Protein AF-A0A8T3QPW9-F1 (afdb_monomer_lite)

Secondary structure (DSSP, 8-state):
-------------------------------------PPPP-----PPPPHHHHHHHHTTT-----PBPPPP-SPB---TT----BTTB----BPPPSS-HHHHHHPPPPPPPP-TTTTSPPP--------TT-------TT-----S---BTTB-SS--EEEEEHHHHH-SS----TTT-SEEEEEEEEB-TTS-B--B-TTSSBPHHHHHHTBHHHHHHHHHHHHTT-EEEEEEEEE-SSHHHHHHHHHHHH-HHHHHHHHHHHHHHHHHHT--EEEEEEESPPTT-HHHHHHHHHHHHHHHHHH-TT-EEEEEEESS-TT--HHHHHSTTS-SEEEEE---SS-TT-SS---SS-SS-SSS-HHHHHHHHHTTS-GGGEEE---S------

Structure (mmCIF, N/CA/C/O backbone):
data_AF-A0A8T3QPW9-F1
#
_entry.id   AF-A0A8T3QPW9-F1
#
loop_
_atom_site.group_PDB
_atom_site.id
_atom_site.type_symbol
_atom_site.label_atom_id
_atom_site.label_alt_id
_atom_site.label_comp_id
_atom_site.label_asym_id
_atom_site.label_entity_id
_atom_site.label_seq_id
_atom_site.pdbx_PDB_ins_code
_atom_site.Cartn_x
_atom_site.Cartn_y
_atom_site.Cartn_z
_atom_site.occupancy
_atom_site.B_iso_or_equiv
_atom_site.auth_seq_id
_atom_site.auth_comp_id
_atom_site.auth_asym_id
_atom_site.auth_atom_id
_atom_site.pdbx_PDB_model_num
ATOM 1 N N . MET A 1 1 ? -3.855 -23.589 -69.019 1.00 33.31 1 MET A N 1
ATOM 2 C CA . MET A 1 1 ? -3.347 -23.651 -70.408 1.00 33.31 1 MET A CA 1
ATOM 3 C C . MET A 1 1 ? -2.208 -22.645 -70.550 1.00 33.31 1 MET A C 1
ATOM 5 O O . MET A 1 1 ? -2.387 -21.528 -70.094 1.00 33.31 1 MET A O 1
ATOM 9 N N . SER A 1 2 ? -1.083 -23.073 -71.149 1.00 34.84 2 SER A N 1
ATOM 10 C CA . SER A 1 2 ? 0.160 -22.326 -71.477 1.00 34.84 2 SER A CA 1
ATOM 11 C C . SER A 1 2 ? 0.981 -21.805 -70.278 1.00 34.84 2 SER A C 1
ATOM 13 O O . SER A 1 2 ? 0.572 -20.852 -69.637 1.00 34.84 2 SER A O 1
ATOM 15 N N . SER A 1 3 ? 2.079 -22.399 -69.789 1.00 27.23 3 SER A N 1
ATOM 16 C CA . SER A 1 3 ? 3.288 -23.037 -70.359 1.00 27.23 3 SER A CA 1
ATOM 17 C C . SER A 1 3 ? 4.362 -22.076 -70.905 1.00 27.23 3 SER A C 1
ATOM 19 O O . SER A 1 3 ? 4.059 -21.270 -71.778 1.00 27.23 3 SER A O 1
ATOM 21 N N . LEU A 1 4 ? 5.613 -22.347 -70.472 1.00 29.94 4 LEU A N 1
ATOM 22 C CA . LEU A 1 4 ? 6.920 -22.082 -71.121 1.00 29.94 4 LEU A CA 1
ATOM 23 C C . LEU A 1 4 ? 7.465 -20.635 -70.989 1.00 29.94 4 LEU A C 1
ATOM 25 O O . LEU A 1 4 ? 6.738 -19.688 -71.222 1.00 29.94 4 LEU A O 1
ATOM 29 N N . ARG A 1 5 ? 8.728 -20.347 -70.614 1.00 31.39 5 ARG A N 1
ATOM 30 C CA . ARG A 1 5 ? 10.032 -21.031 -70.803 1.00 31.39 5 ARG A CA 1
ATOM 31 C C . ARG A 1 5 ? 11.077 -20.569 -69.759 1.00 31.39 5 ARG A C 1
ATOM 33 O O . ARG A 1 5 ? 11.133 -19.395 -69.416 1.00 31.39 5 ARG A O 1
ATOM 40 N N . ARG A 1 6 ? 11.970 -21.486 -69.359 1.00 32.38 6 ARG A N 1
ATOM 41 C CA . ARG A 1 6 ? 13.336 -21.225 -68.843 1.00 32.38 6 ARG A CA 1
ATOM 42 C C . ARG A 1 6 ? 14.335 -21.292 -70.008 1.00 32.38 6 ARG A C 1
ATOM 44 O O . ARG A 1 6 ? 14.075 -22.090 -70.906 1.00 32.38 6 ARG A O 1
ATOM 51 N N . HIS A 1 7 ? 15.465 -20.568 -69.938 1.00 33.56 7 HIS A N 1
ATOM 52 C CA . HIS A 1 7 ? 16.838 -21.026 -70.282 1.00 33.56 7 HIS A CA 1
ATOM 53 C C . HIS A 1 7 ? 17.920 -19.916 -70.079 1.00 33.56 7 HIS A C 1
ATOM 55 O O . HIS A 1 7 ? 17.521 -18.791 -69.798 1.00 33.56 7 HIS A O 1
ATOM 61 N N . PRO A 1 8 ? 19.248 -20.222 -70.076 1.00 45.44 8 PRO A N 1
ATOM 62 C CA . PRO A 1 8 ? 20.183 -19.886 -68.981 1.00 45.44 8 PRO A CA 1
ATOM 63 C C . PRO A 1 8 ? 21.469 -19.132 -69.451 1.00 45.44 8 PRO A C 1
ATOM 65 O O . PRO A 1 8 ? 21.412 -18.459 -70.470 1.00 45.44 8 PRO A O 1
ATOM 68 N N . PHE A 1 9 ? 22.605 -19.334 -68.741 1.00 28.00 9 PHE A N 1
ATOM 69 C CA . PHE A 1 9 ? 24.016 -18.883 -68.943 1.00 28.00 9 PHE A CA 1
ATOM 70 C C . PHE A 1 9 ? 24.422 -17.637 -68.121 1.00 28.00 9 PHE A C 1
ATOM 72 O O . PHE A 1 9 ? 23.633 -16.717 -67.997 1.00 28.00 9 PHE A O 1
ATOM 79 N N . ALA A 1 10 ? 25.615 -17.475 -67.528 1.00 30.66 10 ALA A N 1
ATOM 80 C CA . ALA A 1 10 ? 26.798 -18.301 -67.241 1.00 30.66 10 ALA A CA 1
ATOM 81 C C . ALA A 1 10 ? 27.684 -17.538 -66.218 1.00 30.66 10 ALA A C 1
ATOM 83 O O . ALA A 1 10 ? 27.591 -16.319 -66.104 1.00 30.66 10 ALA A O 1
ATOM 84 N N . ARG A 1 11 ? 28.555 -18.253 -65.491 1.00 29.53 11 ARG A N 1
ATOM 85 C CA . ARG A 1 11 ? 29.610 -17.708 -64.604 1.00 29.53 11 ARG A CA 1
ATOM 86 C C . ARG A 1 11 ? 30.822 -17.191 -65.398 1.00 29.53 11 ARG A C 1
ATOM 88 O O . ARG A 1 11 ? 31.056 -17.685 -66.499 1.00 29.53 11 ARG A O 1
ATOM 95 N N . PRO A 1 12 ? 31.718 -16.432 -64.739 1.00 31.52 12 PRO A N 1
ATOM 96 C CA . PRO A 1 12 ? 33.146 -16.705 -64.863 1.00 31.52 12 PRO A CA 1
ATOM 97 C C . PRO A 1 12 ? 33.831 -17.010 -63.519 1.00 31.52 12 PRO A C 1
ATOM 99 O O . PRO A 1 12 ? 33.414 -16.580 -62.446 1.00 31.52 12 PRO A O 1
ATOM 102 N N . VAL A 1 13 ? 34.891 -17.808 -63.638 1.00 31.47 13 VAL A N 1
ATOM 103 C CA . VAL A 1 13 ? 35.836 -18.290 -62.624 1.00 31.47 13 VAL A CA 1
ATOM 104 C C . VAL A 1 13 ? 37.148 -17.530 -62.796 1.00 31.47 13 VAL A C 1
ATOM 106 O O . VAL A 1 13 ? 37.656 -17.517 -63.909 1.00 31.47 13 VAL A O 1
ATOM 109 N N . ILE A 1 14 ? 37.727 -17.004 -61.712 1.00 32.97 14 ILE A N 1
ATOM 110 C CA . ILE A 1 14 ? 39.167 -16.716 -61.504 1.00 32.97 14 ILE A CA 1
ATOM 111 C C . ILE A 1 14 ? 39.342 -16.765 -59.970 1.00 32.97 14 ILE A C 1
ATOM 113 O O . ILE A 1 14 ? 38.493 -16.231 -59.269 1.00 32.97 14 ILE A O 1
ATOM 117 N N . GLY A 1 15 ? 40.306 -17.390 -59.297 1.00 28.41 15 GLY A N 1
ATOM 118 C CA . GLY A 1 15 ? 41.601 -17.984 -59.617 1.00 28.41 15 GLY A CA 1
ATOM 119 C C . GLY A 1 15 ? 42.451 -17.796 -58.346 1.00 28.41 15 GLY A C 1
ATOM 120 O O . GLY A 1 15 ? 42.574 -16.678 -57.858 1.00 28.41 15 GLY A O 1
ATOM 121 N N . ARG A 1 16 ? 42.919 -18.895 -57.742 1.00 30.36 16 ARG A N 1
ATOM 122 C CA . ARG A 1 16 ? 43.623 -18.963 -56.442 1.00 30.36 16 ARG A CA 1
ATOM 123 C C . ARG A 1 16 ? 44.997 -18.278 -56.460 1.00 30.36 16 ARG A C 1
ATOM 125 O O . ARG A 1 16 ? 45.714 -18.446 -57.437 1.00 30.36 16 ARG A O 1
ATOM 132 N N . SER A 1 17 ? 45.417 -17.755 -55.302 1.00 27.84 17 SER A N 1
ATOM 133 C CA . SER A 1 17 ? 46.826 -17.755 -54.871 1.00 27.84 17 SER A CA 1
ATOM 134 C C . SER A 1 17 ? 46.934 -18.069 -53.377 1.00 27.84 17 SER A C 1
ATOM 136 O O . SER A 1 17 ? 46.274 -17.456 -52.543 1.00 27.84 17 SER A O 1
ATOM 138 N N . VAL A 1 18 ? 47.753 -19.077 -53.083 1.00 28.09 18 VAL A N 1
ATOM 139 C CA . VAL A 1 18 ? 48.151 -19.583 -51.765 1.00 28.09 18 VAL A CA 1
ATOM 140 C C . VAL A 1 18 ? 49.432 -18.861 -51.349 1.00 28.09 18 VAL A C 1
ATOM 142 O O . VAL A 1 18 ? 50.340 -18.735 -52.166 1.00 28.09 18 VAL A O 1
ATOM 145 N N . ALA A 1 19 ? 49.539 -18.462 -50.082 1.00 28.36 19 ALA A N 1
ATOM 146 C CA . ALA A 1 19 ? 50.818 -18.147 -49.451 1.00 28.36 19 ALA A CA 1
ATOM 147 C C . ALA A 1 19 ? 50.897 -18.873 -48.101 1.00 28.36 19 ALA A C 1
ATOM 149 O O . ALA A 1 19 ? 50.131 -18.594 -47.180 1.00 28.36 19 ALA A O 1
ATOM 150 N N . LEU A 1 20 ? 51.804 -19.851 -48.037 1.00 27.39 20 LEU A N 1
ATOM 151 C CA . LEU A 1 20 ? 52.252 -20.538 -46.829 1.00 27.39 20 LEU A CA 1
ATOM 152 C C . LEU A 1 20 ? 53.199 -19.605 -46.062 1.00 27.39 20 LEU A C 1
ATOM 154 O O . LEU A 1 20 ? 54.196 -19.156 -46.623 1.00 27.39 20 LEU A O 1
ATOM 158 N N . GLY A 1 21 ? 52.927 -19.374 -44.780 1.00 26.98 21 GLY A N 1
ATOM 159 C CA . GLY A 1 21 ? 53.865 -18.762 -43.841 1.00 26.98 21 GLY A CA 1
ATOM 160 C C . GLY A 1 21 ? 53.964 -19.619 -42.584 1.00 26.98 21 GLY A C 1
ATOM 161 O O . GLY A 1 21 ? 53.031 -19.649 -41.787 1.00 26.98 21 GLY A O 1
ATOM 162 N N . LEU A 1 22 ? 55.079 -20.341 -42.439 1.00 29.30 22 LEU A N 1
ATOM 163 C CA . LEU A 1 22 ? 55.493 -21.006 -41.201 1.00 29.30 22 LEU A CA 1
ATOM 164 C C . LEU A 1 22 ? 55.724 -19.960 -40.098 1.00 29.30 22 LEU A C 1
ATOM 166 O O . LEU A 1 22 ? 56.408 -18.968 -40.338 1.00 29.30 22 LEU A O 1
ATOM 170 N N . GLY A 1 23 ? 55.249 -20.224 -38.878 1.00 26.02 23 GLY A N 1
ATOM 171 C CA . GLY A 1 23 ? 55.549 -19.372 -37.727 1.00 26.02 23 GLY A CA 1
ATOM 172 C C . GLY A 1 23 ? 55.088 -19.936 -36.384 1.00 26.02 23 GLY A C 1
ATOM 173 O O . GLY A 1 23 ? 54.010 -19.603 -35.921 1.00 26.02 23 GLY A O 1
ATOM 174 N N . LEU A 1 24 ? 55.949 -20.767 -35.788 1.00 26.11 24 LEU A N 1
ATOM 175 C CA . LEU A 1 24 ? 56.204 -20.937 -34.348 1.00 26.11 24 LEU A CA 1
ATOM 176 C C . LEU A 1 24 ? 55.007 -21.160 -33.388 1.00 26.11 24 LEU A C 1
ATOM 178 O O . LEU A 1 24 ? 54.334 -20.231 -32.952 1.00 26.11 24 LEU A O 1
ATOM 182 N N . VAL A 1 25 ? 54.844 -22.409 -32.941 1.00 28.89 25 VAL A N 1
ATOM 183 C CA . VAL A 1 25 ? 54.022 -22.765 -31.774 1.00 28.89 25 VAL A CA 1
ATOM 184 C C . VAL A 1 25 ? 54.793 -22.412 -30.499 1.00 28.89 25 VAL A C 1
ATOM 186 O O . VAL A 1 25 ? 55.794 -23.051 -30.181 1.00 28.89 25 VAL A O 1
ATOM 189 N N . VAL A 1 26 ? 54.314 -21.415 -29.755 1.00 27.91 26 VAL A N 1
ATOM 190 C CA . VAL A 1 26 ? 54.709 -21.173 -28.361 1.00 27.91 26 VAL A CA 1
ATOM 191 C C . VAL A 1 26 ? 53.627 -21.777 -27.467 1.00 27.91 26 VAL A C 1
ATOM 193 O O . VAL A 1 26 ? 52.507 -21.273 -27.414 1.00 27.91 26 VAL A O 1
ATOM 196 N N . LEU A 1 27 ? 53.953 -22.871 -26.771 1.00 29.34 27 LEU A N 1
ATOM 197 C CA . LEU A 1 27 ? 53.155 -23.366 -25.648 1.00 29.34 27 LEU A CA 1
ATOM 198 C C . LEU A 1 27 ? 53.347 -22.405 -24.464 1.00 29.34 27 LEU A C 1
ATOM 200 O O . LEU A 1 27 ? 54.374 -22.442 -23.790 1.00 29.34 27 LEU A O 1
ATOM 204 N N . LEU A 1 28 ? 52.356 -21.554 -24.206 1.00 29.94 28 LEU A N 1
ATOM 205 C CA . LEU A 1 28 ? 52.216 -20.827 -22.944 1.00 29.94 28 LEU A CA 1
ATOM 206 C C . LEU A 1 28 ? 51.142 -21.525 -22.108 1.00 29.94 28 LEU A C 1
ATOM 208 O O . LEU A 1 28 ? 49.987 -21.631 -22.519 1.00 29.94 28 LEU A O 1
ATOM 212 N N . GLY A 1 29 ? 51.552 -22.039 -20.947 1.00 30.64 29 GLY A N 1
ATOM 213 C CA . GLY A 1 29 ? 50.665 -22.660 -19.972 1.00 30.64 29 GLY A CA 1
ATOM 214 C C . GLY A 1 29 ? 49.636 -21.660 -19.452 1.00 30.64 29 GLY A C 1
ATOM 215 O O . GLY A 1 29 ? 49.988 -20.645 -18.855 1.00 30.64 29 GLY A O 1
ATOM 216 N N . LEU A 1 30 ? 48.358 -21.959 -19.672 1.00 30.22 30 LEU A N 1
ATOM 217 C CA . LEU A 1 30 ? 47.241 -21.247 -19.064 1.00 30.22 30 LEU A CA 1
ATOM 218 C C . LEU A 1 30 ? 47.003 -21.818 -17.663 1.00 30.22 30 LEU A C 1
ATOM 220 O O . LEU A 1 30 ? 46.432 -22.895 -17.502 1.00 30.22 30 LEU A O 1
ATOM 224 N N . ALA A 1 31 ? 47.450 -21.083 -16.646 1.00 33.28 31 ALA A N 1
ATOM 225 C CA . ALA A 1 31 ? 46.883 -21.188 -15.307 1.00 33.28 31 ALA A CA 1
ATOM 226 C C . ALA A 1 31 ? 45.404 -20.745 -15.353 1.00 33.28 31 ALA A C 1
ATOM 228 O O . ALA A 1 31 ? 45.070 -19.852 -16.140 1.00 33.28 31 ALA A O 1
ATOM 229 N N . PRO A 1 32 ? 44.505 -21.323 -14.536 1.00 31.91 32 PRO A N 1
ATOM 230 C CA . PRO A 1 32 ? 43.112 -20.900 -14.501 1.00 31.91 32 PRO A CA 1
ATOM 231 C C . PRO A 1 32 ? 43.038 -19.504 -13.874 1.00 31.91 32 PRO A C 1
ATOM 233 O O . PRO A 1 32 ? 43.139 -19.337 -12.661 1.00 31.91 32 PRO A O 1
ATOM 236 N N . GLY A 1 33 ? 42.911 -18.483 -14.719 1.00 28.81 33 GLY A N 1
ATOM 237 C CA . GLY A 1 33 ? 42.621 -17.124 -14.285 1.00 28.81 33 GLY A CA 1
ATOM 238 C C . GLY A 1 33 ? 41.209 -17.067 -13.717 1.00 28.81 33 GLY A C 1
ATOM 239 O O . GLY A 1 33 ? 40.255 -17.451 -14.394 1.00 28.81 33 GLY A O 1
ATOM 240 N N . SER A 1 34 ? 41.087 -16.595 -12.477 1.00 32.16 34 SER A N 1
ATOM 241 C CA . SER A 1 34 ? 39.819 -16.268 -11.834 1.00 32.16 34 SER A CA 1
ATOM 242 C C . SER A 1 34 ? 38.935 -15.489 -12.801 1.00 32.16 34 SER A C 1
ATOM 244 O O . SER A 1 34 ? 39.302 -14.399 -13.245 1.00 32.16 34 SER A O 1
ATOM 246 N N . ALA A 1 35 ? 37.775 -16.052 -13.134 1.00 32.69 35 ALA A N 1
ATOM 247 C CA . ALA A 1 35 ? 36.742 -15.343 -13.863 1.00 32.69 35 ALA A CA 1
ATOM 248 C C . ALA A 1 35 ? 36.310 -14.148 -13.007 1.00 32.69 35 ALA A C 1
ATOM 250 O O . ALA A 1 35 ? 35.540 -14.286 -12.058 1.00 32.69 35 ALA A O 1
ATOM 251 N N . ALA A 1 36 ? 36.854 -12.971 -13.310 1.00 30.83 36 ALA A N 1
ATOM 252 C CA . ALA A 1 36 ? 36.297 -11.723 -12.835 1.00 30.83 36 ALA A CA 1
ATOM 253 C C . ALA A 1 36 ? 34.834 -11.707 -13.287 1.00 30.83 36 ALA A C 1
ATOM 255 O O . ALA A 1 36 ? 34.563 -11.737 -14.489 1.00 30.83 36 ALA A O 1
ATOM 256 N N . MET A 1 37 ? 33.898 -11.722 -12.331 1.00 33.25 37 MET A N 1
ATOM 257 C CA . MET A 1 37 ? 32.491 -11.476 -12.621 1.00 33.25 37 MET A CA 1
ATOM 258 C C . MET A 1 37 ? 32.427 -10.182 -13.423 1.00 33.25 37 MET A C 1
ATOM 260 O O . MET A 1 37 ? 32.786 -9.114 -12.922 1.00 33.25 37 MET A O 1
ATOM 264 N N . ALA A 1 38 ? 32.030 -10.293 -14.689 1.00 31.89 38 ALA A N 1
ATOM 265 C CA . ALA A 1 38 ? 31.784 -9.140 -15.525 1.00 31.89 38 ALA A CA 1
ATOM 266 C C . ALA A 1 38 ? 30.793 -8.247 -14.775 1.00 31.89 38 ALA A C 1
ATOM 268 O O . ALA A 1 38 ? 29.683 -8.674 -14.447 1.00 31.89 38 ALA A O 1
ATOM 269 N N . ALA A 1 39 ? 31.227 -7.030 -14.446 1.00 34.97 39 ALA A N 1
ATOM 270 C CA . ALA A 1 39 ? 30.360 -6.029 -13.860 1.00 34.97 39 ALA A CA 1
ATOM 271 C C . ALA A 1 39 ? 29.100 -5.929 -14.727 1.00 34.97 39 ALA A C 1
ATOM 273 O O . ALA A 1 39 ? 29.198 -5.769 -15.947 1.00 34.97 39 ALA A O 1
ATOM 274 N N . SER A 1 40 ? 27.930 -6.053 -14.096 1.00 38.44 40 SER A N 1
ATOM 275 C CA . SER A 1 40 ? 26.653 -5.814 -14.766 1.00 38.44 40 SER A CA 1
ATOM 276 C C . SER A 1 40 ? 26.741 -4.481 -15.515 1.00 38.44 40 SER A C 1
ATOM 278 O O . SER A 1 40 ? 27.252 -3.512 -14.939 1.00 38.44 40 SER A O 1
ATOM 280 N N . PRO A 1 41 ? 26.314 -4.402 -16.788 1.00 31.70 41 PRO A N 1
ATOM 281 C CA . PRO A 1 41 ? 26.411 -3.162 -17.538 1.00 31.70 41 PRO A CA 1
ATOM 282 C C . PRO A 1 41 ? 25.707 -2.061 -16.744 1.00 31.70 41 PRO A C 1
ATOM 284 O O . PRO A 1 41 ? 24.538 -2.200 -16.382 1.00 31.70 41 PRO A O 1
ATOM 287 N N . LYS A 1 42 ? 26.444 -0.981 -16.449 1.00 33.00 42 LYS A N 1
ATOM 288 C CA . LYS A 1 42 ? 25.928 0.253 -15.846 1.00 33.00 42 LYS A CA 1
ATOM 289 C C . LYS A 1 42 ? 24.970 0.925 -16.826 1.00 33.00 42 LYS A C 1
ATOM 291 O O . LYS A 1 42 ? 25.288 1.942 -17.433 1.00 33.00 42 LYS A O 1
ATOM 296 N N . VAL A 1 43 ? 23.790 0.355 -16.994 1.00 36.66 43 VAL A N 1
ATOM 297 C CA . VAL A 1 43 ? 22.630 1.108 -17.431 1.00 36.66 43 VAL A CA 1
ATOM 298 C C . VAL A 1 43 ? 21.934 1.487 -16.136 1.00 36.66 43 VAL A C 1
ATOM 300 O O . VAL A 1 43 ? 21.032 0.794 -15.677 1.00 36.66 43 VAL A O 1
ATOM 303 N N . GLU A 1 44 ? 22.359 2.598 -15.526 1.00 38.59 44 GLU A N 1
ATOM 304 C CA . GLU A 1 44 ? 21.415 3.403 -14.750 1.00 38.59 44 GLU A CA 1
ATOM 305 C C . GLU A 1 44 ? 20.362 3.896 -15.752 1.00 38.59 44 GLU A C 1
ATOM 307 O O . GLU A 1 44 ? 20.372 5.038 -16.214 1.00 38.59 44 GLU A O 1
ATOM 312 N N . ALA A 1 45 ? 19.459 3.001 -16.157 1.00 46.84 45 ALA A N 1
ATOM 313 C CA . ALA A 1 45 ? 18.166 3.406 -16.651 1.00 46.84 45 ALA A CA 1
ATOM 314 C C . ALA A 1 45 ? 17.604 4.206 -15.487 1.00 46.84 45 ALA A C 1
ATOM 316 O O . ALA A 1 45 ? 17.294 3.632 -14.444 1.00 46.84 45 ALA A O 1
ATOM 317 N N . ARG A 1 46 ? 17.619 5.541 -15.608 1.00 56.72 46 ARG A N 1
ATOM 318 C CA . ARG A 1 46 ? 17.083 6.427 -14.577 1.00 56.72 46 ARG A CA 1
ATOM 319 C C . ARG A 1 46 ? 15.735 5.856 -14.193 1.00 56.72 46 ARG A C 1
ATOM 321 O O . ARG A 1 46 ? 14.866 5.777 -15.061 1.00 56.72 46 ARG A O 1
ATOM 328 N N . LEU A 1 47 ? 15.610 5.422 -12.946 1.00 74.69 47 LEU A N 1
ATOM 329 C CA . LEU A 1 47 ? 14.385 4.841 -12.437 1.00 74.69 47 LEU A CA 1
ATOM 330 C C . LEU A 1 47 ? 13.236 5.796 -12.799 1.00 74.69 47 LEU A C 1
ATOM 332 O O . LEU A 1 47 ? 13.311 6.995 -12.518 1.00 74.69 47 LEU A O 1
ATOM 336 N N . GLN A 1 48 ? 12.258 5.298 -13.548 1.00 80.81 48 GLN A N 1
ATOM 337 C CA . GLN A 1 48 ? 11.128 6.096 -14.017 1.00 80.81 48 GLN A CA 1
ATOM 338 C C . GLN A 1 48 ? 9.937 5.885 -13.087 1.00 80.81 48 GLN A C 1
ATOM 340 O O . GLN A 1 48 ? 9.864 4.831 -12.452 1.00 80.81 48 GLN A O 1
ATOM 345 N N . PRO A 1 49 ? 9.001 6.848 -13.033 1.00 88.12 49 PRO A N 1
ATOM 346 C CA . PRO A 1 49 ? 7.763 6.648 -12.304 1.00 88.12 49 PRO A CA 1
ATOM 347 C C . PRO A 1 49 ? 7.031 5.396 -12.774 1.00 88.12 49 PRO A C 1
ATOM 349 O O . PRO A 1 49 ? 6.955 5.133 -13.976 1.00 88.12 49 PRO A O 1
ATOM 352 N N . THR A 1 50 ? 6.524 4.626 -11.819 1.00 89.81 50 THR A N 1
ATOM 353 C CA . THR A 1 50 ? 5.747 3.420 -12.100 1.00 89.81 50 THR A CA 1
ATOM 354 C C . THR A 1 50 ? 4.347 3.790 -12.572 1.00 89.81 50 THR A C 1
ATOM 356 O O . THR A 1 50 ? 3.863 4.912 -12.374 1.00 89.81 50 THR A O 1
ATOM 359 N N . ILE A 1 51 ? 3.649 2.814 -13.145 1.00 90.56 51 ILE A N 1
ATOM 360 C CA . ILE A 1 51 ? 2.237 2.955 -13.484 1.00 90.56 51 ILE A CA 1
ATOM 361 C C . ILE A 1 51 ? 1.363 3.295 -12.265 1.00 90.56 51 ILE A C 1
ATOM 363 O O . ILE A 1 51 ? 0.386 4.023 -12.421 1.00 90.56 51 ILE A O 1
ATOM 367 N N . HIS A 1 52 ? 1.711 2.823 -11.058 1.00 91.12 52 HIS A N 1
ATOM 368 C CA . HIS A 1 52 ? 0.975 3.129 -9.826 1.00 91.12 52 HIS A CA 1
ATOM 369 C C . HIS A 1 52 ? 0.979 4.635 -9.561 1.00 91.12 52 HIS A C 1
ATOM 371 O O . HIS A 1 52 ? -0.090 5.237 -9.428 1.00 91.12 52 HIS A O 1
ATOM 377 N N . TYR A 1 53 ? 2.156 5.266 -9.587 1.00 93.56 53 TYR A N 1
ATOM 378 C CA . TYR A 1 53 ? 2.263 6.718 -9.512 1.00 93.56 53 TYR A CA 1
ATOM 379 C C . TYR A 1 53 ? 1.538 7.424 -10.657 1.00 93.56 53 TYR A C 1
ATOM 381 O O . TYR A 1 53 ? 0.774 8.357 -10.408 1.00 93.56 53 TYR A O 1
ATOM 389 N N . GLU A 1 54 ? 1.786 7.019 -11.907 1.00 92.75 54 GLU A N 1
ATOM 390 C CA . GLU A 1 54 ? 1.218 7.687 -13.086 1.00 92.75 54 GLU A CA 1
ATOM 391 C C . GLU A 1 54 ? -0.318 7.704 -13.028 1.00 92.75 54 GLU A C 1
ATOM 393 O O . GLU A 1 54 ? -0.933 8.760 -13.197 1.00 92.75 54 GLU A O 1
ATOM 398 N N . GLN A 1 55 ? -0.936 6.565 -12.704 1.00 93.12 55 GLN A N 1
ATOM 399 C CA . GLN A 1 55 ? -2.387 6.438 -12.566 1.00 93.12 55 GLN A CA 1
ATOM 400 C C . GLN A 1 55 ? -2.911 7.166 -11.325 1.00 93.12 55 GLN A C 1
ATOM 402 O O . GLN A 1 55 ? -3.905 7.886 -11.408 1.00 93.12 55 GLN A O 1
ATOM 407 N N . ALA A 1 56 ? -2.217 7.080 -10.184 1.00 92.38 56 ALA A N 1
ATOM 408 C CA . ALA A 1 56 ? -2.606 7.826 -8.990 1.00 92.38 56 ALA A CA 1
ATOM 409 C C . ALA A 1 56 ? -2.648 9.340 -9.242 1.00 92.38 56 ALA A C 1
ATOM 411 O O . ALA A 1 56 ? -3.527 10.015 -8.707 1.00 92.38 56 ALA A O 1
ATOM 412 N N . GLN A 1 57 ? -1.725 9.873 -10.052 1.00 92.31 57 GLN A N 1
ATOM 413 C CA . GLN A 1 57 ? -1.731 11.282 -10.453 1.00 92.31 57 GLN A CA 1
ATOM 414 C C . GLN A 1 57 ? -2.845 11.600 -11.447 1.00 92.31 57 GLN A C 1
ATOM 416 O O . GLN A 1 57 ? -3.515 12.619 -11.285 1.00 92.31 57 GLN A O 1
ATOM 421 N N . ALA A 1 58 ? -3.065 10.738 -12.444 1.00 92.06 58 ALA A N 1
ATOM 422 C CA . ALA A 1 58 ? -4.131 10.917 -13.429 1.00 92.06 58 ALA A CA 1
ATOM 423 C C . ALA A 1 58 ? -5.518 10.985 -12.767 1.00 92.06 58 ALA A C 1
ATOM 425 O O . ALA A 1 58 ? -6.337 11.822 -13.139 1.00 92.06 58 ALA A O 1
ATOM 426 N N . HIS A 1 59 ? -5.733 10.170 -11.732 1.00 91.25 59 HIS A N 1
ATOM 427 C CA . HIS A 1 59 ? -7.004 10.060 -11.016 1.00 91.25 59 HIS A CA 1
ATOM 428 C C . HIS A 1 59 ? -7.099 10.942 -9.757 1.00 91.25 59 HIS A C 1
ATOM 430 O O . HIS A 1 59 ? -8.152 11.012 -9.123 1.00 91.25 59 HIS A O 1
ATOM 436 N N . ALA A 1 60 ? -6.041 11.676 -9.384 1.00 85.75 60 ALA A N 1
ATOM 437 C CA . ALA A 1 60 ? -6.024 12.492 -8.162 1.00 85.75 60 ALA A CA 1
ATOM 438 C C . ALA A 1 60 ? -7.130 13.567 -8.124 1.00 85.75 60 ALA A C 1
ATOM 440 O O . ALA A 1 60 ? -7.552 13.989 -7.044 1.00 85.75 60 ALA A O 1
ATOM 441 N N . GLY A 1 61 ? -7.574 14.024 -9.301 1.00 80.50 61 GLY A N 1
ATOM 442 C CA . GLY A 1 61 ? -8.636 15.015 -9.472 1.00 80.50 61 GLY A CA 1
ATOM 443 C C . GLY A 1 61 ? -10.046 14.434 -9.608 1.00 80.50 61 GLY A C 1
ATOM 444 O O . GLY A 1 61 ? -10.999 15.213 -9.720 1.00 80.50 61 GLY A O 1
ATOM 445 N N . ASP A 1 62 ? -10.196 13.108 -9.602 1.00 85.44 62 ASP A N 1
ATOM 446 C CA . ASP A 1 62 ? -11.477 12.456 -9.849 1.00 85.44 62 ASP A CA 1
ATOM 447 C C . ASP A 1 62 ? -12.511 12.828 -8.792 1.00 85.44 62 ASP A C 1
ATOM 449 O O . ASP A 1 62 ? -12.323 12.675 -7.581 1.00 85.44 62 ASP A O 1
ATOM 453 N N . ARG A 1 63 ? -13.671 13.274 -9.270 1.00 80.31 63 ARG A N 1
ATOM 454 C CA . ARG A 1 63 ? -14.823 13.594 -8.426 1.00 80.31 63 ARG A CA 1
ATOM 455 C C . ARG A 1 63 ? -15.730 12.380 -8.315 1.00 80.31 63 ARG A C 1
ATOM 457 O O . ARG A 1 63 ? -16.842 12.373 -8.835 1.00 80.31 63 ARG A O 1
ATOM 464 N N . THR A 1 64 ? -15.240 11.351 -7.635 1.00 83.25 64 THR A N 1
ATOM 465 C CA . THR A 1 64 ? -16.041 10.156 -7.366 1.00 83.25 64 THR A CA 1
ATOM 466 C C . THR A 1 64 ? -16.898 10.363 -6.119 1.00 83.25 64 THR A C 1
ATOM 468 O O . THR A 1 64 ? -16.370 10.544 -5.021 1.00 83.25 64 THR A O 1
ATOM 471 N N . ASP A 1 65 ? -18.224 10.310 -6.266 1.00 82.62 65 ASP A N 1
ATOM 472 C CA . ASP A 1 65 ? -19.150 10.410 -5.132 1.00 82.62 65 ASP A CA 1
ATOM 473 C C . ASP A 1 65 ? -19.286 9.068 -4.395 1.00 82.62 65 ASP A C 1
ATOM 475 O O . ASP A 1 65 ? -20.197 8.263 -4.618 1.00 82.62 65 ASP A O 1
ATOM 479 N N . PHE A 1 66 ? -18.337 8.800 -3.500 1.00 93.81 66 PHE A N 1
ATOM 480 C CA . PHE A 1 66 ? -18.404 7.650 -2.610 1.00 93.81 66 PHE A CA 1
ATOM 481 C C . PHE A 1 66 ? -19.279 7.932 -1.384 1.00 93.81 66 PHE A C 1
ATOM 483 O O . PHE A 1 66 ? -18.840 8.525 -0.385 1.00 93.81 66 PHE A O 1
ATOM 490 N N . LYS A 1 67 ? -20.492 7.373 -1.387 1.00 95.12 67 LYS A N 1
ATOM 491 C CA . LYS A 1 67 ? -21.342 7.305 -0.189 1.00 95.12 67 LYS A CA 1
ATOM 492 C C . LYS A 1 67 ? -20.638 6.536 0.928 1.00 95.12 67 LYS A C 1
ATOM 494 O O . LYS A 1 67 ? -20.039 5.489 0.680 1.00 95.12 67 LYS A O 1
ATOM 499 N N . ALA A 1 68 ? -20.700 7.065 2.149 1.00 96.19 68 ALA A N 1
ATOM 500 C CA . ALA A 1 68 ? -20.138 6.401 3.322 1.00 96.19 68 ALA A CA 1
ATOM 501 C C . ALA A 1 68 ? -20.793 5.027 3.520 1.00 96.19 68 ALA A C 1
ATOM 503 O O . ALA A 1 68 ? -22.003 4.893 3.352 1.00 96.19 68 ALA A O 1
ATOM 504 N N . GLY A 1 69 ? -19.986 4.019 3.843 1.00 95.94 69 GLY A N 1
ATOM 505 C CA . GLY A 1 69 ? -20.472 2.658 4.057 1.00 95.94 69 GLY A CA 1
ATOM 506 C C . GLY A 1 69 ? -20.920 2.388 5.482 1.00 95.94 69 GLY A C 1
ATOM 507 O O . GLY A 1 69 ? -20.454 3.034 6.419 1.00 95.94 69 GLY A O 1
ATOM 508 N N . ASP A 1 70 ? -21.760 1.374 5.648 1.00 95.75 70 ASP A N 1
ATOM 509 C CA . ASP A 1 70 ? -22.011 0.776 6.956 1.00 95.75 70 ASP A CA 1
ATOM 510 C C . ASP A 1 70 ? -20.791 -0.017 7.440 1.00 95.75 70 ASP A C 1
ATOM 512 O O . ASP A 1 70 ? -19.817 -0.241 6.707 1.00 95.75 70 ASP A O 1
ATOM 516 N N . ARG A 1 71 ? -20.846 -0.442 8.702 1.00 96.94 71 ARG A N 1
ATOM 517 C CA . ARG A 1 71 ? -19.832 -1.295 9.325 1.00 96.94 71 ARG A CA 1
ATOM 518 C C . ARG A 1 71 ? -19.734 -2.633 8.581 1.00 96.94 71 ARG A C 1
ATOM 520 O O . ARG A 1 71 ? -20.754 -3.240 8.268 1.00 96.94 71 ARG A O 1
ATOM 527 N N . VAL A 1 72 ? -18.514 -3.121 8.346 1.00 97.62 72 VAL A N 1
ATOM 528 C CA . VAL A 1 72 ? -18.285 -4.508 7.890 1.00 97.62 72 VAL A CA 1
ATOM 529 C C . VAL A 1 72 ? -18.765 -5.470 8.965 1.00 97.62 72 VAL A C 1
ATOM 531 O O . VAL A 1 72 ? -18.417 -5.318 10.136 1.00 97.62 72 VAL A O 1
ATOM 534 N N . THR A 1 73 ? -19.568 -6.453 8.573 1.00 96.88 73 THR A N 1
ATOM 535 C CA . THR A 1 73 ? -20.226 -7.387 9.497 1.00 96.88 73 THR A CA 1
ATOM 536 C C . THR A 1 73 ? -19.685 -8.803 9.387 1.00 96.88 73 THR A C 1
ATOM 538 O O . THR A 1 73 ? -19.786 -9.557 10.355 1.00 96.88 73 THR A O 1
ATOM 541 N N . VAL A 1 74 ? -19.078 -9.161 8.255 1.00 98.00 74 VAL A N 1
ATOM 542 C CA . VAL A 1 74 ? -18.473 -10.479 8.051 1.00 98.00 74 VAL A CA 1
ATOM 543 C C . VAL A 1 74 ? -17.038 -10.450 8.597 1.00 98.00 74 VAL A C 1
ATOM 545 O O . VAL A 1 74 ? -16.258 -9.605 8.163 1.00 98.00 74 VAL A O 1
ATOM 548 N N . PRO A 1 75 ? -16.657 -11.308 9.561 1.00 97.38 75 PRO A N 1
ATOM 549 C CA . PRO A 1 75 ? -15.268 -11.430 10.004 1.00 97.38 75 PRO A CA 1
ATOM 550 C C . PRO A 1 75 ? -14.436 -12.213 8.981 1.00 97.38 75 PRO A C 1
ATOM 552 O O . PRO A 1 75 ? -14.957 -13.120 8.331 1.00 97.38 75 PRO A O 1
ATOM 555 N N . PHE A 1 76 ? -13.139 -11.929 8.891 1.00 97.75 76 PHE A N 1
ATOM 556 C CA . PHE A 1 76 ? -12.239 -12.716 8.053 1.00 97.75 76 PHE A CA 1
ATOM 557 C C . PHE A 1 76 ? -11.953 -14.074 8.690 1.00 97.75 76 PHE A C 1
ATOM 559 O O . PHE A 1 76 ? -11.567 -14.164 9.860 1.00 97.75 76 PHE A O 1
ATOM 566 N N . ARG A 1 77 ? -12.101 -15.140 7.902 1.00 96.44 77 ARG A N 1
ATOM 567 C CA . ARG A 1 77 ? -11.724 -16.506 8.271 1.00 96.44 77 ARG A CA 1
ATOM 568 C C . ARG A 1 77 ? -10.799 -17.062 7.186 1.00 96.44 77 ARG A C 1
ATOM 570 O O . ARG A 1 77 ? -11.244 -17.152 6.043 1.00 96.44 77 ARG A O 1
ATOM 577 N N . PRO A 1 78 ? -9.553 -17.448 7.519 1.00 91.94 78 PRO A N 1
ATOM 578 C CA . PRO A 1 78 ? -8.665 -18.093 6.559 1.00 91.94 78 PRO A CA 1
ATOM 579 C C . PRO A 1 78 ? -9.309 -19.339 5.959 1.00 91.94 78 PRO A C 1
ATOM 581 O O . PRO A 1 78 ? -10.039 -20.059 6.651 1.00 91.94 78 PRO A O 1
ATOM 584 N N . ARG A 1 79 ? -8.990 -19.634 4.699 1.00 89.31 79 ARG A N 1
ATOM 585 C CA . ARG A 1 79 ? -9.403 -20.900 4.086 1.00 89.31 79 ARG A CA 1
ATOM 586 C C . ARG A 1 79 ? -8.666 -22.048 4.774 1.00 89.31 79 ARG A C 1
ATOM 588 O O . ARG A 1 79 ? -7.529 -21.892 5.214 1.00 89.31 79 ARG A O 1
ATOM 595 N N . THR A 1 80 ? -9.272 -23.234 4.828 1.00 84.44 80 THR A N 1
ATOM 596 C CA . THR A 1 80 ? -8.654 -24.422 5.452 1.00 84.44 80 THR A CA 1
ATOM 597 C C . THR A 1 80 ? -7.291 -24.778 4.836 1.00 84.44 80 THR A C 1
ATOM 599 O O . THR A 1 80 ? -6.429 -25.334 5.516 1.00 84.44 80 THR A O 1
ATOM 602 N N . GLY A 1 81 ? -7.086 -24.442 3.558 1.00 81.56 81 GLY A N 1
ATOM 603 C CA . GLY A 1 81 ? -5.835 -24.647 2.830 1.00 81.56 81 GLY A CA 1
ATOM 604 C C . GLY A 1 81 ? -4.774 -23.557 3.013 1.00 81.56 81 GLY A C 1
ATOM 605 O O . GLY A 1 81 ? -3.644 -23.777 2.584 1.00 81.56 81 GLY A O 1
ATOM 606 N N . ASP A 1 82 ? -5.079 -22.421 3.652 1.00 84.81 82 ASP A N 1
ATOM 607 C CA . ASP A 1 82 ? -4.147 -21.292 3.749 1.00 84.81 82 ASP A CA 1
ATOM 608 C C . ASP A 1 82 ? -2.922 -21.657 4.606 1.00 84.81 82 ASP A C 1
ATOM 610 O O . ASP A 1 82 ? -3.032 -21.988 5.790 1.00 84.81 82 ASP A O 1
ATOM 614 N N . ARG A 1 83 ? -1.723 -21.569 4.014 1.00 83.12 83 ARG A N 1
ATOM 615 C CA . ARG A 1 83 ? -0.446 -21.892 4.688 1.00 83.12 83 ARG A CA 1
ATOM 616 C C . ARG A 1 83 ? 0.496 -20.708 4.871 1.00 83.12 83 ARG A C 1
ATOM 618 O O . ARG A 1 83 ? 1.490 -20.843 5.584 1.00 83.12 83 ARG A O 1
ATOM 625 N N . TRP A 1 84 ? 0.224 -19.574 4.232 1.00 86.12 84 TRP A N 1
ATOM 626 C CA . TRP A 1 84 ? 1.127 -18.430 4.291 1.00 86.12 84 TRP A CA 1
ATOM 627 C C . TRP A 1 84 ? 1.137 -17.810 5.691 1.00 86.12 84 TRP A C 1
ATOM 629 O O . TRP A 1 84 ? 0.089 -17.508 6.256 1.00 86.12 84 TRP A O 1
ATOM 639 N N . LYS A 1 85 ? 2.325 -17.672 6.285 1.00 88.56 85 LYS A N 1
ATOM 640 C CA . LYS A 1 85 ? 2.465 -17.161 7.650 1.00 88.56 85 LYS A CA 1
ATOM 641 C C . LYS A 1 85 ? 2.300 -15.643 7.669 1.00 88.56 85 LYS A C 1
ATOM 643 O O . LYS A 1 85 ? 2.946 -14.955 6.890 1.00 88.56 85 LYS A O 1
ATOM 648 N N . VAL A 1 86 ? 1.519 -15.146 8.625 1.00 90.75 86 VAL A N 1
ATOM 649 C CA . VAL A 1 86 ? 1.310 -13.715 8.886 1.00 90.75 86 VAL A CA 1
ATOM 650 C C . VAL A 1 86 ? 1.827 -13.385 10.285 1.00 90.75 86 VAL A C 1
ATOM 652 O O . VAL A 1 86 ? 1.453 -14.035 11.265 1.00 90.75 86 VAL A O 1
ATOM 655 N N . GLY A 1 87 ? 2.738 -12.420 10.390 1.00 86.81 87 GLY A N 1
ATOM 656 C CA . GLY A 1 87 ? 3.500 -12.126 11.605 1.00 86.81 87 GLY A CA 1
ATOM 657 C C . GLY A 1 87 ? 4.330 -13.324 12.082 1.00 86.81 87 GLY A C 1
ATOM 658 O O . GLY A 1 87 ? 4.450 -13.556 13.284 1.00 86.81 87 GLY A O 1
ATOM 659 N N . GLY A 1 88 ? 4.814 -14.159 11.154 1.00 85.69 88 GLY A N 1
ATOM 660 C CA . GLY A 1 88 ? 5.536 -15.403 11.461 1.00 85.69 88 GLY A CA 1
ATOM 661 C C . GLY A 1 88 ? 4.667 -16.538 12.025 1.00 85.69 88 GLY A C 1
ATOM 662 O O . GLY A 1 88 ? 5.193 -17.589 12.390 1.00 85.69 88 GLY A O 1
ATOM 663 N N . GLN A 1 89 ? 3.346 -16.362 12.084 1.00 88.75 89 GLN A N 1
ATOM 664 C CA . GLN A 1 89 ? 2.396 -17.317 12.659 1.00 88.75 89 GLN A CA 1
ATOM 665 C C . GLN A 1 89 ? 1.426 -17.842 11.600 1.00 88.75 89 GLN A C 1
ATOM 667 O O . GLN A 1 89 ? 1.248 -17.228 10.551 1.00 88.75 89 GLN A O 1
ATOM 672 N N . ALA A 1 90 ? 0.774 -18.974 11.871 1.00 89.62 90 ALA A N 1
ATOM 673 C CA . ALA A 1 90 ? -0.275 -19.481 10.988 1.00 89.62 90 ALA A CA 1
ATOM 674 C C . ALA A 1 90 ? -1.418 -18.449 10.818 1.00 89.62 90 ALA A C 1
ATOM 676 O O . ALA A 1 90 ? -1.717 -17.715 11.776 1.00 89.62 90 ALA A O 1
ATOM 677 N N . PRO A 1 91 ? -2.071 -18.405 9.637 1.00 89.50 91 PRO A N 1
ATOM 678 C CA . PRO A 1 91 ? -3.279 -17.620 9.409 1.00 89.50 91 PRO A CA 1
ATOM 679 C C . PRO A 1 91 ? -4.304 -17.794 10.524 1.00 89.50 91 PRO A C 1
ATOM 681 O O . PRO A 1 91 ? -4.526 -18.900 11.014 1.00 89.50 91 PRO A O 1
ATOM 684 N N . ARG A 1 92 ? -4.967 -16.702 10.905 1.00 93.81 92 ARG A N 1
ATOM 685 C CA . ARG A 1 92 ? -5.995 -16.713 11.948 1.00 93.81 92 ARG A CA 1
ATOM 686 C C . ARG A 1 92 ? -7.181 -15.842 11.574 1.00 93.81 92 ARG A C 1
ATOM 688 O O . ARG A 1 92 ? -7.071 -14.965 10.726 1.00 93.81 92 ARG A O 1
ATOM 695 N N . THR A 1 93 ? -8.304 -16.105 12.233 1.00 96.56 93 THR A N 1
ATOM 696 C CA . THR A 1 93 ? -9.516 -15.287 12.119 1.00 96.56 93 THR A CA 1
ATOM 697 C C . THR A 1 93 ? -9.257 -13.875 12.642 1.00 96.56 93 THR A C 1
ATOM 699 O O . THR A 1 93 ? -8.621 -13.715 13.687 1.00 96.56 93 THR A O 1
ATOM 702 N N . LEU A 1 94 ? -9.788 -12.874 11.941 1.00 97.06 94 LEU A N 1
ATOM 703 C CA . LEU A 1 94 ? -9.795 -11.474 12.362 1.00 97.06 94 LEU A CA 1
ATOM 704 C C . LEU A 1 94 ? -11.246 -10.997 12.542 1.00 97.06 94 LEU A C 1
ATOM 706 O O . LEU A 1 94 ? -12.152 -11.485 11.860 1.00 97.06 94 LEU A O 1
ATOM 710 N N . PRO A 1 95 ? -11.510 -10.092 13.500 1.00 95.06 95 PRO A N 1
ATOM 711 C CA . PRO A 1 95 ? -12.863 -9.618 13.764 1.00 95.06 95 PRO A CA 1
ATOM 712 C C . PRO A 1 95 ? -13.410 -8.784 12.598 1.00 95.06 95 PRO A C 1
ATOM 714 O O . PRO A 1 95 ? -12.661 -8.197 11.824 1.00 95.06 95 PRO A O 1
ATOM 717 N N . ALA A 1 96 ? -14.737 -8.682 12.520 1.00 95.69 96 ALA A N 1
ATOM 718 C CA . ALA A 1 96 ? -15.399 -7.737 11.626 1.00 95.69 96 ALA A CA 1
ATOM 719 C C . ALA A 1 96 ? -15.101 -6.273 12.025 1.00 95.69 96 ALA A C 1
ATOM 721 O O . ALA A 1 96 ? -14.567 -6.000 13.106 1.00 95.69 96 ALA A O 1
ATOM 722 N N . GLY A 1 97 ? -15.491 -5.322 11.171 1.00 94.31 97 GLY A N 1
ATOM 723 C CA . GLY A 1 97 ? -15.221 -3.898 11.376 1.00 94.31 97 GLY A CA 1
ATOM 724 C C . GLY A 1 97 ? -15.818 -3.343 12.668 1.00 94.31 97 GLY A C 1
ATOM 725 O O . GLY A 1 97 ? -16.861 -3.802 13.146 1.00 94.31 97 GLY A O 1
ATOM 726 N N . ARG A 1 98 ? -15.154 -2.332 13.239 1.00 94.75 98 ARG A N 1
ATOM 727 C CA . ARG A 1 98 ? -15.588 -1.658 14.477 1.00 94.75 98 ARG A CA 1
ATOM 728 C C . ARG A 1 98 ? -16.384 -0.384 14.226 1.00 94.75 98 ARG A C 1
ATOM 730 O O . ARG A 1 98 ? -17.126 0.022 15.110 1.00 94.75 98 ARG A O 1
ATOM 737 N N . ALA A 1 99 ? -16.244 0.218 13.048 1.00 94.44 99 ALA A N 1
ATOM 738 C CA . ALA A 1 99 ? -16.876 1.483 12.706 1.00 94.44 99 ALA A CA 1
ATOM 739 C C . ALA A 1 99 ? -17.508 1.439 11.310 1.00 94.44 99 ALA A C 1
ATOM 741 O O . ALA A 1 99 ? -17.063 0.719 10.414 1.00 94.44 99 ALA A O 1
ATOM 742 N N . SER A 1 100 ? -18.550 2.238 11.125 1.00 96.81 100 SER A N 1
ATOM 743 C CA . SER A 1 100 ? -19.057 2.629 9.814 1.00 96.81 100 SER A CA 1
ATOM 744 C C . SER A 1 100 ? -18.090 3.593 9.123 1.00 96.81 100 SER A C 1
ATOM 746 O O . SER A 1 100 ? -17.319 4.320 9.755 1.00 96.81 100 SER A O 1
ATOM 748 N N . GLY A 1 101 ? -18.187 3.682 7.800 1.00 94.94 101 GLY A N 1
ATOM 749 C CA . GLY A 1 101 ? -17.470 4.679 7.015 1.00 94.94 101 GLY A CA 1
ATOM 750 C C . GLY A 1 101 ? -17.790 6.113 7.442 1.00 94.94 101 GLY A C 1
ATOM 751 O O . GLY A 1 101 ? -16.911 6.972 7.403 1.00 94.94 101 GLY A O 1
ATOM 752 N N . ARG A 1 102 ? -19.017 6.382 7.915 1.00 93.75 102 ARG A N 1
ATOM 753 C CA . ARG A 1 102 ? -19.394 7.707 8.432 1.00 93.75 102 ARG A CA 1
ATOM 754 C C . ARG A 1 102 ? -18.632 8.042 9.713 1.00 93.75 102 ARG A C 1
ATOM 756 O O . ARG A 1 102 ? -18.091 9.138 9.813 1.00 93.75 102 ARG A O 1
ATOM 763 N N . GLU A 1 103 ? -18.551 7.114 10.661 1.00 93.75 103 GLU A N 1
ATOM 764 C CA . GLU A 1 103 ? -17.780 7.304 11.899 1.00 93.75 103 GLU A CA 1
ATOM 765 C C . GLU A 1 103 ? -16.288 7.498 11.602 1.00 93.75 103 GLU A C 1
ATOM 767 O O . GLU A 1 103 ? -15.679 8.430 12.124 1.00 93.75 103 GLU A O 1
ATOM 772 N N . MET A 1 104 ? -15.720 6.707 10.685 1.00 94.50 104 MET A N 1
ATOM 773 C CA . MET A 1 104 ? -14.319 6.843 10.259 1.00 94.50 104 MET A CA 1
ATOM 774 C C . MET A 1 104 ? -14.012 8.186 9.574 1.00 94.50 104 MET A C 1
ATOM 776 O O . MET A 1 104 ? -12.889 8.682 9.658 1.00 94.50 104 MET A O 1
ATOM 780 N N . ARG A 1 105 ? -14.983 8.784 8.871 1.00 91.75 105 ARG A N 1
ATOM 781 C CA . ARG A 1 105 ? -14.841 10.122 8.262 1.00 91.75 105 ARG A CA 1
ATOM 782 C C . ARG A 1 105 ? -14.923 11.251 9.294 1.00 91.75 105 ARG A C 1
ATOM 784 O O . ARG A 1 105 ? -14.361 12.313 9.056 1.00 91.75 105 ARG A O 1
ATOM 791 N N . LEU A 1 106 ? -15.614 11.033 10.414 1.00 87.31 106 LEU A N 1
ATOM 792 C CA . LEU A 1 106 ? -15.834 12.038 11.462 1.00 87.31 106 LEU A CA 1
ATOM 793 C C . LEU A 1 106 ? -14.842 11.937 12.631 1.00 87.31 106 LEU A C 1
ATOM 795 O O . LEU A 1 106 ? -14.721 12.883 13.412 1.00 87.31 106 LEU A O 1
ATOM 799 N N . SER A 1 107 ? -14.147 10.807 12.779 1.00 79.69 107 SER A N 1
ATOM 800 C CA . SER A 1 107 ? -13.225 10.574 13.889 1.00 79.69 107 SER A CA 1
ATOM 801 C C . SER A 1 107 ? -12.073 11.584 13.886 1.00 79.69 107 SER A C 1
ATOM 803 O O . SER A 1 107 ? -11.326 11.672 12.910 1.00 79.69 107 SER A O 1
ATOM 805 N N . LYS A 1 108 ? -11.898 12.305 15.001 1.00 67.06 108 LYS A N 1
ATOM 806 C CA . LYS A 1 108 ? -10.703 13.118 15.268 1.00 67.06 108 LYS A CA 1
ATOM 807 C C . LYS A 1 108 ? -9.617 12.240 15.886 1.00 67.06 108 LYS A C 1
ATOM 809 O O . LYS A 1 108 ? -9.906 11.374 16.708 1.00 67.06 108 LYS A O 1
ATOM 814 N N . GLU A 1 109 ? -8.372 12.450 15.484 1.00 64.94 109 GLU A N 1
ATOM 815 C CA . GLU A 1 109 ? -7.263 11.568 15.847 1.00 64.94 109 GLU A CA 1
ATOM 816 C C . GLU A 1 109 ? -6.567 12.004 17.137 1.00 64.94 109 GLU A C 1
ATOM 818 O O . GLU A 1 109 ? -6.258 13.180 17.327 1.00 64.94 109 GLU A O 1
ATOM 823 N N . ALA A 1 110 ? -6.258 11.037 18.002 1.00 55.72 110 ALA A N 1
ATOM 824 C CA . ALA A 1 110 ? -5.327 11.233 19.106 1.00 55.72 110 ALA A CA 1
ATOM 825 C C . ALA A 1 110 ? -3.887 11.002 18.616 1.00 55.72 110 ALA A C 1
ATOM 827 O O . ALA A 1 110 ? -3.593 9.968 18.003 1.00 55.72 110 ALA A O 1
ATOM 828 N N . LYS A 1 111 ? -2.988 11.953 18.901 1.00 53.72 111 LYS A N 1
ATOM 829 C CA . LYS A 1 111 ? -1.558 11.831 18.581 1.00 53.72 111 LYS A CA 1
ATOM 830 C C . LYS A 1 111 ? -0.916 10.767 19.484 1.00 53.72 111 LYS A C 1
ATOM 832 O O . LYS A 1 111 ? -1.091 10.853 20.698 1.00 53.72 111 LYS A O 1
ATOM 837 N N . PRO A 1 112 ? -0.198 9.773 18.935 1.00 56.62 112 PRO A N 1
ATOM 838 C CA . PRO A 1 112 ? 0.492 8.785 19.756 1.00 56.62 112 PRO A CA 1
ATOM 839 C C . PRO A 1 112 ? 1.737 9.373 20.431 1.00 56.62 112 PRO A C 1
ATOM 841 O O . PRO A 1 112 ? 2.349 10.316 19.928 1.00 56.62 112 PRO A O 1
ATOM 844 N N . THR A 1 113 ? 2.133 8.772 21.552 1.00 50.72 113 THR A N 1
ATOM 845 C CA . THR A 1 113 ? 3.410 9.042 22.220 1.00 50.72 113 THR A CA 1
ATOM 846 C C . THR A 1 113 ? 4.530 8.279 21.492 1.00 50.72 113 THR A C 1
ATOM 848 O O . THR A 1 113 ? 4.344 7.091 21.219 1.00 50.72 113 THR A O 1
ATOM 851 N N . PRO A 1 114 ? 5.670 8.904 21.140 1.00 55.19 114 PRO A N 1
ATOM 852 C CA . PRO A 1 114 ? 6.769 8.213 20.460 1.00 55.19 114 PRO A CA 1
ATOM 853 C C . PRO A 1 114 ? 7.380 7.088 21.311 1.00 55.19 114 PRO A C 1
ATOM 855 O O . PRO A 1 114 ? 7.614 7.277 22.502 1.00 55.19 114 PRO A O 1
ATOM 858 N N . ASP A 1 115 ? 7.698 5.953 20.682 1.00 58.66 115 ASP A N 1
ATOM 859 C CA . ASP A 1 115 ? 8.500 4.873 21.276 1.00 58.66 115 ASP A CA 1
ATOM 860 C C . ASP A 1 115 ? 9.884 4.826 20.614 1.00 58.66 115 ASP A C 1
ATOM 862 O O . ASP A 1 115 ? 10.015 4.400 19.462 1.00 58.66 115 ASP A O 1
ATOM 866 N N . ALA A 1 116 ? 10.900 5.274 21.355 1.00 54.78 116 ALA A N 1
ATOM 867 C CA . ALA A 1 116 ? 12.285 5.368 20.899 1.00 54.78 116 ALA A CA 1
ATOM 868 C C . ALA A 1 116 ? 13.008 4.009 20.820 1.00 54.78 116 ALA A C 1
ATOM 870 O O . ALA A 1 116 ? 14.089 3.930 20.239 1.00 54.78 116 ALA A O 1
ATOM 871 N N . THR A 1 117 ? 12.448 2.934 21.386 1.00 59.06 117 THR A N 1
ATOM 872 C CA . THR A 1 117 ? 13.100 1.611 21.383 1.00 59.06 117 THR A CA 1
ATOM 873 C C . THR A 1 117 ? 13.068 0.951 20.004 1.00 59.06 117 THR A C 1
ATOM 875 O O . THR A 1 117 ? 14.027 0.285 19.623 1.00 59.06 117 THR A O 1
ATOM 878 N N . ILE A 1 118 ? 12.018 1.219 19.219 1.00 57.59 118 ILE A N 1
ATOM 879 C CA . ILE A 1 118 ? 11.827 0.712 17.847 1.00 57.59 118 ILE A CA 1
ATOM 880 C C . ILE A 1 118 ? 12.626 1.539 16.815 1.00 57.59 118 ILE A C 1
ATOM 882 O O . ILE A 1 118 ? 12.762 1.138 15.665 1.00 57.59 118 ILE A O 1
ATOM 886 N N . ASP A 1 119 ? 13.167 2.697 17.212 1.00 49.38 119 ASP A N 1
ATOM 887 C CA . ASP A 1 119 ? 13.907 3.611 16.327 1.00 49.38 119 ASP A CA 1
ATOM 888 C C . ASP A 1 119 ? 15.418 3.362 16.284 1.00 49.38 119 ASP A C 1
ATOM 890 O O . ASP A 1 119 ? 16.138 4.083 15.595 1.00 49.38 119 ASP A O 1
ATOM 894 N N . ARG A 1 120 ? 15.917 2.368 17.023 1.00 48.25 120 ARG A N 1
ATOM 895 C CA . ARG A 1 120 ? 17.333 2.002 16.969 1.00 48.25 120 ARG A CA 1
ATOM 896 C C . ARG A 1 120 ? 17.579 1.130 15.733 1.00 48.25 120 ARG A C 1
ATOM 898 O O . ARG A 1 120 ? 16.738 0.271 15.450 1.00 48.25 120 ARG A O 1
ATOM 905 N N . PRO A 1 121 ? 18.720 1.297 15.039 1.00 43.09 121 PRO A N 1
ATOM 906 C CA . PRO A 1 121 ? 19.156 0.333 14.039 1.00 43.09 121 PRO A CA 1
ATOM 907 C C . PRO A 1 121 ? 19.072 -1.067 14.637 1.00 43.09 121 PRO A C 1
ATOM 909 O O . PRO A 1 121 ? 19.446 -1.269 15.800 1.00 43.09 121 PRO A O 1
ATOM 912 N N . SER A 1 122 ? 18.535 -2.016 13.872 1.00 38.53 122 SER A N 1
ATOM 913 C CA . SER A 1 122 ? 18.574 -3.413 14.282 1.00 38.53 122 SER A CA 1
ATOM 914 C C . SER A 1 122 ? 20.033 -3.778 14.509 1.00 38.53 122 SER A C 1
ATOM 916 O O . SER A 1 122 ? 20.837 -3.662 13.591 1.00 38.53 122 SER A O 1
ATOM 918 N N . VAL A 1 123 ? 20.383 -4.220 15.715 1.00 36.41 123 VAL A N 1
ATOM 919 C CA . VAL A 1 123 ? 21.554 -5.085 15.839 1.00 36.41 123 VAL A CA 1
ATOM 920 C C . VAL A 1 123 ? 21.189 -6.346 15.069 1.00 36.41 123 VAL A C 1
ATOM 922 O O . VAL A 1 123 ? 20.098 -6.889 15.270 1.00 36.41 123 VAL A O 1
ATOM 925 N N . ASP A 1 124 ? 22.046 -6.709 14.126 1.00 33.59 124 ASP A N 1
ATOM 926 C CA . ASP A 1 124 ? 21.963 -7.922 13.322 1.00 33.59 124 ASP A CA 1
ATOM 927 C C . ASP A 1 124 ? 21.584 -9.114 14.224 1.00 33.59 124 ASP A C 1
ATOM 929 O O . ASP A 1 124 ? 22.340 -9.428 15.155 1.00 33.59 124 ASP A O 1
ATOM 933 N N . PRO A 1 125 ? 20.399 -9.739 14.070 1.00 35.72 125 PRO A N 1
ATOM 934 C CA . PRO A 1 125 ? 20.164 -11.017 14.705 1.00 35.72 125 PRO A CA 1
ATOM 935 C C . PRO A 1 125 ? 21.072 -12.010 13.985 1.00 35.72 125 PRO A C 1
ATOM 937 O O . PRO A 1 125 ? 20.743 -12.494 12.909 1.00 35.72 125 PRO A O 1
ATOM 940 N N . SER A 1 126 ? 22.216 -12.295 14.603 1.00 27.84 126 SER A N 1
ATOM 941 C CA . SER A 1 126 ? 23.280 -13.185 14.133 1.00 27.84 126 SER A CA 1
ATOM 942 C C . SER A 1 126 ? 22.867 -14.662 13.994 1.00 27.84 126 SER A C 1
ATOM 944 O O . SER A 1 126 ? 23.687 -15.553 14.197 1.00 27.84 126 SER A O 1
ATOM 946 N N . GLU A 1 127 ? 21.609 -14.950 13.676 1.00 29.48 127 GLU A N 1
ATOM 947 C CA . GLU A 1 127 ? 21.193 -16.236 13.137 1.00 29.48 127 GLU A CA 1
ATOM 948 C C . GLU A 1 127 ? 21.136 -16.094 11.619 1.00 29.48 127 GLU A C 1
ATOM 950 O O . GLU A 1 127 ? 20.091 -15.868 11.008 1.00 29.48 127 GLU A O 1
ATOM 955 N N . THR A 1 128 ? 22.311 -16.215 11.004 1.00 26.64 128 THR A N 1
ATOM 956 C CA . THR A 1 128 ? 22.424 -16.562 9.593 1.00 26.64 128 THR A CA 1
ATOM 957 C C . THR A 1 128 ? 21.644 -17.852 9.371 1.00 26.64 128 THR A C 1
ATOM 959 O O . THR A 1 128 ? 22.020 -18.913 9.867 1.00 26.64 128 THR A O 1
ATOM 962 N N . VAL A 1 129 ? 20.535 -17.776 8.637 1.00 32.22 129 VAL A N 1
ATOM 963 C CA . VAL A 1 129 ? 19.971 -18.973 8.017 1.00 32.22 129 VAL A CA 1
ATOM 964 C C . VAL A 1 129 ? 20.929 -19.312 6.886 1.00 32.22 129 VAL A C 1
ATOM 966 O O . VAL A 1 129 ? 20.972 -18.598 5.884 1.00 32.22 129 VAL A O 1
ATOM 969 N N . ASP A 1 130 ? 21.751 -20.338 7.082 1.00 26.97 130 ASP A N 1
ATOM 970 C CA . ASP A 1 130 ? 22.704 -20.774 6.071 1.00 26.97 130 ASP A CA 1
ATOM 971 C C . ASP A 1 130 ? 21.974 -21.030 4.746 1.00 26.97 130 ASP A C 1
ATOM 973 O O . ASP A 1 130 ? 21.036 -21.825 4.666 1.00 26.97 130 ASP A O 1
ATOM 977 N N . ALA A 1 131 ? 22.418 -20.363 3.680 1.00 34.50 131 ALA A N 1
ATOM 978 C CA . ALA A 1 131 ? 21.927 -20.551 2.316 1.00 34.50 131 ALA A CA 1
ATOM 979 C C . ALA A 1 131 ? 22.460 -21.854 1.683 1.00 34.50 131 ALA A C 1
ATOM 981 O O . ALA A 1 131 ? 22.774 -21.904 0.494 1.00 34.50 131 ALA A O 1
ATOM 982 N N . VAL A 1 132 ? 22.583 -22.921 2.470 1.00 28.23 132 VAL A N 1
ATOM 983 C CA . VAL A 1 132 ? 22.969 -24.253 2.001 1.00 28.23 132 VAL A CA 1
ATOM 984 C C . VAL A 1 132 ? 21.709 -25.043 1.669 1.00 28.23 132 VAL A C 1
ATOM 986 O O . VAL A 1 132 ? 21.256 -25.831 2.481 1.00 28.23 132 VAL A O 1
ATOM 989 N N . ASP A 1 133 ? 21.093 -24.711 0.524 1.00 27.64 133 ASP A N 1
ATOM 990 C CA . ASP A 1 133 ? 20.209 -25.586 -0.289 1.00 27.64 133 ASP A CA 1
ATOM 991 C C . ASP A 1 133 ? 19.392 -24.822 -1.354 1.00 27.64 133 ASP A C 1
ATOM 993 O O . ASP A 1 133 ? 18.590 -25.414 -2.082 1.00 27.64 133 ASP A O 1
ATOM 997 N N . ALA A 1 134 ? 19.609 -23.512 -1.533 1.00 33.38 134 ALA A N 1
ATOM 998 C CA . ALA A 1 134 ? 19.045 -22.771 -2.663 1.00 33.38 134 ALA A CA 1
ATOM 999 C C . ALA A 1 134 ? 19.785 -23.120 -3.969 1.00 33.38 134 ALA A C 1
ATOM 1001 O O . ALA A 1 134 ? 20.560 -22.332 -4.511 1.00 33.38 134 ALA A O 1
ATOM 1002 N N . SER A 1 135 ? 19.554 -24.329 -4.478 1.00 29.73 135 SER A N 1
ATOM 1003 C CA . SER A 1 135 ? 19.947 -24.695 -5.833 1.00 29.73 135 SER A CA 1
ATOM 1004 C C . SER A 1 135 ? 19.014 -24.005 -6.830 1.00 29.73 135 SER A C 1
ATOM 1006 O O . SER A 1 135 ? 17.790 -24.139 -6.786 1.00 29.73 135 SER A O 1
ATOM 1008 N N . TRP A 1 136 ? 19.603 -23.236 -7.744 1.00 34.50 136 TRP A N 1
ATOM 1009 C CA . TRP A 1 136 ? 18.926 -22.835 -8.969 1.00 34.50 136 TRP A CA 1
ATOM 1010 C C . TRP A 1 136 ? 18.629 -24.101 -9.775 1.00 34.50 136 TRP A C 1
ATOM 1012 O O . TRP A 1 136 ? 19.525 -24.661 -10.407 1.00 34.50 136 TRP A O 1
ATOM 1022 N N . ILE A 1 137 ? 17.373 -24.549 -9.779 1.00 35.25 137 ILE A N 1
ATOM 1023 C CA . ILE A 1 137 ? 16.892 -25.443 -10.829 1.00 35.25 137 ILE A CA 1
ATOM 1024 C C . ILE A 1 137 ? 16.741 -24.563 -12.068 1.00 35.25 137 ILE A C 1
ATOM 1026 O O . ILE A 1 137 ? 15.726 -23.893 -12.262 1.00 35.25 137 ILE A O 1
ATOM 1030 N N . ALA A 1 138 ? 17.786 -24.512 -12.893 1.00 39.22 138 ALA A N 1
ATOM 1031 C CA . ALA A 1 138 ? 17.607 -24.130 -14.282 1.00 39.22 138 ALA A CA 1
ATOM 1032 C C . ALA A 1 138 ? 16.583 -25.114 -14.849 1.00 39.22 138 ALA A C 1
ATOM 1034 O O . ALA A 1 138 ? 16.861 -26.311 -14.866 1.00 39.22 138 ALA A O 1
ATOM 1035 N N . GLY A 1 139 ? 15.396 -24.632 -15.229 1.00 36.31 139 GLY A N 1
ATOM 1036 C CA . GLY A 1 139 ? 14.389 -25.462 -15.880 1.00 36.31 139 GLY A CA 1
ATOM 1037 C C . GLY A 1 139 ? 15.038 -26.136 -17.080 1.00 36.31 139 GLY A C 1
ATOM 1038 O O . GLY A 1 139 ? 15.300 -25.499 -18.100 1.00 36.31 139 GLY A O 1
ATOM 1039 N N . THR A 1 140 ? 15.389 -27.408 -16.928 1.00 35.28 140 THR A N 1
ATOM 1040 C CA . THR A 1 140 ? 15.833 -28.227 -18.040 1.00 35.28 140 THR A CA 1
ATOM 1041 C C . THR A 1 140 ? 14.644 -28.334 -18.975 1.00 35.28 140 THR A C 1
ATOM 1043 O O . THR A 1 140 ? 13.547 -28.667 -18.531 1.00 35.28 140 THR A O 1
ATOM 1046 N N . ASN A 1 141 ? 14.857 -28.011 -20.252 1.00 45.88 141 ASN A N 1
ATOM 1047 C CA . ASN A 1 141 ? 13.896 -28.239 -21.328 1.00 45.88 141 ASN A CA 1
ATOM 1048 C C . ASN A 1 141 ? 13.334 -29.669 -21.202 1.00 45.88 141 ASN A C 1
ATOM 1050 O O . ASN A 1 141 ? 14.018 -30.618 -21.583 1.00 45.88 141 ASN A O 1
ATOM 1054 N N . GLY A 1 142 ? 12.147 -29.835 -20.614 1.00 42.81 142 GLY A N 1
ATOM 1055 C CA . GLY A 1 142 ? 11.597 -31.162 -20.329 1.00 42.81 142 GLY A CA 1
ATOM 1056 C C . GLY A 1 142 ? 10.560 -31.232 -19.210 1.00 42.81 142 GLY A C 1
ATOM 1057 O O . GLY A 1 142 ? 9.684 -32.086 -19.295 1.00 42.81 142 GLY A O 1
ATOM 1058 N N . ASP A 1 143 ? 10.587 -30.334 -18.223 1.00 39.88 143 ASP A N 1
ATOM 1059 C CA . ASP A 1 143 ? 9.469 -30.235 -17.281 1.00 39.88 143 ASP A CA 1
ATOM 1060 C C . ASP A 1 143 ? 8.352 -29.441 -17.962 1.00 39.88 143 ASP A C 1
ATOM 1062 O O . ASP A 1 143 ? 8.450 -28.221 -18.125 1.00 39.88 143 ASP A O 1
ATOM 1066 N N . GLU A 1 144 ? 7.298 -30.127 -18.410 1.00 39.06 144 GLU A N 1
ATOM 1067 C CA . GLU A 1 144 ? 6.027 -29.466 -18.693 1.00 39.06 144 GLU A CA 1
ATOM 1068 C C . GLU A 1 144 ? 5.628 -28.712 -17.422 1.00 39.06 144 GLU A C 1
ATOM 1070 O O . GLU A 1 144 ? 5.168 -29.297 -16.441 1.00 39.06 144 GLU A O 1
ATOM 1075 N N . VAL A 1 145 ? 5.839 -27.394 -17.415 1.00 43.56 145 VAL A N 1
ATOM 1076 C CA . VAL A 1 145 ? 5.159 -26.520 -16.467 1.00 43.56 145 VAL A CA 1
ATOM 1077 C C . VAL A 1 145 ? 3.684 -26.810 -16.678 1.00 43.56 145 VAL A C 1
ATOM 1079 O O . VAL A 1 145 ? 3.158 -26.557 -17.761 1.00 43.56 145 VAL A O 1
ATOM 1082 N N . GLU A 1 146 ? 3.031 -27.388 -15.674 1.00 41.91 146 GLU A N 1
ATOM 1083 C CA . GLU A 1 146 ? 1.594 -27.611 -15.696 1.00 41.91 146 GLU A CA 1
ATOM 1084 C C . GLU A 1 146 ? 0.928 -26.222 -15.771 1.00 41.91 146 GLU A C 1
ATOM 1086 O O . GLU A 1 146 ? 0.742 -25.532 -14.770 1.00 41.91 146 GLU A O 1
ATOM 1091 N N . LEU A 1 147 ? 0.671 -25.745 -16.996 1.00 40.09 147 LEU A N 1
ATOM 1092 C CA . LEU A 1 147 ? 0.136 -24.405 -17.280 1.00 40.09 147 LEU A CA 1
ATOM 1093 C C . LEU A 1 147 ? -1.304 -24.250 -16.783 1.00 40.09 147 LEU A C 1
ATOM 1095 O O . LEU A 1 147 ? -1.829 -23.137 -16.708 1.00 40.09 147 LEU A O 1
ATOM 1099 N N . THR A 1 148 ? -1.944 -25.351 -16.397 1.00 38.84 148 THR A N 1
ATOM 1100 C CA . THR A 1 148 ? -3.085 -25.295 -15.505 1.00 38.84 148 THR A CA 1
ATOM 1101 C C . THR A 1 148 ? -2.571 -24.941 -14.120 1.00 38.84 148 THR A C 1
ATOM 1103 O O . THR A 1 148 ? -2.125 -25.798 -13.363 1.00 38.84 148 THR A O 1
ATOM 1106 N N . ALA A 1 149 ? -2.709 -23.667 -13.748 1.00 41.06 149 ALA A N 1
ATOM 1107 C CA . ALA A 1 149 ? -2.898 -23.294 -12.353 1.00 41.06 149 ALA A CA 1
ATOM 1108 C C . ALA A 1 149 ? -4.156 -24.024 -11.848 1.00 41.06 149 ALA A C 1
ATOM 1110 O O . ALA A 1 149 ? -5.252 -23.468 -11.803 1.00 41.06 149 ALA A O 1
ATOM 1111 N N . ALA A 1 150 ? -4.022 -25.318 -11.568 1.00 37.16 150 ALA A N 1
ATOM 1112 C CA . ALA A 1 150 ? -5.093 -26.142 -11.075 1.00 37.16 150 ALA A CA 1
ATOM 1113 C C . ALA A 1 150 ? -5.381 -25.640 -9.666 1.00 37.16 150 ALA A C 1
ATOM 1115 O O . ALA A 1 150 ? -4.588 -25.824 -8.734 1.00 37.16 150 ALA A O 1
ATOM 1116 N N . VAL A 1 151 ? -6.519 -24.965 -9.521 1.00 45.44 151 VAL A N 1
ATOM 1117 C CA . VAL A 1 151 ? -7.164 -24.782 -8.228 1.00 45.44 151 VAL A CA 1
ATOM 1118 C C . VAL A 1 151 ? -7.467 -26.194 -7.744 1.00 45.44 151 VAL A C 1
ATOM 1120 O O . VAL A 1 151 ? -8.450 -26.812 -8.144 1.00 45.44 151 VAL A O 1
ATOM 1123 N N . GLY A 1 152 ? -6.555 -26.764 -6.955 1.00 47.62 152 GLY A N 1
ATOM 1124 C CA . GLY A 1 152 ? -6.811 -28.032 -6.294 1.00 47.62 152 GLY A CA 1
ATOM 1125 C C . GLY A 1 152 ? -8.097 -27.900 -5.483 1.00 47.62 152 GLY A C 1
ATOM 1126 O O . GLY A 1 152 ? -8.439 -26.810 -5.022 1.00 47.62 152 GLY A O 1
ATOM 1127 N N . SER A 1 153 ? -8.789 -29.008 -5.244 1.00 51.25 153 SER A N 1
ATOM 1128 C CA . SER A 1 153 ? -10.043 -29.045 -4.474 1.00 51.25 153 SER A CA 1
ATOM 1129 C C . SER A 1 153 ? -9.948 -28.458 -3.046 1.00 51.25 153 SER A C 1
ATOM 1131 O O . SER A 1 153 ? -10.963 -28.347 -2.365 1.00 51.25 153 SER A O 1
ATOM 1133 N N . GLY A 1 154 ? -8.747 -28.063 -2.594 1.00 52.28 154 GLY A N 1
ATOM 1134 C CA . GLY A 1 154 ? -8.452 -27.386 -1.327 1.00 52.28 154 GLY A CA 1
ATOM 1135 C C . GLY A 1 154 ? -8.120 -25.882 -1.401 1.00 52.28 154 GLY A C 1
ATOM 1136 O O . GLY A 1 154 ? -7.688 -25.337 -0.386 1.00 52.28 154 GLY A O 1
ATOM 1137 N N . GLY A 1 155 ? -8.305 -25.208 -2.545 1.00 64.38 155 GLY A N 1
ATOM 1138 C CA . GLY A 1 155 ? -8.146 -23.749 -2.689 1.00 64.38 155 GLY A CA 1
ATOM 1139 C C . GLY A 1 155 ? -6.768 -23.268 -3.172 1.00 64.38 155 GLY A C 1
ATOM 1140 O O . GLY A 1 155 ? -5.943 -24.048 -3.654 1.00 64.38 155 GLY A O 1
ATOM 1141 N N . LEU A 1 156 ? -6.529 -21.954 -3.070 1.00 76.12 156 LEU A N 1
ATOM 1142 C CA . LEU A 1 156 ? -5.294 -21.290 -3.507 1.00 76.12 156 LEU A CA 1
ATOM 1143 C C . LEU A 1 156 ? -4.072 -21.780 -2.710 1.00 76.12 156 LEU A C 1
ATOM 1145 O O . LEU A 1 156 ? -4.073 -21.790 -1.482 1.00 76.12 156 LEU A O 1
ATOM 1149 N N . ARG A 1 157 ? -3.001 -22.171 -3.413 1.00 74.56 157 ARG A N 1
ATOM 1150 C CA . ARG A 1 157 ? -1.757 -22.701 -2.807 1.00 74.56 157 ARG A CA 1
ATOM 1151 C C . ARG A 1 157 ? -0.700 -21.639 -2.501 1.00 74.56 157 ARG A C 1
ATOM 1153 O O . ARG A 1 157 ? 0.261 -21.910 -1.777 1.00 74.56 157 ARG A O 1
ATOM 1160 N N . ARG A 1 158 ? -0.835 -20.464 -3.107 1.00 83.56 158 ARG A N 1
ATOM 1161 C CA . ARG A 1 158 ? 0.097 -19.336 -3.038 1.00 83.56 158 ARG A CA 1
ATOM 1162 C C . ARG A 1 158 ? -0.700 -18.054 -2.836 1.00 83.56 158 ARG A C 1
ATOM 1164 O O . ARG A 1 158 ? -1.906 -18.035 -3.075 1.00 83.56 158 ARG A O 1
ATOM 1171 N N . GLU A 1 159 ? -0.006 -17.008 -2.411 1.00 90.06 159 GLU A N 1
ATOM 1172 C CA . GLU A 1 159 ? -0.583 -15.672 -2.373 1.00 90.06 159 GLU A CA 1
ATOM 1173 C C . GLU A 1 159 ? -0.838 -15.194 -3.812 1.00 90.06 159 GLU A C 1
ATOM 1175 O O . GLU A 1 159 ? 0.086 -15.141 -4.623 1.00 90.06 159 GLU A O 1
ATOM 1180 N N . ILE A 1 160 ? -2.095 -14.881 -4.128 1.00 93.94 160 ILE A N 1
ATOM 1181 C CA . ILE A 1 160 ? -2.514 -14.198 -5.350 1.00 93.94 160 ILE A CA 1
ATOM 1182 C C . ILE A 1 160 ? -3.063 -12.838 -4.930 1.00 93.94 160 ILE A C 1
ATOM 1184 O O . ILE A 1 160 ? -4.198 -12.713 -4.458 1.00 93.94 160 ILE A O 1
ATOM 1188 N N . PHE A 1 161 ? -2.192 -11.844 -5.067 1.00 95.81 161 PHE A N 1
ATOM 1189 C CA . PHE A 1 161 ? -2.364 -10.487 -4.576 1.00 95.81 161 PHE A CA 1
ATOM 1190 C C . PHE A 1 161 ? -2.789 -9.568 -5.728 1.00 95.81 161 PHE A C 1
ATOM 1192 O O . PHE A 1 161 ? -2.052 -9.415 -6.701 1.00 95.81 161 PHE A O 1
ATOM 1199 N N . GLY A 1 162 ? -3.981 -8.975 -5.639 1.00 96.44 162 GLY A N 1
ATOM 1200 C CA . GLY A 1 162 ? -4.519 -8.076 -6.665 1.00 96.44 162 GLY A CA 1
ATOM 1201 C C . GLY A 1 162 ? -4.734 -6.660 -6.142 1.00 96.44 162 GLY A C 1
ATOM 1202 O O . GLY A 1 162 ? -5.300 -6.482 -5.066 1.00 96.44 162 GLY A O 1
ATOM 1203 N N . PHE A 1 163 ? -4.339 -5.643 -6.905 1.00 97.50 163 PHE A N 1
ATOM 1204 C CA . PHE A 1 163 ? -4.627 -4.247 -6.570 1.00 97.50 163 PHE A CA 1
ATOM 1205 C C . PHE A 1 163 ? -6.012 -3.842 -7.089 1.00 97.50 163 PHE A C 1
ATOM 1207 O O . PHE A 1 163 ? -6.326 -4.028 -8.261 1.00 97.50 163 PHE A O 1
ATOM 1214 N N . LEU A 1 164 ? -6.833 -3.267 -6.210 1.00 97.50 164 LEU A N 1
ATOM 1215 C CA . LEU A 1 164 ? -8.124 -2.663 -6.528 1.00 97.50 164 LEU A CA 1
ATOM 1216 C C . LEU A 1 164 ? -8.019 -1.155 -6.305 1.00 97.50 164 LEU A C 1
ATOM 1218 O O . LEU A 1 164 ? -8.209 -0.686 -5.175 1.00 97.50 164 LEU A O 1
ATOM 1222 N N . PRO A 1 165 ? -7.696 -0.376 -7.343 1.00 95.56 165 PRO A N 1
ATOM 1223 C CA . PRO A 1 165 ? -7.610 1.055 -7.180 1.00 95.56 165 PRO A CA 1
ATOM 1224 C C . PRO A 1 165 ? -8.989 1.707 -7.035 1.00 95.56 165 PRO A C 1
ATOM 1226 O O . PRO A 1 165 ? -10.006 1.174 -7.481 1.00 95.56 165 PRO A O 1
ATOM 1229 N N . TYR A 1 166 ? -9.049 2.873 -6.388 1.00 93.00 166 TYR A N 1
ATOM 1230 C CA . TYR A 1 166 ? -10.321 3.526 -6.070 1.00 93.00 166 TYR A CA 1
ATOM 1231 C C . TYR A 1 166 ? -11.122 3.914 -7.316 1.00 93.00 166 TYR A C 1
ATOM 1233 O O . TYR A 1 166 ? -12.348 3.952 -7.253 1.00 93.00 166 TYR A O 1
ATOM 1241 N N . TRP A 1 167 ? -10.465 4.179 -8.447 1.00 92.25 167 TRP A N 1
ATOM 1242 C CA . TRP A 1 167 ? -11.158 4.470 -9.701 1.00 92.25 167 TRP A CA 1
ATOM 1243 C C . TRP A 1 167 ? -11.857 3.220 -10.254 1.00 92.25 167 TRP A C 1
ATOM 1245 O O . TRP A 1 167 ? -13.033 3.299 -10.598 1.00 92.25 167 TRP A O 1
ATOM 1255 N N . GLU A 1 168 ? -11.231 2.042 -10.189 1.00 94.38 168 GLU A N 1
ATOM 1256 C CA . GLU A 1 168 ? -11.872 0.762 -10.538 1.00 94.38 168 GLU A CA 1
ATOM 1257 C C . GLU A 1 168 ? -12.970 0.370 -9.538 1.00 94.38 168 GLU A C 1
ATOM 1259 O O . GLU A 1 168 ? -13.996 -0.192 -9.916 1.00 94.38 168 GLU A O 1
ATOM 1264 N N . LEU A 1 169 ? -12.829 0.721 -8.252 1.00 94.75 169 LEU A N 1
ATOM 1265 C CA . LEU A 1 169 ? -13.910 0.550 -7.268 1.00 94.75 169 LEU A CA 1
ATOM 1266 C C . LEU A 1 169 ? -15.163 1.367 -7.648 1.00 94.75 169 LEU A C 1
ATOM 1268 O O . LEU A 1 169 ? -16.292 1.007 -7.290 1.00 94.75 169 LEU A O 1
ATOM 1272 N N . SER A 1 170 ? -14.973 2.494 -8.338 1.00 88.38 170 SER A N 1
ATOM 1273 C CA . SER A 1 170 ? -16.047 3.364 -8.825 1.00 88.38 170 SER A CA 1
ATOM 1274 C C . SER A 1 170 ? -16.709 2.850 -10.109 1.00 88.38 170 SER A C 1
ATOM 1276 O O . SER A 1 170 ? -17.878 3.173 -10.366 1.00 88.38 170 SER A O 1
ATOM 1278 N N . ASP A 1 171 ? -16.048 1.954 -10.838 1.00 90.56 171 ASP A N 1
ATOM 1279 C CA . ASP A 1 171 ? -16.637 1.290 -11.990 1.00 90.56 171 ASP A CA 1
ATOM 1280 C C . ASP A 1 171 ? -17.599 0.170 -11.547 1.00 90.56 171 ASP A C 1
ATOM 1282 O O . ASP A 1 171 ? -17.308 -0.687 -10.715 1.00 90.56 171 ASP A O 1
ATOM 1286 N N . THR A 1 172 ? -18.816 0.212 -12.085 1.00 86.56 172 THR A N 1
ATOM 1287 C CA . THR A 1 172 ? -19.848 -0.813 -11.871 1.00 86.56 172 THR A CA 1
ATOM 1288 C C . THR A 1 172 ? -19.630 -2.071 -12.714 1.00 86.56 172 THR A C 1
ATOM 1290 O O . THR A 1 172 ? -20.272 -3.097 -12.465 1.00 86.56 172 THR A O 1
ATOM 1293 N N . SER A 1 173 ? -18.741 -2.012 -13.707 1.00 90.50 173 SER A N 1
ATOM 1294 C CA . SER A 1 173 ? -18.337 -3.141 -14.543 1.00 90.50 173 SER A CA 1
ATOM 1295 C C . SER A 1 173 ? -17.317 -4.050 -13.847 1.00 90.50 173 SER A C 1
ATOM 1297 O O . SER A 1 173 ? -17.264 -5.238 -14.157 1.00 90.50 173 SER A O 1
ATOM 1299 N N . THR A 1 174 ? -16.609 -3.539 -12.833 1.00 91.25 174 THR A N 1
ATOM 1300 C CA . THR A 1 174 ? -15.598 -4.271 -12.063 1.00 91.25 174 THR A CA 1
ATOM 1301 C C . THR A 1 174 ? -16.150 -5.574 -11.494 1.00 91.25 174 THR A C 1
ATOM 1303 O O . THR A 1 174 ? -17.218 -5.618 -10.870 1.00 91.25 174 THR A O 1
ATOM 1306 N N . ARG A 1 175 ? -15.417 -6.667 -11.714 1.00 91.06 175 ARG A N 1
ATOM 1307 C CA . ARG A 1 175 ? -15.715 -8.001 -11.181 1.00 91.06 175 ARG A CA 1
ATOM 1308 C C . ARG A 1 175 ? -14.496 -8.516 -10.430 1.00 91.06 175 ARG A C 1
ATOM 1310 O O . ARG A 1 175 ? -13.388 -8.473 -10.952 1.00 91.06 175 ARG A O 1
ATOM 1317 N N . LEU A 1 176 ? -14.718 -9.011 -9.215 1.00 93.75 176 LEU A N 1
ATOM 1318 C CA . LEU A 1 176 ? -13.691 -9.646 -8.394 1.00 93.75 176 LEU A CA 1
ATOM 1319 C C . LEU A 1 176 ? -13.973 -11.144 -8.346 1.00 93.75 176 LEU A C 1
ATOM 1321 O O . LEU A 1 176 ? -15.057 -11.561 -7.940 1.00 93.75 176 LEU A O 1
ATOM 1325 N N . ASP A 1 177 ? -12.999 -11.931 -8.789 1.00 92.75 177 ASP A N 1
ATOM 1326 C CA . ASP A 1 177 ? -13.070 -13.387 -8.785 1.00 92.75 177 ASP A CA 1
ATOM 1327 C C . ASP A 1 177 ? -12.400 -13.929 -7.516 1.00 92.75 177 ASP A C 1
ATOM 1329 O O . ASP A 1 177 ? -11.176 -14.060 -7.423 1.00 92.75 177 ASP A O 1
ATOM 1333 N N . TRP A 1 178 ? -13.220 -14.203 -6.503 1.00 90.19 178 TRP A N 1
ATOM 1334 C CA . TRP A 1 178 ? -12.755 -14.632 -5.184 1.00 90.19 178 TRP A CA 1
ATOM 1335 C C . TRP A 1 178 ? -12.224 -16.067 -5.140 1.00 90.19 178 TRP A C 1
ATOM 1337 O O . TRP A 1 178 ? -11.599 -16.451 -4.148 1.00 90.19 178 TRP A O 1
ATOM 1347 N N . GLU A 1 179 ? -12.436 -16.847 -6.203 1.00 87.19 179 GLU A N 1
ATOM 1348 C CA . GLU A 1 179 ? -11.807 -18.160 -6.363 1.00 87.19 179 GLU A CA 1
ATOM 1349 C C . GLU A 1 179 ? -10.335 -18.021 -6.762 1.00 87.19 179 GLU A C 1
ATOM 1351 O O . GLU A 1 179 ? -9.523 -18.893 -6.452 1.00 87.19 179 GLU A O 1
ATOM 1356 N N . LYS A 1 180 ? -9.976 -16.902 -7.405 1.00 89.62 180 LYS A N 1
ATOM 1357 C CA . LYS A 1 180 ? -8.620 -16.620 -7.891 1.00 89.62 180 LYS A CA 1
ATOM 1358 C C . LYS A 1 180 ? -7.820 -15.694 -6.982 1.00 89.62 180 LYS A C 1
ATOM 1360 O O . LYS A 1 180 ? -6.601 -15.678 -7.082 1.00 89.62 180 LYS A O 1
ATOM 1365 N N . LEU A 1 181 ? -8.467 -14.931 -6.104 1.00 92.69 181 LEU A N 1
ATOM 1366 C CA . LEU A 1 181 ? -7.800 -13.943 -5.250 1.00 92.69 181 LEU A CA 1
ATOM 1367 C C . LEU A 1 181 ? -7.629 -14.450 -3.814 1.00 92.69 181 LEU A C 1
ATOM 1369 O O . LEU A 1 181 ? -8.601 -14.823 -3.149 1.00 92.69 181 LEU A O 1
ATOM 1373 N N . SER A 1 182 ? -6.394 -14.421 -3.302 1.00 94.19 182 SER A N 1
ATOM 1374 C CA . SER A 1 182 ? -6.145 -14.631 -1.870 1.00 94.19 182 SER A CA 1
ATOM 1375 C C . SER A 1 182 ? -6.225 -13.320 -1.098 1.00 94.19 182 SER A C 1
ATOM 1377 O O . SER A 1 182 ? -6.764 -13.318 0.010 1.00 94.19 182 SER A O 1
ATOM 1379 N N . THR A 1 183 ? -5.773 -12.224 -1.714 1.00 96.94 183 THR A N 1
ATOM 1380 C CA . THR A 1 183 ? -5.733 -10.889 -1.117 1.00 96.94 183 THR A CA 1
ATOM 1381 C C . THR A 1 183 ? -6.050 -9.820 -2.157 1.00 96.94 183 THR A C 1
ATOM 1383 O O . THR A 1 183 ? -5.524 -9.838 -3.270 1.00 96.94 183 THR A O 1
ATOM 1386 N N . VAL A 1 184 ? -6.886 -8.855 -1.775 1.00 98.31 184 VAL A N 1
ATOM 1387 C CA . VAL A 1 184 ? -7.130 -7.623 -2.533 1.00 98.31 184 VAL A CA 1
ATOM 1388 C C . VAL A 1 184 ? -6.554 -6.431 -1.780 1.00 98.31 184 VAL A C 1
ATOM 1390 O O . VAL A 1 184 ? -6.900 -6.191 -0.626 1.00 98.31 184 VAL A O 1
ATOM 1393 N N . ALA A 1 185 ? -5.711 -5.647 -2.440 1.00 98.50 185 ALA A N 1
ATOM 1394 C CA . ALA A 1 185 ? -5.141 -4.421 -1.908 1.00 98.50 185 ALA A CA 1
ATOM 1395 C C . ALA A 1 185 ? -5.882 -3.199 -2.445 1.00 98.50 185 ALA A C 1
ATOM 1397 O O . ALA A 1 185 ? -5.808 -2.882 -3.630 1.00 98.50 185 ALA A O 1
ATOM 1398 N N . TYR A 1 186 ? -6.606 -2.502 -1.573 1.00 98.62 186 TYR A N 1
ATOM 1399 C CA . TYR A 1 186 ? -7.266 -1.253 -1.935 1.00 98.62 186 TYR A CA 1
ATOM 1400 C C . TYR A 1 186 ? -6.229 -0.154 -2.188 1.00 98.62 186 TYR A C 1
ATOM 1402 O O . TYR A 1 186 ? -5.511 0.235 -1.266 1.00 98.62 186 TYR A O 1
ATOM 1410 N N . PHE A 1 187 ? -6.196 0.396 -3.401 1.00 97.19 187 PHE A N 1
ATOM 1411 C CA . PHE A 1 187 ? -5.217 1.397 -3.819 1.00 97.19 187 PHE A CA 1
ATOM 1412 C C . PHE A 1 187 ? -5.859 2.779 -4.060 1.00 97.19 187 PHE A C 1
ATOM 1414 O O . PHE A 1 187 ? -6.648 2.988 -4.969 1.00 97.19 187 PHE A O 1
ATOM 1421 N N . GLY A 1 188 ? -5.587 3.809 -3.274 1.00 94.00 188 GLY A N 1
ATOM 1422 C CA . GLY A 1 188 ? -4.819 3.835 -2.042 1.00 94.00 188 GLY A CA 1
ATOM 1423 C C . GLY A 1 188 ? -5.120 5.116 -1.269 1.00 94.00 188 GLY A C 1
ATOM 1424 O O . GLY A 1 188 ? -5.887 5.979 -1.708 1.00 94.00 188 GLY A O 1
ATOM 1425 N N . VAL A 1 189 ? -4.519 5.239 -0.090 1.00 97.56 189 VAL A N 1
ATOM 1426 C CA . VAL A 1 189 ? -4.607 6.433 0.762 1.00 97.56 189 VAL A CA 1
ATOM 1427 C C . VAL A 1 189 ? -3.207 7.016 0.919 1.00 97.56 189 VAL A C 1
ATOM 1429 O O . VAL A 1 189 ? -2.281 6.309 1.300 1.00 97.56 189 VAL A O 1
ATOM 1432 N N . GLY A 1 190 ? -3.031 8.303 0.615 1.00 97.12 190 GLY A N 1
ATOM 1433 C CA . GLY A 1 190 ? -1.727 8.962 0.739 1.00 97.12 190 GLY A CA 1
ATOM 1434 C C . GLY A 1 190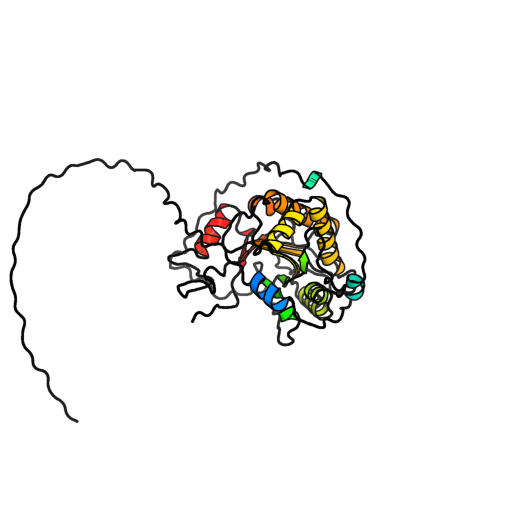 ? -1.278 9.137 2.191 1.00 97.12 190 GLY A C 1
ATOM 1435 O O . GLY A 1 190 ? -2.115 9.215 3.089 1.00 97.12 190 GLY A O 1
ATOM 1436 N N . ALA A 1 191 ? 0.028 9.257 2.420 1.00 98.19 191 ALA A N 1
ATOM 1437 C CA . ALA A 1 191 ? 0.614 9.700 3.686 1.00 98.19 191 ALA A CA 1
ATOM 1438 C C . ALA A 1 191 ? 1.295 11.071 3.525 1.00 98.19 191 ALA A C 1
ATOM 1440 O O . ALA A 1 191 ? 1.960 11.326 2.518 1.00 98.19 191 ALA A O 1
ATOM 1441 N N . ASP A 1 192 ? 1.130 11.968 4.500 1.00 97.19 192 ASP A N 1
ATOM 1442 C CA . ASP A 1 192 ? 1.795 13.277 4.520 1.00 97.19 192 ASP A CA 1
ATOM 1443 C C . ASP A 1 192 ? 3.147 13.264 5.261 1.00 97.19 192 ASP A C 1
ATOM 1445 O O . ASP A 1 192 ? 3.568 12.256 5.826 1.00 97.19 192 ASP A O 1
ATOM 1449 N N . GLY A 1 193 ? 3.852 14.402 5.252 1.00 97.56 193 GLY A N 1
ATOM 1450 C CA . GLY A 1 193 ? 5.171 14.541 5.884 1.00 97.56 193 GLY A CA 1
ATOM 1451 C C . GLY A 1 193 ? 5.143 14.525 7.417 1.00 97.56 193 GLY A C 1
ATOM 1452 O O . GLY A 1 193 ? 6.189 14.426 8.047 1.00 97.56 193 GLY A O 1
ATOM 1453 N N . GLN A 1 194 ? 3.963 14.630 8.025 1.00 96.56 194 GLN A N 1
ATOM 1454 C CA . GLN A 1 194 ? 3.735 14.615 9.468 1.00 96.56 194 GLN A CA 1
ATOM 1455 C C . GLN A 1 194 ? 3.232 13.245 9.949 1.00 96.56 194 GLN A C 1
ATOM 1457 O O . GLN A 1 194 ? 2.941 13.066 11.136 1.00 96.56 194 GLN A O 1
ATOM 1462 N N . GLY A 1 195 ? 3.131 12.268 9.046 1.00 97.25 195 GLY A N 1
ATOM 1463 C CA . GLY A 1 195 ? 2.658 10.933 9.374 1.00 97.25 195 GLY A CA 1
ATOM 1464 C C . GLY A 1 195 ? 1.153 10.817 9.501 1.00 97.25 195 GLY A C 1
ATOM 1465 O O . GLY A 1 195 ? 0.692 9.921 10.199 1.00 97.25 195 GLY A O 1
ATOM 1466 N N . ASN A 1 196 ? 0.382 11.695 8.861 1.00 97.06 196 ASN A N 1
ATOM 1467 C CA . ASN A 1 196 ? -1.058 11.508 8.756 1.00 97.06 196 ASN A CA 1
ATOM 1468 C C . ASN A 1 196 ? -1.418 10.783 7.464 1.00 97.06 196 ASN A C 1
ATOM 1470 O O . ASN A 1 196 ? -0.871 11.067 6.395 1.00 97.06 196 ASN A O 1
ATOM 1474 N N . LEU A 1 197 ? -2.407 9.898 7.551 1.00 97.62 197 LEU A N 1
ATOM 1475 C CA . LEU A 1 197 ? -3.165 9.484 6.383 1.00 97.62 197 LEU A CA 1
ATOM 1476 C C . LEU A 1 197 ? -3.863 10.722 5.808 1.00 97.62 197 LEU A C 1
ATOM 1478 O O . LEU A 1 197 ? -4.535 11.473 6.517 1.00 97.62 197 LEU A O 1
ATOM 1482 N N . GLN A 1 198 ? -3.724 10.937 4.506 1.00 95.12 198 GLN A N 1
ATOM 1483 C CA . GLN A 1 198 ? -4.326 12.049 3.785 1.00 95.12 198 GLN A CA 1
ATOM 1484 C C . GLN A 1 198 ? -5.823 11.795 3.609 1.00 95.12 198 GLN A C 1
ATOM 1486 O O . GLN A 1 198 ? -6.287 11.297 2.582 1.00 95.12 198 GLN A O 1
ATOM 1491 N N . LYS A 1 199 ? -6.587 12.120 4.653 1.00 94.06 199 LYS A N 1
ATOM 1492 C CA . LYS A 1 199 ? -8.043 11.937 4.710 1.00 94.06 199 LYS A CA 1
ATOM 1493 C C . LYS A 1 199 ? -8.813 13.111 4.131 1.00 94.06 199 LYS A C 1
ATOM 1495 O O . LYS A 1 199 ? -9.945 12.931 3.691 1.00 94.06 199 LYS A O 1
ATOM 1500 N N . THR A 1 200 ? -8.218 14.300 4.130 1.00 91.94 200 THR A N 1
ATOM 1501 C CA . THR A 1 200 ? -8.853 15.537 3.667 1.00 91.94 200 THR A CA 1
ATOM 1502 C C . THR A 1 200 ? -7.980 16.289 2.672 1.00 91.94 200 THR A C 1
ATOM 1504 O O . THR A 1 200 ? -6.761 16.348 2.818 1.00 91.94 200 THR A O 1
ATOM 1507 N N . ASN A 1 201 ? -8.624 16.896 1.682 1.00 88.44 201 ASN A N 1
ATOM 1508 C CA . ASN A 1 201 ? -8.034 17.883 0.791 1.00 88.44 201 ASN A CA 1
ATOM 1509 C C . ASN A 1 201 ? -7.756 19.189 1.552 1.00 88.44 201 ASN A C 1
ATOM 1511 O O . ASN A 1 201 ? -8.279 19.414 2.645 1.00 88.44 201 ASN A O 1
ATOM 1515 N N . SER A 1 202 ? -7.001 20.099 0.934 1.00 87.38 202 SER A N 1
ATOM 1516 C CA . SER A 1 202 ? -6.762 21.453 1.460 1.00 87.38 202 SER A CA 1
ATOM 1517 C C . SER A 1 202 ? -8.048 22.263 1.671 1.00 87.38 202 SER A C 1
ATOM 1519 O O . SER A 1 202 ? -8.095 23.119 2.546 1.00 87.38 202 SER A O 1
ATOM 1521 N N . SER A 1 203 ? -9.107 21.966 0.913 1.00 86.31 203 SER A N 1
ATOM 1522 C CA . SER A 1 203 ? -10.445 22.552 1.072 1.00 86.31 203 SER A CA 1
ATOM 1523 C C . SER A 1 203 ? -11.212 22.043 2.301 1.00 86.31 203 SER A C 1
ATOM 1525 O O . SER A 1 203 ? -12.303 22.531 2.578 1.00 86.31 203 SER A O 1
ATOM 1527 N N . GLY A 1 204 ? -10.695 21.030 3.006 1.00 86.56 204 GLY A N 1
ATOM 1528 C CA . GLY A 1 204 ? -11.375 20.352 4.113 1.00 86.56 204 GLY A CA 1
ATOM 1529 C C . GLY A 1 204 ? -12.324 19.224 3.686 1.00 86.56 204 GLY A C 1
ATOM 1530 O O . GLY A 1 204 ? -12.800 18.479 4.541 1.00 86.56 204 GLY A O 1
ATOM 1531 N N . SER A 1 205 ? -12.580 19.039 2.384 1.00 87.75 205 SER A N 1
ATOM 1532 C CA . SER A 1 205 ? -13.359 17.894 1.890 1.00 87.75 205 SER A CA 1
ATOM 1533 C C . SER A 1 205 ? -12.580 16.587 2.051 1.00 87.75 205 SER A C 1
ATOM 1535 O O . SER A 1 205 ? -11.354 16.591 2.004 1.00 87.75 205 SER A O 1
ATOM 1537 N N . THR A 1 206 ? -13.259 15.445 2.159 1.00 90.56 206 THR A N 1
ATOM 1538 C CA . THR A 1 206 ? -12.594 14.132 2.161 1.00 90.56 206 THR A CA 1
ATOM 1539 C C . THR A 1 206 ? -11.834 13.880 0.848 1.00 90.56 206 THR A C 1
ATOM 1541 O O . THR A 1 206 ? -12.329 14.237 -0.220 1.00 90.56 206 THR A O 1
ATOM 1544 N N . THR A 1 207 ? -10.639 13.281 0.910 1.00 92.62 207 THR A N 1
ATOM 1545 C CA . THR A 1 207 ? -9.888 12.860 -0.289 1.00 92.62 207 THR A CA 1
ATOM 1546 C C . THR A 1 207 ? -10.611 11.721 -1.003 1.00 92.62 207 THR A C 1
ATOM 1548 O O . THR A 1 207 ? -11.264 10.897 -0.358 1.00 92.62 207 THR A O 1
ATOM 1551 N N . VAL A 1 208 ? -10.460 11.610 -2.328 1.00 92.50 208 VAL A N 1
ATOM 1552 C CA . VAL A 1 208 ? -11.082 10.512 -3.090 1.00 92.50 208 VAL A CA 1
ATOM 1553 C C . VAL A 1 208 ? -10.621 9.141 -2.572 1.00 92.50 208 VAL A C 1
ATOM 1555 O O . VAL A 1 208 ? -11.458 8.291 -2.268 1.00 92.50 208 VAL A O 1
ATOM 1558 N N . GLY A 1 209 ? -9.323 8.982 -2.294 1.00 94.56 209 GLY A N 1
ATOM 1559 C CA . GLY A 1 209 ? -8.753 7.759 -1.721 1.00 94.56 209 GLY A CA 1
ATOM 1560 C C . GLY A 1 209 ? -9.327 7.390 -0.347 1.00 94.56 209 GLY A C 1
ATOM 1561 O O . GLY A 1 209 ? -9.683 6.233 -0.123 1.00 94.56 209 GLY A O 1
ATOM 1562 N N . TRP A 1 210 ? -9.505 8.344 0.577 1.00 95.94 210 TRP A N 1
ATOM 1563 C CA . TRP A 1 210 ? -10.142 8.041 1.869 1.00 95.94 210 TRP A CA 1
ATOM 1564 C C . TRP A 1 210 ? -11.648 7.807 1.734 1.00 95.94 210 TRP A C 1
ATOM 1566 O O . TRP A 1 210 ? -12.219 6.958 2.427 1.00 95.94 210 TRP A O 1
ATOM 1576 N N . SER A 1 211 ? -12.307 8.531 0.828 1.00 95.38 211 SER A N 1
ATOM 1577 C CA . SER A 1 211 ? -13.738 8.369 0.578 1.00 95.38 211 SER A CA 1
ATOM 1578 C C . SER A 1 211 ? -14.062 6.982 0.018 1.00 95.38 211 SER A C 1
ATOM 1580 O O . SER A 1 211 ? -15.011 6.367 0.506 1.00 95.38 211 SER A O 1
ATOM 1582 N N . GLY A 1 212 ? -13.237 6.451 -0.894 1.00 96.75 212 GLY A N 1
ATOM 1583 C CA . GLY A 1 212 ? -13.352 5.095 -1.428 1.00 96.75 212 GLY A CA 1
ATOM 1584 C C . GLY A 1 212 ? -13.113 4.031 -0.359 1.00 96.75 212 GLY A C 1
ATOM 1585 O O . GLY A 1 212 ? -13.956 3.148 -0.195 1.00 96.75 212 GLY A O 1
ATOM 1586 N N . TRP A 1 213 ? -12.069 4.174 0.470 1.00 98.06 213 TRP A N 1
ATOM 1587 C CA . TRP A 1 213 ? -11.785 3.247 1.575 1.00 98.06 213 TRP A CA 1
ATOM 1588 C C . TRP A 1 213 ? -12.970 3.138 2.536 1.00 98.06 213 TRP A C 1
ATOM 1590 O O . TRP A 1 213 ? -13.396 2.049 2.918 1.00 98.06 213 TRP A O 1
ATOM 1600 N N . THR A 1 214 ? -13.562 4.281 2.878 1.00 97.69 214 THR A N 1
ATOM 1601 C CA . THR A 1 214 ? -14.701 4.393 3.803 1.00 97.69 214 THR A CA 1
ATOM 1602 C C . THR A 1 214 ? -16.066 4.293 3.107 1.00 97.69 214 THR A C 1
ATOM 1604 O O . THR A 1 214 ? -17.090 4.662 3.687 1.00 97.69 214 THR A O 1
ATOM 1607 N N . SER A 1 215 ? -16.112 3.831 1.855 1.00 97.88 215 SER A N 1
ATOM 1608 C CA . SER A 1 215 ? -17.342 3.791 1.058 1.00 97.88 215 SER A CA 1
ATOM 1609 C C . SER A 1 215 ? -18.205 2.555 1.319 1.00 97.88 215 SER A C 1
ATOM 1611 O O . SER A 1 215 ? -17.718 1.514 1.768 1.00 97.88 215 SER A O 1
ATOM 1613 N N . SER A 1 216 ? -19.490 2.641 0.960 1.00 97.19 216 SER A N 1
ATOM 1614 C CA . SER A 1 216 ? -20.408 1.493 0.937 1.00 97.19 216 SER A CA 1
ATOM 1615 C C . SER A 1 216 ? -19.964 0.417 -0.050 1.00 97.19 216 SER A C 1
ATOM 1617 O O . SER A 1 216 ? -20.057 -0.771 0.250 1.00 97.19 216 SER A O 1
ATOM 1619 N N . ARG A 1 217 ? -19.390 0.816 -1.191 1.00 96.75 217 ARG A N 1
ATOM 1620 C CA . ARG A 1 217 ? -18.822 -0.116 -2.171 1.00 96.75 217 ARG A CA 1
ATOM 1621 C C . ARG A 1 217 ? -17.693 -0.938 -1.566 1.00 96.75 217 ARG A C 1
ATOM 1623 O O . ARG A 1 217 ? -17.704 -2.159 -1.678 1.00 96.75 217 ARG A O 1
ATOM 1630 N N . MET A 1 218 ? -16.782 -0.292 -0.842 1.00 98.00 218 MET A N 1
ATOM 1631 C CA . MET A 1 218 ? -15.712 -1.006 -0.152 1.00 98.00 218 MET A CA 1
ATOM 1632 C C . MET A 1 218 ? -16.252 -1.904 0.975 1.00 98.00 218 MET A C 1
ATOM 1634 O O . MET A 1 218 ? -15.667 -2.944 1.255 1.00 98.00 218 MET A O 1
ATOM 1638 N N . THR A 1 219 ? -17.396 -1.566 1.593 1.00 98.31 219 THR A N 1
ATOM 1639 C CA . THR A 1 219 ? -18.024 -2.436 2.611 1.00 98.31 219 THR A CA 1
ATOM 1640 C C . THR A 1 219 ? -18.494 -3.731 1.962 1.00 98.31 219 THR A C 1
ATOM 1642 O O . THR A 1 219 ? -18.264 -4.806 2.511 1.00 98.31 219 THR A O 1
ATOM 1645 N N . ASN A 1 220 ? -19.076 -3.637 0.765 1.00 97.19 220 ASN A N 1
ATOM 1646 C CA . ASN A 1 220 ? -19.485 -4.803 -0.012 1.00 97.19 220 ASN A CA 1
ATOM 1647 C C . ASN A 1 220 ? -18.281 -5.650 -0.439 1.00 97.19 220 ASN A C 1
ATOM 1649 O O . ASN A 1 220 ? -18.334 -6.869 -0.303 1.00 97.19 220 ASN A O 1
ATOM 1653 N N . VAL A 1 221 ? -17.190 -5.017 -0.889 1.00 98.19 221 VAL A N 1
ATOM 1654 C CA . VAL A 1 221 ? -15.949 -5.717 -1.262 1.00 98.19 221 VAL A CA 1
ATOM 1655 C C . VAL A 1 221 ? -15.386 -6.507 -0.082 1.00 98.19 221 VAL A C 1
ATOM 1657 O O . VAL A 1 221 ? -15.131 -7.696 -0.230 1.00 98.19 221 VAL A O 1
ATOM 1660 N N . ILE A 1 222 ? -15.249 -5.890 1.096 1.00 98.62 222 ILE A N 1
ATOM 1661 C CA . ILE A 1 222 ? -14.699 -6.567 2.281 1.00 98.62 222 ILE A CA 1
ATOM 1662 C C . ILE A 1 222 ? -15.600 -7.719 2.731 1.00 98.62 222 ILE A C 1
ATOM 1664 O O . ILE A 1 222 ? -15.118 -8.826 2.950 1.00 98.62 222 ILE A O 1
ATOM 1668 N N . ASN A 1 223 ? -16.917 -7.499 2.813 1.00 98.38 223 ASN A N 1
ATOM 1669 C CA . ASN A 1 223 ? -17.844 -8.566 3.194 1.00 98.38 223 ASN A CA 1
ATOM 1670 C C . ASN A 1 223 ? -17.789 -9.753 2.209 1.00 98.38 223 ASN A C 1
ATOM 1672 O O . ASN A 1 223 ? -17.796 -10.902 2.648 1.00 98.38 223 ASN A O 1
ATOM 1676 N N . ALA A 1 224 ? -17.712 -9.491 0.898 1.00 97.94 224 ALA A N 1
ATOM 1677 C CA . ALA A 1 224 ? -17.624 -10.531 -0.129 1.00 97.94 224 ALA A CA 1
ATOM 1678 C C . ALA A 1 224 ? -16.278 -11.278 -0.104 1.00 97.94 224 ALA A C 1
ATOM 1680 O O . ALA A 1 224 ? -16.255 -12.507 -0.207 1.00 97.94 224 ALA A O 1
ATOM 1681 N N . ALA A 1 225 ? -15.174 -10.551 0.097 1.00 97.88 225 ALA A N 1
ATOM 1682 C CA . ALA A 1 225 ? -13.846 -11.130 0.272 1.00 97.88 225 ALA A CA 1
ATOM 1683 C C . ALA A 1 225 ? -13.828 -12.085 1.471 1.00 97.88 225 ALA A C 1
ATOM 1685 O O . ALA A 1 225 ? -13.499 -13.263 1.328 1.00 97.88 225 ALA A O 1
ATOM 1686 N N . HIS A 1 226 ? -14.288 -11.616 2.634 1.00 98.00 226 HIS A N 1
ATOM 1687 C CA . HIS A 1 226 ? -14.309 -12.402 3.865 1.00 98.00 226 HIS A CA 1
ATOM 1688 C C . HIS A 1 226 ? -15.217 -13.629 3.769 1.00 98.00 226 HIS A C 1
ATOM 1690 O O . HIS A 1 226 ? -14.844 -14.698 4.251 1.00 98.00 226 HIS A O 1
ATOM 1696 N N . ALA A 1 227 ? -16.379 -13.506 3.115 1.00 96.81 227 ALA A N 1
ATOM 1697 C CA . ALA A 1 227 ? -17.272 -14.638 2.865 1.00 96.81 227 ALA A CA 1
ATOM 1698 C C . ALA A 1 227 ? -16.606 -15.739 2.017 1.00 96.81 227 ALA A C 1
ATOM 1700 O O . ALA A 1 227 ? -16.964 -16.907 2.139 1.00 96.81 227 ALA A O 1
ATOM 1701 N N . SER A 1 228 ? -15.612 -15.367 1.208 1.00 94.19 228 SER A N 1
ATOM 1702 C CA . SER A 1 228 ? -14.848 -16.266 0.336 1.00 94.19 228 SER A CA 1
ATOM 1703 C C . SER A 1 228 ? -13.484 -16.670 0.922 1.00 94.19 228 SER A C 1
ATOM 1705 O O . SER A 1 228 ? -12.715 -17.383 0.274 1.00 94.19 228 SER A O 1
ATOM 1707 N N . GLY A 1 229 ? -13.155 -16.203 2.133 1.00 94.19 229 GLY A N 1
ATOM 1708 C CA . GLY A 1 229 ? -11.859 -16.416 2.782 1.00 94.19 229 GLY A CA 1
ATOM 1709 C C . GLY A 1 229 ? -10.693 -15.639 2.160 1.00 94.19 229 GLY A C 1
ATOM 1710 O O . GLY A 1 229 ? -9.539 -15.995 2.393 1.00 94.19 229 GLY A O 1
ATOM 1711 N N . ALA A 1 230 ? -10.970 -14.608 1.358 1.00 95.62 230 ALA A N 1
ATOM 1712 C CA . ALA A 1 230 ? -9.970 -13.680 0.840 1.00 95.62 230 ALA A CA 1
ATOM 1713 C C . ALA A 1 230 ? -9.742 -12.521 1.819 1.00 95.62 230 ALA A C 1
ATOM 1715 O O . ALA A 1 230 ? -10.667 -12.087 2.508 1.00 95.62 230 ALA A O 1
ATOM 1716 N N . ARG A 1 231 ? -8.509 -12.013 1.850 1.00 97.69 231 ARG A N 1
ATOM 1717 C CA . ARG A 1 231 ? -8.125 -10.838 2.634 1.00 97.69 231 ARG A CA 1
ATOM 1718 C C . ARG A 1 231 ? -8.378 -9.549 1.870 1.00 97.69 231 ARG A C 1
ATOM 1720 O O . ARG A 1 231 ? -8.290 -9.515 0.641 1.00 97.69 231 ARG A O 1
ATOM 1727 N N . VAL A 1 232 ? -8.577 -8.466 2.609 1.00 98.69 232 VAL A N 1
ATOM 1728 C CA . VAL A 1 232 ? -8.492 -7.103 2.086 1.00 98.69 232 VAL A CA 1
ATOM 1729 C C . VAL A 1 232 ? -7.450 -6.309 2.857 1.00 98.69 232 VAL A C 1
ATOM 1731 O O . VAL A 1 232 ? -7.550 -6.174 4.071 1.00 98.69 232 VAL A O 1
ATOM 1734 N N . VAL A 1 233 ? -6.482 -5.716 2.163 1.00 98.81 233 VAL A N 1
ATOM 1735 C CA . VAL A 1 233 ? -5.468 -4.842 2.769 1.00 98.81 233 VAL A CA 1
ATOM 1736 C C . VAL A 1 233 ? -5.604 -3.403 2.274 1.00 98.81 233 VAL A C 1
ATOM 1738 O O . VAL A 1 233 ? -6.040 -3.149 1.152 1.00 98.81 233 VAL A O 1
ATOM 1741 N N . LEU A 1 234 ? -5.253 -2.439 3.124 1.00 98.88 234 LEU A N 1
ATOM 1742 C CA . LEU A 1 234 ? -5.173 -1.025 2.752 1.00 98.88 234 LEU A CA 1
ATOM 1743 C C . LEU A 1 234 ? -3.813 -0.733 2.115 1.00 98.88 234 LEU A C 1
ATOM 1745 O O . LEU A 1 234 ? -2.806 -0.922 2.787 1.00 98.88 234 LEU A O 1
ATOM 1749 N N . THR A 1 235 ? -3.752 -0.186 0.903 1.00 98.88 235 THR A N 1
ATOM 1750 C CA . THR A 1 235 ? -2.498 0.377 0.386 1.00 98.88 235 THR A CA 1
ATOM 1751 C C . THR A 1 235 ? -2.322 1.820 0.844 1.00 98.88 235 THR A C 1
ATOM 1753 O O . THR A 1 235 ? -3.175 2.682 0.602 1.00 98.88 235 THR A O 1
ATOM 1756 N N . VAL A 1 236 ? -1.197 2.089 1.506 1.00 98.88 236 VAL A N 1
ATOM 1757 C CA . VAL A 1 236 ? -0.782 3.427 1.932 1.00 98.88 236 VAL A CA 1
ATOM 1758 C C . VAL A 1 236 ? 0.386 3.883 1.084 1.00 98.88 236 VAL A C 1
ATOM 1760 O O . VAL A 1 236 ? 1.441 3.254 1.104 1.00 98.88 236 VAL A O 1
ATOM 1763 N N . GLN A 1 237 ? 0.197 4.993 0.378 1.00 98.06 237 GLN A N 1
ATOM 1764 C CA . GLN A 1 237 ? 1.138 5.462 -0.634 1.00 98.06 237 GLN A CA 1
ATOM 1765 C C . GLN A 1 237 ? 1.916 6.709 -0.198 1.00 98.06 237 GLN A C 1
ATOM 1767 O O . GLN A 1 237 ? 1.360 7.648 0.383 1.00 98.06 237 GLN A O 1
ATOM 1772 N N . SER A 1 238 ? 3.207 6.747 -0.524 1.00 98.12 238 SER A N 1
ATOM 1773 C CA . SER A 1 238 ? 4.082 7.905 -0.332 1.00 98.12 238 SER A CA 1
ATOM 1774 C C . SER A 1 238 ? 5.080 8.003 -1.482 1.00 98.12 238 SER A C 1
ATOM 1776 O O . SER A 1 238 ? 6.119 7.349 -1.472 1.00 98.12 238 SER A O 1
ATOM 1778 N N . PHE A 1 239 ? 4.760 8.825 -2.483 1.00 97.62 239 PHE A N 1
ATOM 1779 C CA . PHE A 1 239 ? 5.521 8.900 -3.731 1.00 97.62 239 PHE A CA 1
ATOM 1780 C C . PHE A 1 239 ? 6.587 10.002 -3.738 1.00 97.62 239 PHE A C 1
ATOM 1782 O O . PHE A 1 239 ? 6.286 11.166 -3.460 1.00 97.62 239 PHE A O 1
ATOM 1789 N N . ALA A 1 240 ? 7.810 9.654 -4.142 1.00 96.94 240 ALA A N 1
ATOM 1790 C CA . ALA A 1 240 ? 8.989 10.520 -4.193 1.00 96.94 240 ALA A CA 1
ATOM 1791 C C . ALA A 1 240 ? 9.545 10.741 -5.620 1.00 96.94 240 ALA A C 1
ATOM 1793 O O . ALA A 1 240 ? 10.699 11.128 -5.798 1.00 96.94 240 ALA A O 1
ATOM 1794 N N . TRP A 1 241 ? 8.714 10.564 -6.652 1.00 94.19 241 TRP A N 1
ATOM 1795 C CA . TRP A 1 241 ? 9.069 10.814 -8.060 1.00 94.19 241 TRP A CA 1
ATOM 1796 C C . TRP A 1 241 ? 9.257 12.299 -8.428 1.00 94.19 241 TRP A C 1
ATOM 1798 O O . TRP A 1 241 ? 9.707 12.618 -9.527 1.00 94.19 241 TRP A O 1
ATOM 1808 N N . SER A 1 242 ? 8.930 13.225 -7.520 1.00 95.12 242 SER A N 1
ATOM 1809 C CA . SER A 1 242 ? 9.101 14.674 -7.688 1.00 95.12 242 SER A CA 1
ATOM 1810 C C . SER A 1 242 ? 9.800 15.294 -6.479 1.00 95.12 242 SER A C 1
ATOM 1812 O O . SER A 1 242 ? 9.769 14.726 -5.387 1.00 95.12 242 SER A O 1
ATOM 1814 N N . SER A 1 243 ? 10.374 16.494 -6.625 1.00 96.31 243 SER A N 1
ATOM 1815 C CA . SER A 1 243 ? 11.037 17.196 -5.512 1.00 96.31 243 SER A CA 1
ATOM 1816 C C . SER A 1 243 ? 10.106 17.409 -4.313 1.00 96.31 243 SER A C 1
ATOM 1818 O O . SER A 1 243 ? 10.515 17.227 -3.170 1.00 96.31 243 SER A O 1
ATOM 1820 N N . ALA A 1 244 ? 8.831 17.733 -4.558 1.00 96.50 244 ALA A N 1
ATOM 1821 C CA . ALA A 1 244 ? 7.834 17.873 -3.497 1.00 96.50 244 ALA A CA 1
ATOM 1822 C C . ALA A 1 244 ? 7.530 16.531 -2.806 1.00 96.50 244 ALA A C 1
ATOM 1824 O O . ALA A 1 244 ? 7.403 16.483 -1.581 1.00 96.50 244 ALA A O 1
ATOM 1825 N N . GLY A 1 245 ? 7.448 15.443 -3.580 1.00 97.56 245 GLY A N 1
ATOM 1826 C CA . GLY A 1 245 ? 7.291 14.087 -3.056 1.00 97.56 245 GLY A CA 1
ATOM 1827 C C . GLY A 1 245 ? 8.478 13.652 -2.196 1.00 97.56 245 GLY A C 1
ATOM 1828 O O . GLY A 1 245 ? 8.285 13.175 -1.082 1.00 97.56 245 GLY A O 1
ATOM 1829 N N . GLN A 1 246 ? 9.707 13.918 -2.651 1.00 97.94 246 GLN A N 1
ATOM 1830 C CA . GLN A 1 246 ? 10.924 13.659 -1.878 1.00 97.94 246 GLN A CA 1
ATOM 1831 C C . GLN A 1 246 ? 10.921 14.434 -0.563 1.00 97.94 246 GLN A C 1
ATOM 1833 O O . GLN A 1 246 ? 11.135 13.838 0.484 1.00 97.94 246 GLN A O 1
ATOM 1838 N N . THR A 1 247 ? 10.630 15.738 -0.580 1.00 98.56 247 THR A N 1
ATOM 1839 C CA . THR A 1 247 ? 10.544 16.541 0.651 1.00 98.56 247 THR A CA 1
ATOM 1840 C C . THR A 1 247 ? 9.520 15.968 1.631 1.00 98.56 247 THR A C 1
ATOM 1842 O O . THR A 1 247 ? 9.806 15.858 2.823 1.00 98.56 247 THR A O 1
ATOM 1845 N N . ARG A 1 248 ? 8.348 15.545 1.140 1.00 98.50 248 ARG A N 1
ATOM 1846 C CA . ARG A 1 248 ? 7.312 14.909 1.966 1.00 98.50 248 ARG A CA 1
ATOM 1847 C C . ARG A 1 248 ? 7.792 13.589 2.568 1.00 98.50 248 ARG A C 1
ATOM 1849 O O . ARG A 1 248 ? 7.673 13.406 3.776 1.00 98.50 248 ARG A O 1
ATOM 1856 N N . GLN A 1 249 ? 8.334 12.689 1.748 1.00 98.56 249 GLN A N 1
ATOM 1857 C CA . GLN A 1 249 ? 8.774 11.370 2.198 1.00 98.56 249 GLN A CA 1
ATOM 1858 C C . GLN A 1 249 ? 9.964 11.483 3.167 1.00 98.56 249 GLN A C 1
ATOM 1860 O O . GLN A 1 249 ? 9.978 10.790 4.178 1.00 98.56 249 GLN A O 1
ATOM 1865 N N . LYS A 1 250 ? 10.894 12.427 2.945 1.00 98.62 250 LYS A N 1
ATOM 1866 C CA . LYS A 1 250 ? 11.990 12.757 3.876 1.00 98.62 250 LYS A CA 1
ATOM 1867 C C . LYS A 1 250 ? 11.484 13.266 5.224 1.00 98.62 250 LYS A C 1
ATOM 1869 O O . LYS A 1 250 ? 12.010 12.861 6.254 1.00 98.62 250 LYS A O 1
ATOM 1874 N N . ALA A 1 251 ? 10.475 14.140 5.236 1.00 98.62 251 ALA A N 1
ATOM 1875 C CA . ALA A 1 251 ? 9.886 14.641 6.479 1.00 98.62 251 ALA A CA 1
ATOM 1876 C C . ALA A 1 251 ? 9.193 13.520 7.275 1.00 98.62 251 ALA A C 1
ATOM 1878 O O . ALA A 1 251 ? 9.400 13.399 8.482 1.00 98.62 251 ALA A O 1
ATOM 1879 N N . LEU A 1 252 ? 8.438 12.666 6.575 1.00 98.69 252 LEU A N 1
ATOM 1880 C CA . LEU A 1 252 ? 7.762 11.508 7.155 1.00 98.69 252 LEU A CA 1
ATOM 1881 C C . LEU A 1 252 ? 8.766 10.502 7.729 1.00 98.69 252 LEU A C 1
ATOM 1883 O O . LEU A 1 252 ? 8.682 10.129 8.898 1.00 98.69 252 LEU A O 1
ATOM 1887 N N . LEU A 1 253 ? 9.703 10.045 6.895 1.00 98.50 253 LEU A N 1
ATOM 1888 C CA . LEU A 1 253 ? 10.665 9.020 7.272 1.00 98.50 253 LEU A CA 1
ATOM 1889 C C . LEU A 1 253 ? 11.685 9.561 8.261 1.00 98.50 253 LEU A C 1
ATOM 1891 O O . LEU A 1 253 ? 12.035 8.837 9.171 1.00 98.50 253 LEU A O 1
ATOM 1895 N N . GLY A 1 254 ? 12.105 10.822 8.180 1.00 97.56 254 GLY A N 1
ATOM 1896 C CA . GLY A 1 254 ? 13.102 11.405 9.086 1.00 97.56 254 GLY A CA 1
ATOM 1897 C C . GLY A 1 254 ? 12.617 11.671 10.511 1.00 97.56 254 GLY A C 1
ATOM 1898 O O . GLY A 1 254 ? 13.425 11.997 11.375 1.00 97.56 254 GLY A O 1
ATOM 1899 N N . SER A 1 255 ? 11.318 11.536 10.792 1.00 97.56 255 SER A N 1
ATOM 1900 C CA . SER A 1 255 ? 10.746 11.817 12.111 1.00 97.56 255 SER A CA 1
ATOM 1901 C C . SER A 1 255 ? 10.157 10.562 12.751 1.00 97.56 255 SER A C 1
ATOM 1903 O O . SER A 1 255 ? 9.155 10.025 12.282 1.00 97.56 255 SER A O 1
ATOM 1905 N N . SER A 1 256 ? 10.713 10.127 13.887 1.00 95.88 256 SER A N 1
ATOM 1906 C CA . SER A 1 256 ? 10.159 9.012 14.675 1.00 95.88 256 SER A CA 1
ATOM 1907 C C . SER A 1 256 ? 8.705 9.243 15.084 1.00 95.88 256 SER A C 1
ATOM 1909 O O . SER A 1 256 ? 7.893 8.317 15.037 1.00 95.88 256 SER A O 1
ATOM 1911 N N . THR A 1 257 ? 8.355 10.487 15.421 1.00 96.12 257 THR A N 1
ATOM 1912 C CA . THR A 1 257 ? 6.983 10.902 15.728 1.00 96.12 257 THR A CA 1
ATOM 1913 C C . THR A 1 257 ? 6.067 10.746 14.519 1.00 96.12 257 THR A C 1
ATOM 1915 O O . THR A 1 257 ? 4.975 10.203 14.666 1.00 96.12 257 THR A O 1
ATOM 1918 N N . ALA A 1 258 ? 6.497 11.167 13.324 1.00 97.62 258 ALA A N 1
ATOM 1919 C CA . ALA A 1 258 ? 5.704 10.992 12.107 1.00 97.62 258 ALA A CA 1
ATOM 1920 C C . ALA A 1 258 ? 5.533 9.503 11.761 1.00 97.62 258 ALA A C 1
ATOM 1922 O O . ALA A 1 258 ? 4.415 9.060 11.502 1.00 97.62 258 ALA A O 1
ATOM 1923 N N . ARG A 1 259 ? 6.598 8.693 11.858 1.00 98.31 259 ARG A N 1
ATOM 1924 C CA . ARG A 1 259 ? 6.510 7.235 11.659 1.00 98.31 259 ARG A CA 1
ATOM 1925 C C . ARG A 1 259 ? 5.530 6.577 12.639 1.00 98.31 259 ARG A C 1
ATOM 1927 O O . ARG A 1 259 ? 4.697 5.772 12.228 1.00 98.31 259 ARG A O 1
ATOM 1934 N N . ALA A 1 260 ? 5.592 6.936 13.924 1.00 96.81 260 ALA A N 1
ATOM 1935 C CA . ALA A 1 260 ? 4.679 6.425 14.951 1.00 96.81 260 ALA A CA 1
ATOM 1936 C C . ALA A 1 260 ? 3.228 6.879 14.726 1.00 96.81 260 ALA A C 1
ATOM 1938 O O . ALA A 1 260 ? 2.298 6.090 14.903 1.00 96.81 260 ALA A O 1
ATOM 1939 N N . ASN A 1 261 ? 3.031 8.131 14.305 1.00 96.75 261 ASN A N 1
ATOM 1940 C CA . ASN A 1 261 ? 1.722 8.665 13.944 1.00 96.75 261 ASN A CA 1
ATOM 1941 C C . ASN A 1 261 ? 1.104 7.872 12.789 1.00 96.75 261 ASN A C 1
ATOM 1943 O O . ASN A 1 261 ? -0.014 7.369 12.927 1.00 96.75 261 ASN A O 1
ATOM 1947 N N . LEU A 1 262 ? 1.870 7.660 11.716 1.00 98.50 262 LEU A N 1
ATOM 1948 C CA . LEU A 1 262 ? 1.401 6.927 10.547 1.00 98.50 262 LEU A CA 1
ATOM 1949 C C . LEU A 1 262 ? 1.059 5.482 10.909 1.00 98.50 262 LEU A C 1
ATOM 1951 O O . LEU A 1 262 ? -0.047 5.030 10.625 1.00 98.50 262 LEU A O 1
ATOM 1955 N N . ALA A 1 263 ? 1.953 4.781 11.610 1.00 98.69 263 ALA A N 1
ATOM 1956 C CA . ALA A 1 263 ? 1.719 3.409 12.056 1.00 98.69 263 ALA A CA 1
ATOM 1957 C C . ALA A 1 263 ? 0.431 3.268 12.884 1.00 98.69 263 ALA A C 1
ATOM 1959 O O . ALA A 1 263 ? -0.382 2.371 12.644 1.00 98.69 263 ALA A O 1
ATOM 1960 N N . ALA A 1 264 ? 0.198 4.188 13.822 1.00 97.19 264 ALA A N 1
ATOM 1961 C CA . ALA A 1 264 ? -0.998 4.173 14.651 1.00 97.19 264 ALA A CA 1
ATOM 1962 C C . ALA A 1 264 ? -2.274 4.470 13.843 1.00 97.19 264 ALA A C 1
ATOM 1964 O O . ALA A 1 264 ? -3.320 3.865 14.091 1.00 97.19 264 ALA A O 1
ATOM 1965 N N . GLN A 1 265 ? -2.215 5.391 12.876 1.00 98.00 265 GLN A N 1
ATOM 1966 C CA . GLN A 1 265 ? -3.346 5.685 11.994 1.00 98.00 265 GLN A CA 1
ATOM 1967 C C . GLN A 1 265 ? -3.667 4.527 11.051 1.00 98.00 265 GLN A C 1
ATOM 1969 O O . GLN A 1 265 ? -4.844 4.221 10.872 1.00 98.00 265 GLN A O 1
ATOM 1974 N N . ILE A 1 266 ? -2.650 3.852 10.515 1.00 98.69 266 IL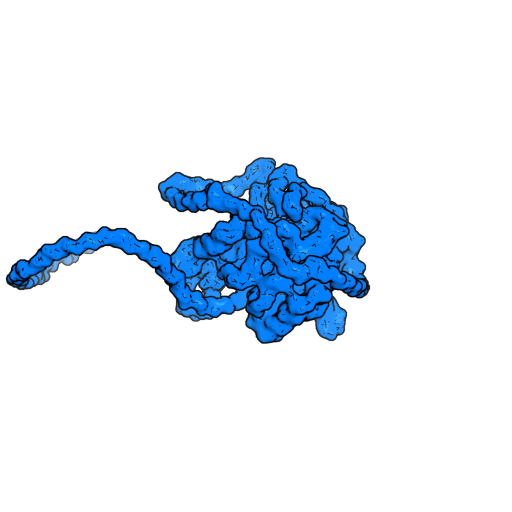E A N 1
ATOM 1975 C CA . ILE A 1 266 ? -2.801 2.644 9.699 1.00 98.69 266 ILE A CA 1
ATOM 1976 C C . ILE A 1 266 ? -3.499 1.548 10.496 1.00 98.69 266 ILE A C 1
ATOM 1978 O O . ILE A 1 266 ? -4.549 1.065 10.076 1.00 98.69 266 ILE A O 1
ATOM 1982 N N . ALA A 1 267 ? -2.975 1.200 11.675 1.00 98.44 267 ALA A N 1
ATOM 1983 C CA . ALA A 1 267 ? -3.550 0.136 12.493 1.00 98.44 267 ALA A CA 1
ATOM 1984 C C . ALA A 1 267 ? -5.009 0.427 12.880 1.00 98.44 267 ALA A C 1
ATOM 1986 O O . ALA A 1 267 ? -5.860 -0.462 12.823 1.00 98.44 267 ALA A O 1
ATOM 1987 N N . ARG A 1 268 ? -5.329 1.690 13.203 1.00 97.25 268 ARG A N 1
ATOM 1988 C CA . ARG A 1 268 ? -6.713 2.130 13.435 1.00 97.25 268 ARG A CA 1
ATOM 1989 C C . ARG A 1 268 ? -7.571 2.007 12.179 1.00 97.25 268 ARG A C 1
ATOM 1991 O O . ARG A 1 268 ? -8.642 1.422 12.257 1.00 97.25 268 ARG A O 1
ATOM 1998 N N . ALA A 1 269 ? -7.107 2.506 11.033 1.00 98.12 269 ALA A N 1
ATOM 1999 C CA . ALA A 1 269 ? -7.856 2.459 9.780 1.00 98.12 269 ALA A CA 1
ATOM 2000 C C . ALA A 1 269 ? -8.176 1.022 9.348 1.00 98.12 269 ALA A C 1
ATOM 2002 O O . ALA A 1 269 ? -9.304 0.762 8.939 1.00 98.12 269 ALA A O 1
ATOM 2003 N N . VAL A 1 270 ? -7.220 0.099 9.484 1.00 98.62 270 VAL A N 1
ATOM 2004 C CA . VAL A 1 270 ? -7.388 -1.331 9.184 1.00 98.62 270 VAL A CA 1
ATOM 2005 C C . VAL A 1 270 ? -8.403 -1.967 10.135 1.00 98.62 270 VAL A C 1
ATOM 2007 O O . VAL A 1 270 ? -9.422 -2.504 9.698 1.00 98.62 270 VAL A O 1
ATOM 2010 N N . ARG A 1 271 ? -8.182 -1.833 11.447 1.00 97.62 271 ARG A N 1
ATOM 2011 C CA . ARG A 1 271 ? -9.043 -2.414 12.485 1.00 97.62 271 ARG A CA 1
ATOM 2012 C C . ARG A 1 271 ? -10.472 -1.876 12.438 1.00 97.62 271 ARG A C 1
ATOM 2014 O O . ARG A 1 271 ? -11.427 -2.637 12.571 1.00 97.62 271 ARG A O 1
ATOM 2021 N N . ASP A 1 272 ? -10.633 -0.564 12.300 1.00 96.38 272 ASP A N 1
ATOM 2022 C CA . ASP A 1 272 ? -11.948 0.076 12.342 1.00 96.38 272 ASP A CA 1
ATOM 2023 C C . ASP A 1 272 ? -12.760 -0.283 11.098 1.00 96.38 272 ASP A C 1
ATOM 2025 O O . ASP A 1 272 ? -13.958 -0.554 11.209 1.00 96.38 272 ASP A O 1
ATOM 2029 N N . ARG A 1 273 ? -12.085 -0.403 9.948 1.00 97.44 273 ARG A N 1
ATOM 2030 C CA . ARG A 1 273 ? -12.693 -0.870 8.705 1.00 97.44 273 ARG A CA 1
ATOM 2031 C C . ARG A 1 273 ? -13.124 -2.333 8.758 1.00 97.44 273 ARG A C 1
ATOM 2033 O O . ARG A 1 273 ? -14.103 -2.680 8.098 1.00 97.44 273 ARG A O 1
ATOM 2040 N N . GLY A 1 274 ? -12.404 -3.152 9.527 1.00 97.12 274 GLY A N 1
ATOM 2041 C CA . GLY A 1 274 ? -12.482 -4.609 9.459 1.00 97.12 274 GLY A CA 1
ATOM 2042 C C . GLY A 1 274 ? -11.738 -5.146 8.246 1.00 97.12 274 GLY A C 1
ATOM 2043 O O . GLY A 1 274 ? -12.279 -5.991 7.558 1.00 97.12 274 GLY A O 1
ATOM 2044 N N . ALA A 1 275 ? -10.576 -4.577 7.935 1.00 98.44 275 ALA A N 1
ATOM 2045 C CA . ALA A 1 275 ? -9.663 -5.084 6.918 1.00 98.44 275 ALA A CA 1
ATOM 2046 C C . ALA A 1 275 ? -8.577 -5.951 7.568 1.00 98.44 275 ALA A C 1
ATOM 2048 O O . ALA A 1 275 ? -8.402 -5.925 8.785 1.00 98.44 275 ALA A O 1
ATOM 2049 N N . ASP A 1 276 ? -7.806 -6.663 6.758 1.00 98.50 276 ASP A N 1
ATOM 2050 C CA . ASP A 1 276 ? -6.916 -7.738 7.201 1.00 98.50 276 ASP A CA 1
ATOM 2051 C C . ASP A 1 276 ? -5.440 -7.378 7.157 1.00 98.50 276 ASP A C 1
ATOM 2053 O O . ASP A 1 276 ? -4.593 -8.229 7.416 1.00 98.50 276 ASP A O 1
ATOM 2057 N N . GLY A 1 277 ? -5.103 -6.127 6.857 1.00 98.56 277 GLY A N 1
ATOM 2058 C CA . GLY A 1 277 ? -3.716 -5.702 6.802 1.00 98.56 277 GLY A CA 1
ATOM 2059 C C . GLY A 1 277 ? -3.485 -4.416 6.035 1.00 98.56 277 GLY A C 1
ATOM 2060 O O . GLY A 1 277 ? -4.413 -3.667 5.721 1.00 98.56 277 GLY A O 1
ATOM 2061 N N . VAL A 1 278 ? -2.216 -4.174 5.731 1.00 98.94 278 VAL A N 1
ATOM 2062 C CA . VAL A 1 278 ? -1.745 -3.001 5.001 1.00 98.94 278 VAL A CA 1
ATOM 2063 C C . VAL A 1 278 ? -0.645 -3.385 4.012 1.00 98.94 278 VAL A C 1
ATOM 2065 O O . VAL A 1 278 ? 0.190 -4.242 4.300 1.00 98.94 278 VAL A O 1
ATOM 2068 N N . ASN A 1 279 ? -0.640 -2.710 2.869 1.00 98.94 279 ASN A N 1
ATOM 2069 C CA . ASN A 1 279 ? 0.462 -2.672 1.924 1.00 98.94 279 ASN A CA 1
ATOM 2070 C C . ASN A 1 279 ? 1.084 -1.267 1.921 1.00 98.94 279 ASN A C 1
ATOM 2072 O O . ASN A 1 279 ? 0.359 -0.274 1.855 1.00 98.94 279 ASN A O 1
ATOM 2076 N N . LEU A 1 280 ? 2.405 -1.155 2.029 1.00 98.94 280 LEU A N 1
ATOM 2077 C CA . LEU A 1 280 ? 3.105 0.134 2.014 1.00 98.94 280 LEU A CA 1
ATOM 2078 C C . LEU A 1 280 ? 3.732 0.382 0.640 1.00 98.94 280 LEU A C 1
ATOM 2080 O O . LEU A 1 280 ? 4.703 -0.280 0.293 1.00 98.94 280 LEU A O 1
ATOM 2084 N N . ASP A 1 281 ? 3.234 1.373 -0.097 1.00 98.62 281 ASP A N 1
ATOM 2085 C CA . ASP A 1 281 ? 3.760 1.744 -1.416 1.00 98.62 281 ASP A CA 1
ATOM 2086 C C . ASP A 1 281 ? 4.584 3.040 -1.333 1.00 98.62 281 ASP A C 1
ATOM 2088 O O . ASP A 1 281 ? 4.072 4.164 -1.396 1.00 98.62 281 ASP A O 1
ATOM 2092 N N . PHE A 1 282 ? 5.884 2.888 -1.074 1.00 98.38 282 PHE A N 1
ATOM 2093 C CA . PHE A 1 282 ? 6.829 3.996 -0.936 1.00 98.38 282 PHE A CA 1
ATOM 2094 C C . PHE A 1 282 ? 7.766 3.996 -2.137 1.00 98.38 282 PHE A C 1
ATOM 2096 O O . PHE A 1 282 ? 8.784 3.302 -2.124 1.00 98.38 282 PHE A O 1
ATOM 2103 N N . GLU A 1 283 ? 7.435 4.774 -3.169 1.00 94.31 283 GLU A N 1
ATOM 2104 C CA . GLU A 1 283 ? 8.127 4.697 -4.459 1.00 94.31 283 GLU A CA 1
ATOM 2105 C C . GLU A 1 283 ? 8.583 6.054 -5.053 1.00 94.31 283 GLU A C 1
ATOM 2107 O O . GLU A 1 283 ? 7.836 7.039 -5.060 1.00 94.31 283 GLU A O 1
ATOM 2112 N N . PRO A 1 284 ? 9.833 6.132 -5.548 1.00 94.81 284 PRO A N 1
ATOM 2113 C CA . PRO A 1 284 ? 10.915 5.279 -5.080 1.00 94.81 284 PRO A CA 1
ATOM 2114 C C . PRO A 1 284 ? 11.135 5.552 -3.585 1.00 94.81 284 PRO A C 1
ATOM 2116 O O . PRO A 1 284 ? 10.674 6.564 -3.043 1.00 94.81 284 PRO A O 1
ATOM 2119 N N . LEU A 1 285 ? 11.876 4.683 -2.908 1.00 96.25 285 LEU A N 1
ATOM 2120 C CA . LEU A 1 285 ? 12.369 5.033 -1.587 1.00 96.25 285 LEU A CA 1
ATOM 2121 C C . LEU A 1 285 ? 13.424 6.138 -1.720 1.00 96.25 285 LEU A C 1
ATOM 2123 O O . LEU A 1 285 ? 14.438 5.973 -2.399 1.00 96.25 285 LEU A O 1
ATOM 2127 N N . VAL A 1 286 ? 13.206 7.276 -1.066 1.00 95.75 286 VAL A N 1
ATOM 2128 C CA . VAL A 1 286 ? 14.138 8.401 -1.116 1.00 95.75 286 VAL A CA 1
ATOM 2129 C C . VAL A 1 286 ? 15.511 7.999 -0.567 1.00 95.75 286 VAL A C 1
ATOM 2131 O O . VAL A 1 286 ? 15.631 7.361 0.480 1.00 95.75 286 VAL A O 1
ATOM 2134 N N . THR A 1 287 ? 16.570 8.352 -1.298 1.00 93.12 287 THR A N 1
ATOM 2135 C CA . THR A 1 287 ? 17.948 7.972 -0.963 1.00 93.12 287 THR A CA 1
ATOM 2136 C C . THR A 1 287 ? 18.335 8.427 0.444 1.00 93.12 287 THR A C 1
ATOM 2138 O O . THR A 1 287 ? 18.085 9.575 0.814 1.00 93.12 287 THR A O 1
ATOM 2141 N N . GLY A 1 288 ? 18.993 7.540 1.197 1.00 94.94 288 GLY A N 1
ATOM 2142 C CA . GLY A 1 288 ? 19.491 7.817 2.548 1.00 94.94 288 GLY A CA 1
ATOM 2143 C C . GLY A 1 288 ? 18.483 7.590 3.677 1.00 94.94 288 GLY A C 1
ATOM 2144 O O . GLY A 1 288 ? 18.793 7.967 4.794 1.00 94.94 288 GLY A O 1
ATOM 2145 N N . TYR A 1 289 ? 17.312 7.001 3.396 1.00 97.19 289 TYR A N 1
ATOM 2146 C CA . TYR A 1 289 ? 16.256 6.743 4.392 1.00 97.19 289 TYR A CA 1
ATOM 2147 C C . TYR A 1 289 ? 15.901 5.250 4.540 1.00 97.19 289 TYR A C 1
ATOM 2149 O O . TYR A 1 289 ? 14.758 4.899 4.841 1.00 97.19 289 TYR A O 1
ATOM 2157 N N . ALA A 1 290 ? 16.850 4.353 4.253 1.00 96.94 290 ALA A N 1
ATOM 2158 C CA . ALA A 1 290 ? 16.628 2.908 4.318 1.00 96.94 290 ALA A CA 1
ATOM 2159 C C . ALA A 1 290 ? 16.326 2.452 5.758 1.00 96.94 290 ALA A C 1
ATOM 2161 O O . ALA A 1 290 ? 15.290 1.837 6.008 1.00 96.94 290 ALA A O 1
ATOM 2162 N N . ASP A 1 291 ? 17.153 2.849 6.723 1.00 97.12 291 ASP A N 1
ATOM 2163 C CA . ASP A 1 291 ? 16.973 2.489 8.134 1.00 97.12 291 ASP A CA 1
ATOM 2164 C C . ASP A 1 291 ? 15.663 3.056 8.698 1.00 97.12 291 ASP A C 1
ATOM 2166 O O . ASP A 1 291 ? 14.910 2.371 9.396 1.00 97.12 291 ASP A O 1
ATOM 2170 N N . GLU A 1 292 ? 15.330 4.298 8.344 1.00 98.44 292 GLU A N 1
ATOM 2171 C CA . GLU A 1 292 ? 14.083 4.947 8.732 1.00 98.44 292 GLU A CA 1
ATOM 2172 C C . GLU A 1 292 ? 12.854 4.259 8.137 1.00 98.44 292 GLU A C 1
ATOM 2174 O O . GLU A 1 292 ? 11.805 4.195 8.787 1.00 98.44 292 GLU A O 1
ATOM 2179 N N . TYR A 1 293 ? 12.967 3.739 6.914 1.00 98.75 293 TYR A N 1
ATOM 2180 C CA . TYR A 1 293 ? 11.913 2.949 6.297 1.00 98.75 293 TYR A CA 1
ATOM 2181 C C . TYR A 1 293 ? 11.719 1.618 7.025 1.00 98.75 293 TYR A C 1
ATOM 2183 O O . TYR A 1 293 ? 10.593 1.298 7.409 1.00 98.75 293 TYR A O 1
ATOM 2191 N N . THR A 1 294 ? 12.798 0.894 7.334 1.00 98.75 294 THR A N 1
ATOM 2192 C CA . THR A 1 294 ? 12.744 -0.304 8.187 1.00 98.75 294 THR A CA 1
ATOM 2193 C C . THR A 1 294 ? 12.083 0.000 9.536 1.00 98.75 294 THR A C 1
ATOM 2195 O O . THR A 1 294 ? 11.196 -0.736 9.981 1.00 98.75 294 THR A O 1
ATOM 2198 N N . ALA A 1 295 ? 12.445 1.115 10.179 1.00 98.44 295 ALA A N 1
ATOM 2199 C CA . ALA A 1 295 ? 11.838 1.542 11.439 1.00 98.44 295 ALA A CA 1
ATOM 2200 C C . ALA A 1 295 ? 10.332 1.825 11.292 1.00 98.44 295 ALA A C 1
ATOM 2202 O O . ALA A 1 295 ? 9.548 1.472 12.177 1.00 98.44 295 ALA A O 1
ATOM 2203 N N . LEU A 1 296 ? 9.897 2.424 10.176 1.00 98.81 296 LEU A N 1
ATOM 2204 C CA . LEU A 1 296 ? 8.474 2.593 9.875 1.00 98.81 296 LEU A CA 1
ATOM 2205 C C . LEU A 1 296 ? 7.766 1.235 9.764 1.00 98.81 296 LEU A C 1
ATOM 2207 O O . LEU A 1 296 ? 6.747 1.045 10.428 1.00 98.81 296 LEU A O 1
ATOM 2211 N N . VAL A 1 297 ? 8.303 0.290 8.983 1.00 98.88 297 VAL A N 1
ATOM 2212 C CA . VAL A 1 297 ? 7.715 -1.052 8.799 1.00 98.88 297 VAL A CA 1
ATOM 2213 C C . VAL A 1 297 ? 7.536 -1.755 10.149 1.00 98.88 297 VAL A C 1
ATOM 2215 O O . VAL A 1 297 ? 6.447 -2.246 10.455 1.00 98.88 297 VAL A O 1
ATOM 2218 N N . ARG A 1 298 ? 8.558 -1.727 11.013 1.00 98.50 298 ARG A N 1
ATOM 2219 C CA . ARG A 1 298 ? 8.502 -2.327 12.359 1.00 98.50 298 ARG A CA 1
ATOM 2220 C C . ARG A 1 298 ? 7.479 -1.648 13.271 1.00 98.50 298 ARG A C 1
ATOM 2222 O O . ARG A 1 298 ? 6.754 -2.327 14.000 1.00 98.50 298 ARG A O 1
ATOM 2229 N N . LYS A 1 299 ? 7.353 -0.315 13.214 1.00 98.19 299 LYS A N 1
ATOM 2230 C CA . LYS A 1 299 ? 6.298 0.404 13.953 1.00 98.19 299 LYS A CA 1
ATOM 2231 C C . LYS A 1 299 ? 4.904 0.025 13.458 1.00 98.19 299 LYS A C 1
ATOM 2233 O O . LYS A 1 299 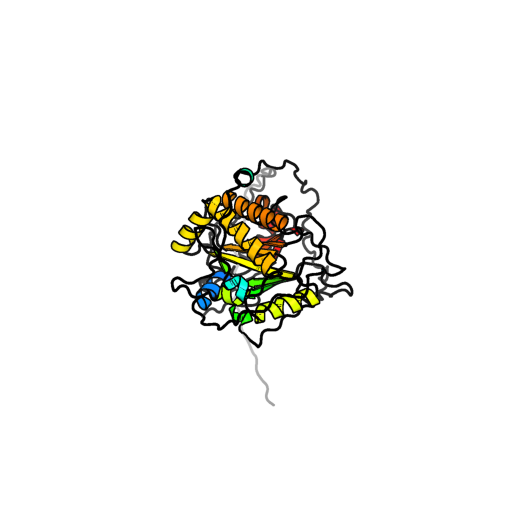? 4.011 -0.158 14.283 1.00 98.19 299 LYS A O 1
ATOM 2238 N N . VAL A 1 300 ? 4.711 -0.124 12.145 1.00 98.75 300 VAL A N 1
ATOM 2239 C CA . VAL A 1 300 ? 3.437 -0.582 11.566 1.00 98.75 300 VAL A CA 1
ATOM 2240 C C . VAL A 1 300 ? 3.111 -1.997 12.047 1.00 98.75 300 VAL A C 1
ATOM 2242 O O . VAL A 1 300 ? 2.009 -2.213 12.551 1.00 98.75 300 VAL A O 1
ATOM 2245 N N . ARG A 1 301 ? 4.067 -2.936 11.987 1.00 98.50 301 ARG A N 1
ATOM 2246 C CA . ARG A 1 301 ? 3.910 -4.301 12.520 1.00 98.50 301 ARG A CA 1
ATOM 2247 C C . ARG A 1 301 ? 3.483 -4.290 13.987 1.00 98.50 301 ARG A C 1
ATOM 2249 O O . ARG A 1 301 ? 2.476 -4.904 14.336 1.00 98.50 301 ARG A O 1
ATOM 2256 N N . SER A 1 302 ? 4.206 -3.545 14.824 1.00 97.56 302 SER A N 1
ATOM 2257 C CA . SER A 1 302 ? 3.915 -3.417 16.256 1.00 97.56 302 SER A CA 1
ATOM 2258 C C . SER A 1 302 ? 2.513 -2.845 16.514 1.00 97.56 302 SER A C 1
ATOM 2260 O O . SER A 1 302 ? 1.742 -3.408 17.292 1.00 97.56 302 SER A O 1
ATOM 2262 N N . ALA A 1 303 ? 2.124 -1.779 15.807 1.00 97.44 303 ALA A N 1
ATOM 2263 C CA . ALA A 1 303 ? 0.804 -1.163 15.953 1.00 97.44 303 ALA A CA 1
ATOM 2264 C C . ALA A 1 303 ? -0.344 -2.095 15.515 1.00 97.44 303 ALA A C 1
ATOM 2266 O O . ALA A 1 303 ? -1.409 -2.116 16.145 1.00 97.44 303 ALA A O 1
ATOM 2267 N N . LEU A 1 304 ? -0.131 -2.881 14.454 1.00 97.31 304 LEU A N 1
ATOM 2268 C CA . LEU A 1 304 ? -1.067 -3.915 14.020 1.00 97.31 304 LEU A CA 1
ATOM 2269 C C . LEU A 1 304 ? -1.192 -5.015 15.081 1.00 97.31 304 LEU A C 1
ATOM 2271 O O . LEU A 1 304 ? -2.307 -5.309 15.507 1.00 97.31 304 LEU A O 1
ATOM 2275 N N . ASP A 1 305 ? -0.075 -5.556 15.573 1.00 95.88 305 ASP A N 1
ATOM 2276 C CA . ASP A 1 305 ? -0.074 -6.632 16.574 1.00 95.88 305 ASP A CA 1
ATOM 2277 C C . ASP A 1 305 ? -0.674 -6.214 17.917 1.00 95.88 305 ASP A C 1
ATOM 2279 O O . ASP A 1 305 ? -1.352 -7.020 18.558 1.00 95.88 305 ASP A O 1
ATOM 2283 N N . ALA A 1 306 ? -0.492 -4.951 18.311 1.00 94.69 306 ALA A N 1
ATOM 2284 C CA . ALA A 1 306 ? -1.145 -4.366 19.479 1.00 94.69 306 ALA A CA 1
ATOM 2285 C C . ALA A 1 306 ? -2.674 -4.277 19.319 1.00 94.69 306 ALA A C 1
ATOM 2287 O O . ALA A 1 306 ? -3.403 -4.301 20.310 1.00 94.69 306 ALA A O 1
ATOM 2288 N N . SER A 1 307 ? -3.178 -4.185 18.082 1.00 90.81 307 SER A N 1
ATOM 2289 C CA . SER A 1 307 ? -4.618 -4.229 17.800 1.00 90.81 307 SER A CA 1
ATOM 2290 C C . SER A 1 307 ? -5.147 -5.664 17.779 1.00 90.81 307 SER A C 1
ATOM 2292 O O . SER A 1 307 ? -6.176 -5.946 18.394 1.00 90.81 307 SER A O 1
ATOM 2294 N N . ALA A 1 308 ? -4.467 -6.545 17.045 1.00 91.50 308 ALA A N 1
ATOM 2295 C CA . ALA A 1 308 ? -4.600 -7.997 17.061 1.00 91.50 308 ALA A CA 1
ATOM 2296 C C . ALA A 1 308 ? -3.476 -8.601 16.205 1.00 91.50 308 ALA A C 1
ATOM 2298 O O . ALA A 1 308 ? -3.134 -8.075 15.150 1.00 91.50 308 ALA A O 1
ATOM 2299 N N . ARG A 1 309 ? -2.940 -9.760 16.591 1.00 93.75 309 ARG A N 1
ATOM 2300 C CA . ARG A 1 309 ? -2.058 -10.522 15.691 1.00 93.75 309 ARG A CA 1
ATOM 2301 C C . ARG A 1 309 ? -2.842 -11.015 14.472 1.00 93.75 309 ARG A C 1
ATOM 2303 O O . ARG A 1 309 ? -4.041 -11.257 14.575 1.00 93.75 309 ARG A O 1
ATOM 2310 N N . GLY A 1 310 ? -2.149 -11.261 13.362 1.00 94.75 310 GLY A N 1
ATOM 2311 C CA . GLY A 1 310 ? -2.736 -11.850 12.150 1.00 94.75 310 GLY A CA 1
ATOM 2312 C C . GLY A 1 310 ? -3.105 -10.857 11.049 1.00 94.75 310 GLY A C 1
ATOM 2313 O O . GLY A 1 310 ? -3.505 -11.307 9.980 1.00 94.75 310 GLY A O 1
ATOM 2314 N N . TYR A 1 311 ? -2.929 -9.550 11.272 1.00 98.00 311 TYR A N 1
ATOM 2315 C CA . TYR A 1 311 ? -2.969 -8.572 10.184 1.00 98.00 311 TYR A CA 1
ATOM 2316 C C . TYR A 1 311 ? -1.729 -8.699 9.299 1.00 98.00 311 TYR A C 1
ATOM 2318 O O . TYR A 1 311 ? -0.613 -8.701 9.822 1.00 98.00 311 TYR A O 1
ATOM 2326 N N . GLN A 1 312 ? -1.933 -8.769 7.990 1.00 98.19 312 GLN A N 1
ATOM 2327 C CA . GLN A 1 312 ? -0.903 -8.810 6.958 1.00 98.19 312 GLN A CA 1
ATOM 2328 C C . GLN A 1 312 ? -0.187 -7.463 6.825 1.00 98.19 312 GLN A C 1
ATOM 2330 O O . GLN A 1 312 ? -0.810 -6.403 6.894 1.00 98.19 312 GLN A O 1
ATOM 2335 N N . LEU A 1 313 ? 1.126 -7.504 6.625 1.00 98.81 313 LEU A N 1
ATOM 2336 C CA . LEU A 1 313 ? 1.950 -6.345 6.306 1.00 98.81 313 LEU A CA 1
ATOM 2337 C C . LEU A 1 313 ? 2.832 -6.670 5.105 1.00 98.81 313 LEU A C 1
ATOM 2339 O O . LEU A 1 313 ? 3.735 -7.494 5.209 1.00 98.81 313 LEU A O 1
ATOM 2343 N N . THR A 1 314 ? 2.599 -6.004 3.984 1.00 98.81 314 THR A N 1
ATOM 2344 C CA . THR A 1 314 ? 3.455 -6.083 2.795 1.00 98.81 314 THR A CA 1
ATOM 2345 C C . THR A 1 314 ? 3.971 -4.700 2.424 1.00 98.81 314 THR A C 1
ATOM 2347 O O . THR A 1 314 ? 3.477 -3.684 2.925 1.00 98.81 314 THR A O 1
ATOM 2350 N N . PHE A 1 315 ? 4.990 -4.643 1.576 1.00 98.81 315 PHE A N 1
ATOM 2351 C CA . PHE A 1 315 ? 5.408 -3.389 0.968 1.00 98.81 315 PHE A CA 1
ATOM 2352 C C . PHE A 1 315 ? 5.836 -3.567 -0.478 1.00 98.81 315 PHE A C 1
ATOM 2354 O O . PHE A 1 315 ? 6.373 -4.615 -0.842 1.00 98.81 315 PHE A O 1
ATOM 2361 N N . ASP A 1 316 ? 5.619 -2.521 -1.267 1.00 98.44 316 ASP A N 1
ATOM 2362 C CA . ASP A 1 316 ? 5.957 -2.506 -2.679 1.00 98.44 316 ASP A CA 1
ATOM 2363 C C . ASP A 1 316 ? 7.419 -2.098 -2.884 1.00 98.44 316 ASP A C 1
ATOM 2365 O O . ASP A 1 316 ? 7.959 -1.219 -2.202 1.00 98.44 316 ASP A O 1
ATOM 2369 N N . THR A 1 317 ? 8.058 -2.721 -3.869 1.00 97.25 317 THR A N 1
ATOM 2370 C CA . THR A 1 317 ? 9.339 -2.274 -4.427 1.00 97.25 317 THR A CA 1
ATOM 2371 C C . THR A 1 317 ? 9.209 -2.128 -5.930 1.00 97.25 317 THR A C 1
ATOM 2373 O O . THR A 1 317 ? 8.413 -2.821 -6.564 1.00 97.25 317 THR A O 1
ATOM 2376 N N . THR A 1 318 ? 10.051 -1.300 -6.546 1.00 93.00 318 THR A N 1
ATOM 2377 C CA . THR A 1 318 ? 10.143 -1.296 -8.014 1.00 93.00 318 THR A CA 1
ATOM 2378 C C . THR A 1 318 ? 10.687 -2.630 -8.541 1.00 93.00 318 THR A C 1
ATOM 2380 O O . THR A 1 318 ? 11.264 -3.413 -7.783 1.00 93.00 318 THR A O 1
ATOM 2383 N N . GLY A 1 319 ? 10.565 -2.878 -9.850 1.00 89.19 319 GLY A N 1
ATOM 2384 C CA . GLY A 1 319 ? 11.191 -4.038 -10.499 1.00 89.19 319 GLY A CA 1
ATOM 2385 C C . GLY A 1 319 ? 12.721 -4.051 -10.377 1.00 89.19 319 GLY A C 1
ATOM 2386 O O . GLY A 1 319 ? 13.349 -5.098 -10.500 1.00 89.19 319 GLY A O 1
ATOM 2387 N N . TYR A 1 320 ? 13.335 -2.909 -10.069 1.00 89.38 320 TYR A N 1
ATOM 2388 C CA . TYR A 1 320 ? 14.740 -2.810 -9.691 1.00 89.38 320 TYR A CA 1
ATOM 2389 C C . TYR A 1 320 ? 14.852 -2.762 -8.164 1.00 89.38 320 TYR A C 1
ATOM 2391 O O . TYR A 1 320 ? 14.171 -1.977 -7.507 1.00 89.38 320 TYR A O 1
ATOM 2399 N N . ILE A 1 321 ? 15.745 -3.567 -7.587 1.00 83.38 321 ILE A N 1
ATOM 2400 C CA . ILE A 1 321 ? 15.881 -3.663 -6.124 1.00 83.38 321 ILE A CA 1
ATOM 2401 C C . ILE A 1 321 ? 16.234 -2.328 -5.450 1.00 83.38 321 ILE A C 1
ATOM 2403 O O . ILE A 1 321 ? 15.811 -2.072 -4.327 1.00 83.38 321 ILE A O 1
ATOM 2407 N N . GLY A 1 322 ? 16.983 -1.459 -6.138 1.00 88.69 322 GLY A N 1
ATOM 2408 C CA . GLY A 1 322 ? 17.322 -0.120 -5.659 1.00 88.69 322 GLY A CA 1
ATOM 2409 C C . GLY A 1 322 ? 17.934 -0.108 -4.252 1.00 88.69 322 GLY A C 1
ATOM 2410 O O . GLY A 1 322 ? 18.753 -0.954 -3.901 1.00 88.69 322 GLY A O 1
ATOM 2411 N N . ASN A 1 323 ? 17.528 0.879 -3.455 1.00 92.06 323 ASN A N 1
ATOM 2412 C CA . ASN A 1 323 ? 17.939 1.093 -2.066 1.00 92.06 323 ASN A CA 1
ATOM 2413 C C . ASN A 1 323 ? 16.942 0.531 -1.037 1.00 92.06 323 ASN A C 1
ATOM 2415 O O . ASN A 1 323 ? 16.997 0.933 0.125 1.00 92.06 323 ASN A O 1
ATOM 2419 N N . TYR A 1 324 ? 16.010 -0.340 -1.437 1.00 95.38 324 TYR A N 1
ATOM 2420 C CA . TYR A 1 324 ? 15.055 -0.918 -0.493 1.00 95.38 324 TYR A CA 1
ATOM 2421 C C . TYR A 1 324 ? 15.784 -1.856 0.497 1.00 95.38 324 TYR A C 1
ATOM 2423 O O . TYR A 1 324 ? 16.524 -2.743 0.056 1.00 95.38 324 TYR A O 1
ATOM 2431 N N . PRO A 1 325 ? 15.591 -1.693 1.822 1.00 96.75 325 PRO A N 1
ATOM 2432 C CA . PRO A 1 325 ? 16.237 -2.508 2.859 1.00 96.75 325 PRO A CA 1
ATOM 2433 C C . PRO A 1 325 ? 15.500 -3.843 3.042 1.00 96.75 325 PRO A C 1
ATOM 2435 O O . PRO A 1 325 ? 14.874 -4.095 4.071 1.00 96.75 325 PRO A O 1
ATOM 2438 N N . ILE A 1 326 ?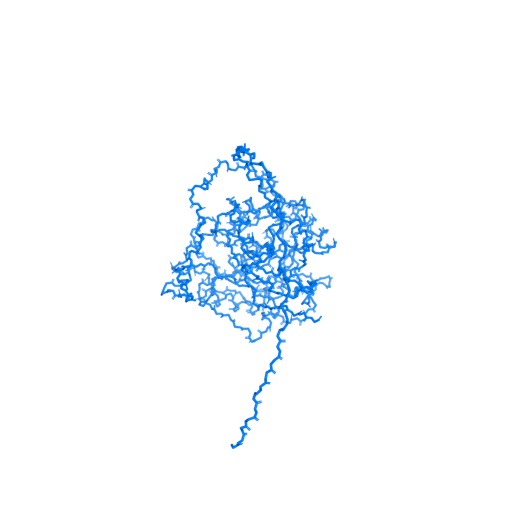 15.480 -4.672 1.999 1.00 97.81 326 ILE A N 1
ATOM 2439 C CA . ILE A 1 326 ? 14.552 -5.803 1.912 1.00 97.81 326 ILE A CA 1
ATOM 2440 C C . ILE A 1 326 ? 14.768 -6.874 2.988 1.00 97.81 326 ILE A C 1
ATOM 2442 O O . ILE A 1 326 ? 13.793 -7.462 3.453 1.00 97.81 326 ILE A O 1
ATOM 2446 N N . GLU A 1 327 ? 16.002 -7.100 3.427 1.00 97.75 327 GLU A N 1
ATOM 2447 C CA . GLU A 1 327 ? 16.338 -8.044 4.493 1.00 97.75 327 GLU A CA 1
ATOM 2448 C C . GLU A 1 327 ? 15.811 -7.537 5.836 1.00 97.75 327 GLU A C 1
ATOM 2450 O O . GLU A 1 327 ? 14.978 -8.187 6.468 1.00 97.75 327 GLU A O 1
ATOM 2455 N N . ASP A 1 328 ? 16.202 -6.324 6.229 1.00 97.69 328 ASP A N 1
ATOM 2456 C CA . ASP A 1 328 ? 15.841 -5.752 7.528 1.00 97.69 328 ASP A CA 1
ATOM 2457 C C . ASP A 1 328 ? 14.345 -5.462 7.661 1.00 97.69 328 ASP A C 1
ATOM 2459 O O . ASP A 1 328 ? 13.766 -5.621 8.746 1.00 97.69 328 ASP A O 1
ATOM 2463 N N . ALA A 1 329 ? 13.713 -5.045 6.560 1.00 98.00 329 ALA A N 1
ATOM 2464 C CA . ALA A 1 329 ? 12.286 -4.766 6.503 1.00 98.00 329 ALA A CA 1
ATOM 2465 C C . ALA A 1 329 ? 11.435 -6.043 6.491 1.00 98.00 329 ALA A C 1
ATOM 2467 O O . ALA A 1 329 ? 10.258 -5.960 6.834 1.00 98.00 329 ALA A O 1
ATOM 2468 N N . THR A 1 330 ? 11.987 -7.214 6.145 1.00 97.88 330 THR A N 1
ATOM 2469 C CA . THR A 1 330 ? 11.264 -8.505 6.177 1.00 97.88 330 THR A CA 1
ATOM 2470 C C . THR A 1 330 ? 11.718 -9.465 7.277 1.00 97.88 330 THR A C 1
ATOM 2472 O O . THR A 1 330 ? 11.107 -10.532 7.442 1.00 97.88 330 THR A O 1
ATOM 2475 N N . ALA A 1 331 ? 12.735 -9.083 8.054 1.00 96.06 331 ALA A N 1
ATOM 2476 C CA . ALA A 1 331 ? 13.194 -9.787 9.244 1.00 96.06 331 ALA A CA 1
ATOM 2477 C C . ALA A 1 331 ? 12.088 -9.920 10.313 1.00 96.06 331 ALA A C 1
ATOM 2479 O O . ALA A 1 331 ? 10.976 -9.396 10.185 1.00 96.06 331 ALA A O 1
ATOM 2480 N N . ALA A 1 332 ? 12.376 -10.645 11.397 1.00 93.31 332 ALA A N 1
ATOM 2481 C CA . ALA A 1 332 ? 11.434 -10.819 12.501 1.00 93.31 332 ALA A CA 1
ATOM 2482 C C . ALA A 1 332 ? 10.939 -9.461 13.041 1.00 93.31 332 ALA A C 1
ATOM 2484 O O . ALA A 1 332 ? 11.726 -8.564 13.335 1.00 93.31 332 ALA A O 1
ATOM 2485 N N . GLY A 1 333 ? 9.616 -9.302 13.157 1.00 92.81 333 GLY A N 1
ATOM 2486 C CA . GLY A 1 333 ? 8.997 -8.023 13.532 1.00 92.81 333 GLY A CA 1
ATOM 2487 C C . GLY A 1 333 ? 8.868 -7.004 12.388 1.00 92.81 333 GLY A C 1
ATOM 2488 O O . GLY A 1 333 ? 8.428 -5.883 12.637 1.00 92.81 333 GLY A O 1
ATOM 2489 N N . GLY A 1 334 ? 9.221 -7.375 11.155 1.00 96.75 334 GLY A N 1
ATOM 2490 C CA . GLY A 1 334 ? 8.994 -6.602 9.935 1.00 96.75 334 GLY A CA 1
ATOM 2491 C C . GLY A 1 334 ? 7.767 -7.062 9.136 1.00 96.75 334 GLY A C 1
ATOM 2492 O O . GLY A 1 334 ? 6.790 -7.580 9.685 1.00 96.75 334 GLY A O 1
ATOM 2493 N N . ALA A 1 335 ? 7.827 -6.849 7.824 1.00 98.50 335 ALA A N 1
ATOM 2494 C CA . ALA A 1 335 ? 6.816 -7.232 6.851 1.00 98.50 335 ALA A CA 1
ATOM 2495 C C . ALA A 1 335 ? 6.797 -8.743 6.561 1.00 98.50 335 ALA A C 1
ATOM 2497 O O . ALA A 1 335 ? 7.803 -9.461 6.634 1.00 98.50 335 ALA A O 1
ATOM 2498 N N . ASP A 1 336 ? 5.617 -9.220 6.182 1.00 98.19 336 ASP A N 1
ATOM 2499 C CA . ASP A 1 336 ? 5.350 -10.601 5.810 1.00 98.19 336 ASP A CA 1
ATOM 2500 C C . ASP A 1 336 ? 5.942 -10.941 4.443 1.00 98.19 336 ASP A C 1
ATOM 2502 O O . ASP A 1 336 ? 6.532 -12.013 4.306 1.00 98.19 336 ASP A O 1
ATOM 2506 N N . ALA A 1 337 ? 5.838 -10.03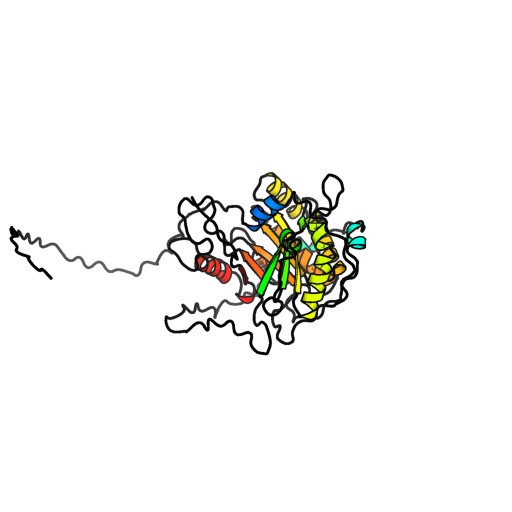1 3.470 1.00 98.06 337 ALA A N 1
ATOM 2507 C CA . ALA A 1 337 ? 6.399 -10.186 2.131 1.00 98.06 337 ALA A CA 1
ATOM 2508 C C . ALA A 1 337 ? 6.628 -8.838 1.425 1.00 98.06 337 ALA A C 1
ATOM 2510 O O . ALA A 1 337 ? 6.103 -7.797 1.825 1.00 98.06 337 ALA A O 1
ATOM 2511 N N . ILE A 1 338 ? 7.402 -8.907 0.349 1.00 98.50 338 ILE A N 1
ATOM 2512 C CA . ILE A 1 338 ? 7.713 -7.843 -0.595 1.00 98.50 338 ILE A CA 1
ATOM 2513 C C . ILE A 1 338 ? 6.867 -8.065 -1.839 1.00 98.50 338 ILE A C 1
ATOM 2515 O O . ILE A 1 338 ? 6.878 -9.159 -2.404 1.00 98.50 338 ILE A O 1
ATOM 2519 N N . MET A 1 339 ? 6.175 -7.028 -2.282 1.00 98.19 339 MET A N 1
ATOM 2520 C CA . MET A 1 339 ? 5.424 -7.008 -3.524 1.00 98.19 339 MET A CA 1
ATOM 2521 C C . MET A 1 339 ? 6.276 -6.321 -4.598 1.00 98.19 339 MET A C 1
ATOM 2523 O O . MET A 1 339 ? 6.386 -5.099 -4.666 1.00 98.19 339 MET A O 1
ATOM 2527 N N . ILE A 1 340 ? 6.948 -7.119 -5.424 1.00 98.06 340 ILE A N 1
ATOM 2528 C CA . ILE A 1 340 ? 7.840 -6.601 -6.463 1.00 98.06 340 ILE A CA 1
ATOM 2529 C C . ILE A 1 340 ? 6.999 -6.171 -7.659 1.00 98.06 340 ILE A C 1
ATOM 2531 O O . ILE A 1 340 ? 6.340 -7.004 -8.282 1.00 98.06 340 ILE A O 1
ATOM 2535 N N . MET A 1 341 ? 7.075 -4.901 -8.045 1.00 97.19 341 MET A N 1
ATOM 2536 C CA . MET A 1 341 ? 6.486 -4.400 -9.287 1.00 97.19 341 MET A CA 1
ATOM 2537 C C . MET A 1 341 ? 7.303 -4.884 -10.493 1.00 97.19 341 MET A C 1
ATOM 2539 O O . MET A 1 341 ? 8.111 -4.143 -11.050 1.00 97.19 341 MET A O 1
ATOM 2543 N N . GLY A 1 342 ? 7.121 -6.156 -10.865 1.00 95.69 342 GLY A N 1
ATOM 2544 C CA . GLY A 1 342 ? 7.804 -6.865 -11.956 1.00 95.69 342 GLY A CA 1
ATOM 2545 C C . GLY A 1 342 ? 7.359 -6.426 -13.353 1.00 95.69 342 GLY A C 1
ATOM 2546 O O . GLY A 1 342 ? 7.085 -7.252 -14.223 1.00 95.69 342 GLY A O 1
ATOM 2547 N N . TYR A 1 343 ? 7.255 -5.119 -13.563 1.00 93.88 343 TYR A N 1
ATOM 2548 C CA . TYR A 1 343 ? 6.794 -4.470 -14.782 1.00 93.88 343 TYR A CA 1
ATOM 2549 C C . TYR A 1 343 ? 7.437 -3.085 -14.937 1.00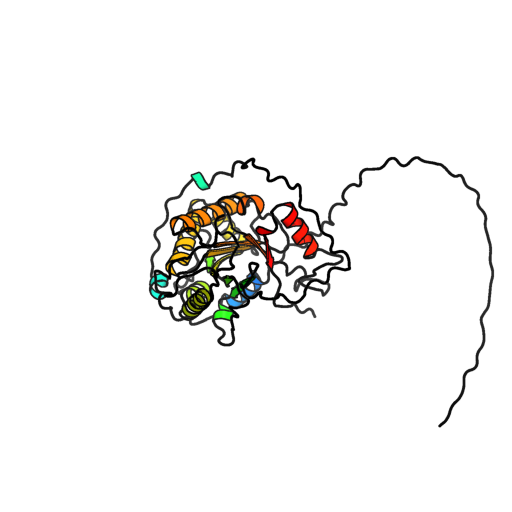 93.88 343 TYR A C 1
ATOM 2551 O O . TYR A 1 343 ? 8.265 -2.670 -14.130 1.00 93.88 343 TYR A O 1
ATOM 2559 N N . ASP A 1 344 ? 7.087 -2.382 -16.017 1.00 89.88 344 ASP A N 1
ATOM 2560 C CA . ASP A 1 344 ? 7.665 -1.096 -16.425 1.00 89.88 344 ASP A CA 1
ATOM 2561 C C . ASP A 1 344 ? 9.186 -1.122 -16.710 1.00 89.88 344 ASP A C 1
ATOM 2563 O O . ASP A 1 344 ? 9.844 -0.083 -16.734 1.00 89.88 344 ASP A O 1
ATOM 2567 N N . TYR A 1 345 ? 9.751 -2.285 -17.066 1.00 87.38 345 TYR A N 1
ATOM 2568 C CA . TYR A 1 345 ? 11.131 -2.389 -17.592 1.00 87.38 345 TYR A CA 1
ATOM 2569 C C . TYR A 1 345 ? 11.305 -1.698 -18.953 1.00 87.38 345 TYR A C 1
ATOM 2571 O O . TYR A 1 345 ? 12.420 -1.393 -19.398 1.00 87.38 345 TYR A O 1
ATOM 2579 N N . ARG A 1 346 ? 10.182 -1.470 -19.636 1.00 85.19 346 ARG A N 1
ATOM 2580 C CA . ARG A 1 346 ? 10.038 -0.567 -20.775 1.00 85.19 346 ARG A CA 1
ATOM 2581 C C . ARG A 1 346 ? 8.919 0.407 -20.465 1.00 85.19 346 ARG A C 1
ATOM 2583 O O . ARG A 1 346 ? 7.840 0.003 -20.046 1.00 85.19 346 ARG A O 1
ATOM 2590 N N . THR A 1 347 ? 9.185 1.687 -20.674 1.00 81.44 347 THR A N 1
ATOM 2591 C CA . THR A 1 347 ? 8.262 2.778 -20.350 1.00 81.44 347 THR A CA 1
ATOM 2592 C C . THR A 1 347 ? 7.877 3.529 -21.617 1.00 81.44 347 THR A C 1
ATOM 2594 O O . THR A 1 347 ? 8.458 3.315 -22.683 1.00 81.44 347 THR A O 1
ATOM 2597 N N . ALA A 1 348 ? 6.928 4.462 -21.515 1.00 73.25 348 ALA A N 1
ATOM 2598 C CA . ALA A 1 348 ? 6.547 5.320 -22.641 1.00 73.25 348 ALA A CA 1
ATOM 2599 C C . ALA A 1 348 ? 7.723 6.164 -23.185 1.00 73.25 348 ALA A C 1
ATOM 2601 O O . ALA A 1 348 ? 7.663 6.670 -24.298 1.00 73.25 348 ALA A O 1
ATOM 2602 N N . ARG A 1 349 ? 8.808 6.305 -22.407 1.00 74.75 349 ARG A N 1
ATOM 2603 C CA . ARG A 1 349 ? 10.033 7.028 -22.786 1.00 74.75 349 ARG A CA 1
ATOM 2604 C C . ARG A 1 349 ? 11.111 6.132 -23.398 1.00 74.75 349 ARG A C 1
ATOM 2606 O O . ARG A 1 349 ? 12.184 6.625 -23.738 1.00 74.75 349 ARG A O 1
ATOM 2613 N N . SER A 1 350 ? 10.881 4.823 -23.488 1.00 77.12 350 SER A N 1
ATOM 2614 C CA . SER A 1 350 ? 11.825 3.909 -24.129 1.00 77.12 350 SER A CA 1
ATOM 2615 C C . SER A 1 350 ? 11.928 4.222 -25.624 1.00 77.12 350 SER A C 1
ATOM 2617 O O . SER A 1 350 ? 10.918 4.302 -26.312 1.00 77.12 350 SER A O 1
ATOM 2619 N N . SER A 1 351 ? 13.156 4.366 -26.129 1.00 76.19 351 SER A N 1
ATOM 2620 C CA . SER A 1 351 ? 13.434 4.637 -27.550 1.00 76.19 351 SER A CA 1
ATOM 2621 C C . SER A 1 351 ? 13.184 3.437 -28.468 1.00 76.19 351 SER A C 1
ATOM 2623 O O . SER A 1 351 ? 13.170 3.584 -29.686 1.00 76.19 351 SER A O 1
ATOM 2625 N N . VAL A 1 352 ? 13.009 2.247 -27.889 1.00 78.38 352 VAL A N 1
ATOM 2626 C CA . VAL A 1 352 ? 12.712 1.001 -28.595 1.00 78.38 352 VAL A CA 1
ATOM 2627 C C . VAL A 1 352 ? 11.505 0.357 -27.922 1.00 78.38 352 VAL A C 1
ATOM 2629 O O . VAL A 1 352 ? 11.517 0.145 -26.705 1.00 78.38 352 VAL A O 1
ATOM 2632 N N . ALA A 1 353 ? 10.481 0.046 -28.718 1.00 82.56 353 ALA A N 1
ATOM 2633 C CA . ALA A 1 353 ? 9.312 -0.696 -28.260 1.00 82.56 353 ALA A CA 1
ATOM 2634 C C . ALA A 1 353 ? 9.713 -2.101 -27.786 1.00 82.56 353 ALA A C 1
ATOM 2636 O O . ALA A 1 353 ? 10.625 -2.726 -28.330 1.00 82.56 353 ALA A O 1
ATOM 2637 N N . GLY A 1 354 ? 9.028 -2.618 -26.771 1.00 82.19 354 GLY A N 1
ATOM 2638 C CA . GLY A 1 354 ? 9.322 -3.943 -26.240 1.00 82.19 354 GLY A CA 1
ATOM 2639 C C . GLY A 1 354 ? 8.414 -4.328 -25.085 1.00 82.19 354 GLY A C 1
ATOM 2640 O O . GLY A 1 354 ? 7.579 -3.540 -24.647 1.00 82.19 354 GLY A O 1
ATOM 2641 N N . SER A 1 355 ? 8.586 -5.551 -24.582 1.00 89.06 355 SER A N 1
ATOM 2642 C CA . SER A 1 355 ? 7.824 -6.011 -23.420 1.00 89.06 355 SER A CA 1
ATOM 2643 C C . SER A 1 355 ? 8.082 -5.108 -22.213 1.00 89.06 355 SER A C 1
ATOM 2645 O O . SER A 1 355 ? 9.233 -4.804 -21.896 1.00 89.06 355 SER A O 1
ATOM 2647 N N . ILE A 1 356 ? 7.012 -4.714 -21.520 1.00 88.88 356 ILE A N 1
ATOM 2648 C CA . ILE A 1 356 ? 7.098 -3.986 -20.246 1.00 88.88 356 ILE A CA 1
ATOM 2649 C C . ILE A 1 356 ? 7.427 -4.909 -19.068 1.00 88.88 356 ILE A C 1
ATOM 2651 O O . ILE A 1 356 ? 7.742 -4.411 -17.996 1.00 88.88 356 ILE A O 1
ATOM 2655 N N . ALA A 1 357 ? 7.345 -6.227 -19.270 1.00 92.81 357 ALA A N 1
ATOM 2656 C CA . ALA A 1 357 ? 7.580 -7.289 -18.293 1.00 92.81 357 ALA A CA 1
ATOM 2657 C C . ALA A 1 357 ? 8.249 -8.494 -18.987 1.00 92.81 357 ALA A C 1
ATOM 2659 O O . ALA A 1 357 ? 7.638 -9.556 -19.123 1.00 92.81 357 ALA A O 1
ATOM 2660 N N . PRO A 1 358 ? 9.463 -8.334 -19.554 1.00 90.88 358 PRO A N 1
ATOM 2661 C CA . PRO A 1 358 ? 10.143 -9.437 -20.218 1.00 90.88 358 PRO A CA 1
ATOM 2662 C C . PRO A 1 358 ? 10.508 -10.501 -19.179 1.00 90.88 358 PRO A C 1
ATOM 2664 O O . PRO A 1 358 ? 11.110 -10.183 -18.157 1.00 90.88 358 PRO A O 1
ATOM 2667 N N . LEU A 1 359 ? 10.154 -11.763 -19.440 1.00 92.12 359 LEU A N 1
ATOM 2668 C CA . LEU A 1 359 ? 10.566 -12.877 -18.580 1.00 92.12 359 LEU A CA 1
ATOM 2669 C C . LEU A 1 359 ? 12.081 -13.113 -18.674 1.00 92.12 359 LEU A C 1
ATOM 2671 O O . LEU A 1 359 ? 12.736 -13.331 -17.660 1.00 92.12 359 LEU A O 1
ATOM 2675 N N . ALA A 1 360 ? 12.605 -13.033 -19.899 1.00 87.31 360 ALA A N 1
ATOM 2676 C CA . ALA A 1 360 ? 14.019 -13.105 -20.238 1.00 87.31 360 ALA A CA 1
ATOM 2677 C C . ALA A 1 360 ? 14.307 -12.196 -21.448 1.00 87.31 360 ALA A C 1
ATOM 2679 O O . ALA A 1 360 ? 13.438 -12.021 -22.311 1.00 87.31 360 ALA A O 1
ATOM 2680 N N . GLY A 1 361 ? 15.512 -11.638 -21.554 1.00 78.56 361 GLY A N 1
ATOM 2681 C CA . GLY A 1 361 ? 15.900 -10.849 -22.720 1.00 78.56 361 GLY A CA 1
ATOM 2682 C C . GLY A 1 361 ? 17.344 -10.339 -22.712 1.00 78.56 361 GLY A C 1
ATOM 2683 O O . GLY A 1 361 ? 18.095 -10.559 -21.770 1.00 78.56 361 GLY A O 1
ATOM 2684 N N . PRO A 1 362 ? 17.760 -9.618 -23.771 1.00 76.25 362 PRO A N 1
ATOM 2685 C CA . PRO A 1 362 ? 19.118 -9.072 -23.892 1.00 76.25 362 PRO A CA 1
ATOM 2686 C C . PRO A 1 362 ? 19.393 -7.872 -22.963 1.00 76.25 362 PRO A C 1
ATOM 2688 O O . PRO A 1 362 ? 20.458 -7.264 -23.018 1.00 76.25 362 PRO A O 1
ATOM 2691 N N . THR A 1 363 ? 18.422 -7.483 -22.142 1.00 83.38 363 THR A N 1
ATOM 2692 C CA . THR A 1 363 ? 18.476 -6.352 -21.208 1.00 83.38 363 THR A CA 1
ATOM 2693 C C . THR A 1 363 ? 17.808 -6.750 -19.903 1.00 83.38 363 THR A C 1
ATOM 2695 O O . THR A 1 363 ? 17.098 -7.747 -19.901 1.00 83.38 363 THR A O 1
ATOM 2698 N N . TYR A 1 364 ? 17.891 -5.891 -18.882 1.00 86.44 364 TYR A N 1
ATOM 2699 C CA . TYR A 1 364 ? 17.245 -6.127 -17.592 1.00 86.44 364 TYR A CA 1
ATOM 2700 C C . TYR A 1 364 ? 15.791 -6.615 -17.709 1.00 86.44 364 TYR A C 1
ATOM 2702 O O . TYR A 1 364 ? 14.977 -5.984 -18.395 1.00 86.44 364 TYR A O 1
ATOM 2710 N N . ASP A 1 365 ? 15.510 -7.733 -17.047 1.00 90.62 365 ASP A N 1
ATOM 2711 C CA . ASP A 1 365 ? 14.267 -8.495 -17.131 1.00 90.62 365 ASP A CA 1
ATOM 2712 C C . ASP A 1 365 ? 13.822 -9.048 -15.761 1.00 90.62 365 ASP A C 1
ATOM 2714 O O . ASP A 1 365 ? 14.469 -8.825 -14.733 1.00 90.62 365 ASP A O 1
ATOM 2718 N N . ILE A 1 366 ? 12.697 -9.769 -15.738 1.00 94.62 366 ILE A N 1
ATOM 2719 C CA . ILE A 1 366 ? 12.163 -10.399 -14.521 1.00 94.62 366 ILE A CA 1
ATOM 2720 C C . ILE A 1 366 ? 13.154 -11.415 -13.935 1.00 94.62 366 ILE A C 1
ATOM 2722 O O . ILE A 1 366 ? 13.273 -11.509 -12.714 1.00 94.62 366 ILE A O 1
ATOM 2726 N N . GLY A 1 367 ? 13.888 -12.157 -14.769 1.00 94.19 367 GLY A N 1
ATOM 2727 C CA . GLY A 1 367 ? 14.918 -13.094 -14.318 1.00 94.19 367 GLY A CA 1
ATOM 2728 C C . GLY A 1 367 ? 16.048 -12.401 -13.553 1.00 94.19 367 GLY A C 1
ATOM 2729 O O . GLY A 1 367 ? 16.489 -12.897 -12.511 1.00 94.19 367 GLY A O 1
ATOM 2730 N N . ASN A 1 368 ? 16.475 -11.219 -14.007 1.00 93.44 368 ASN A N 1
ATOM 2731 C CA . ASN A 1 368 ? 17.448 -10.390 -13.297 1.00 93.44 368 ASN A CA 1
ATOM 2732 C C . ASN A 1 368 ? 16.883 -9.844 -11.981 1.00 93.44 368 ASN A C 1
ATOM 2734 O O . ASN A 1 368 ? 17.579 -9.876 -10.964 1.00 93.44 368 ASN A O 1
ATOM 2738 N N . THR A 1 369 ? 15.629 -9.383 -11.979 1.00 94.62 369 THR A N 1
ATOM 2739 C CA . THR A 1 369 ? 14.937 -8.951 -10.758 1.00 94.62 369 THR A CA 1
ATOM 2740 C C . THR A 1 369 ? 14.872 -10.076 -9.735 1.00 94.62 369 THR A C 1
ATOM 2742 O O . THR A 1 369 ? 15.353 -9.912 -8.617 1.00 94.62 369 THR A O 1
ATOM 2745 N N . LEU A 1 370 ? 14.341 -11.242 -10.103 1.00 95.81 370 LEU A N 1
ATOM 2746 C CA . LEU A 1 370 ? 14.209 -12.363 -9.176 1.00 95.81 370 LEU A CA 1
ATOM 2747 C C . LEU A 1 370 ? 15.571 -12.817 -8.652 1.00 95.81 370 LEU A C 1
ATOM 2749 O O . LEU A 1 370 ? 15.711 -13.008 -7.450 1.00 95.81 370 LEU A O 1
ATOM 2753 N N . SER A 1 371 ? 16.590 -12.900 -9.514 1.00 95.00 371 SER A N 1
ATOM 2754 C CA . SER A 1 371 ? 17.965 -13.191 -9.085 1.00 95.00 371 SER A CA 1
ATOM 2755 C C . SER A 1 371 ? 18.456 -12.218 -8.007 1.00 95.00 371 SER A C 1
ATOM 2757 O O . SER A 1 371 ? 19.023 -12.647 -7.006 1.00 95.00 371 SER A O 1
ATOM 2759 N N . ALA A 1 372 ? 18.212 -10.914 -8.178 1.00 94.00 372 ALA A N 1
ATOM 2760 C CA . ALA A 1 372 ? 18.669 -9.889 -7.242 1.00 94.00 372 ALA A CA 1
ATOM 2761 C C . ALA A 1 372 ? 17.960 -9.950 -5.878 1.00 94.00 372 ALA A C 1
ATOM 2763 O O . ALA A 1 372 ? 18.598 -9.741 -4.848 1.00 94.00 372 ALA A O 1
ATOM 2764 N N . PHE A 1 373 ? 16.656 -10.237 -5.858 1.00 96.25 373 PHE A N 1
ATOM 2765 C CA . PHE A 1 373 ? 15.888 -10.340 -4.613 1.00 96.25 373 PHE A CA 1
ATOM 2766 C C . PHE A 1 373 ? 16.128 -11.676 -3.901 1.00 96.25 373 PHE A C 1
ATOM 2768 O O . PHE A 1 373 ? 16.361 -11.696 -2.694 1.00 96.25 373 PHE A O 1
ATOM 2775 N N . LEU A 1 374 ? 16.123 -12.791 -4.637 1.00 96.38 374 LEU A N 1
ATOM 2776 C CA . LEU A 1 374 ? 16.274 -14.134 -4.066 1.00 96.38 374 LEU A CA 1
ATOM 2777 C C . LEU A 1 374 ? 17.694 -14.426 -3.567 1.00 96.38 374 LEU A C 1
ATOM 2779 O O . LEU A 1 374 ? 17.878 -15.337 -2.768 1.00 96.38 374 LEU A O 1
ATOM 2783 N N . ALA A 1 375 ? 18.687 -13.632 -3.976 1.00 96.19 375 ALA A N 1
ATOM 2784 C CA . ALA A 1 375 ? 20.022 -13.658 -3.379 1.00 96.19 375 ALA A CA 1
ATOM 2785 C C . ALA A 1 375 ? 20.066 -13.082 -1.948 1.00 96.19 375 ALA A C 1
ATOM 2787 O O . ALA A 1 375 ? 21.073 -13.242 -1.265 1.00 96.19 375 ALA A O 1
ATOM 2788 N N . ARG A 1 376 ? 19.013 -12.377 -1.510 1.00 95.94 376 ARG A N 1
ATOM 2789 C CA . ARG A 1 376 ? 18.995 -11.571 -0.276 1.00 95.94 376 ARG A CA 1
ATOM 2790 C C . ARG A 1 376 ? 17.883 -11.974 0.691 1.00 95.94 376 ARG A C 1
ATOM 2792 O O . ARG A 1 376 ? 18.056 -11.878 1.900 1.00 95.94 376 ARG A O 1
ATOM 2799 N N . VAL A 1 377 ? 16.744 -12.444 0.180 1.00 94.94 377 VAL A N 1
ATOM 2800 C CA . VAL A 1 377 ? 15.609 -12.914 0.990 1.00 94.94 377 VAL A CA 1
ATOM 2801 C C . VAL A 1 377 ? 15.060 -14.238 0.451 1.00 94.94 377 VAL A C 1
ATOM 2803 O O . VAL A 1 377 ? 15.110 -14.481 -0.756 1.00 94.94 377 VAL A O 1
ATOM 2806 N N . PRO A 1 378 ? 14.488 -15.108 1.304 1.00 93.62 378 PRO A N 1
ATOM 2807 C CA . PRO A 1 378 ? 13.921 -16.370 0.842 1.00 93.62 378 PRO A CA 1
ATOM 2808 C C . PRO A 1 378 ? 12.695 -16.140 -0.051 1.00 93.62 378 PRO A C 1
ATOM 2810 O O . PRO A 1 378 ? 11.914 -15.216 0.173 1.00 93.62 378 PRO A O 1
ATOM 2813 N N . ALA A 1 379 ? 12.451 -17.042 -1.008 1.00 93.56 379 ALA A N 1
ATOM 2814 C CA . ALA A 1 379 ? 11.327 -16.943 -1.949 1.00 93.56 379 ALA A CA 1
ATOM 2815 C C . ALA A 1 379 ? 9.951 -16.802 -1.271 1.00 93.56 379 ALA A C 1
ATOM 2817 O O . ALA A 1 379 ? 9.049 -16.175 -1.814 1.00 93.56 379 ALA A O 1
ATOM 2818 N N . SER A 1 380 ? 9.791 -17.315 -0.046 1.00 91.12 380 SER A N 1
ATOM 2819 C CA . SER A 1 380 ? 8.570 -17.146 0.756 1.00 91.12 380 SER A CA 1
ATOM 2820 C C . SER A 1 380 ? 8.272 -15.698 1.171 1.00 91.12 380 SER A C 1
ATOM 2822 O O . SER A 1 380 ? 7.197 -15.440 1.710 1.00 91.12 380 SER A O 1
ATOM 2824 N N . LYS A 1 381 ? 9.224 -14.775 0.984 1.00 94.69 381 LYS A N 1
ATOM 2825 C CA . LYS A 1 381 ? 9.100 -13.336 1.249 1.00 94.69 381 LYS A CA 1
ATOM 2826 C C . LYS A 1 381 ? 8.824 -12.521 -0.011 1.00 94.69 381 LYS A C 1
ATOM 2828 O O . LYS A 1 381 ? 8.736 -11.306 0.094 1.00 94.69 381 LYS A O 1
ATOM 2833 N N . VAL A 1 382 ? 8.690 -13.146 -1.178 1.00 96.62 382 VAL A N 1
ATOM 2834 C CA . VAL A 1 382 ? 8.527 -12.443 -2.454 1.00 96.62 382 VAL A CA 1
ATOM 2835 C C . VAL A 1 382 ? 7.168 -12.758 -3.070 1.00 96.62 382 VAL A C 1
ATOM 2837 O O . VAL A 1 382 ? 6.798 -13.919 -3.231 1.00 96.62 382 VAL A O 1
ATOM 2840 N N . ILE A 1 383 ? 6.452 -11.707 -3.457 1.00 97.50 383 ILE A N 1
ATOM 2841 C CA . ILE A 1 383 ? 5.282 -11.742 -4.331 1.00 97.50 383 ILE A CA 1
ATOM 2842 C C . ILE A 1 383 ? 5.681 -10.995 -5.607 1.00 97.50 383 ILE A C 1
ATOM 2844 O O . ILE A 1 383 ? 6.065 -9.827 -5.556 1.00 97.50 383 ILE A O 1
ATOM 2848 N N . LEU A 1 384 ? 5.638 -11.675 -6.754 1.00 97.50 384 LEU A N 1
ATOM 2849 C CA . LEU A 1 384 ? 5.999 -11.082 -8.042 1.00 97.50 384 LEU A CA 1
ATOM 2850 C C . LEU A 1 384 ? 4.762 -10.495 -8.724 1.00 97.50 384 LEU A C 1
ATOM 2852 O O . LEU A 1 384 ? 3.815 -11.212 -9.040 1.00 97.50 384 LEU A O 1
ATOM 2856 N N . GLY A 1 385 ? 4.799 -9.194 -8.985 1.00 96.50 385 GLY A N 1
ATOM 2857 C CA . GLY A 1 385 ? 3.763 -8.473 -9.709 1.00 96.50 385 GLY A CA 1
ATOM 2858 C C . GLY A 1 385 ? 3.868 -8.704 -11.203 1.00 96.50 385 GLY A C 1
ATOM 2859 O O . GLY A 1 385 ? 4.956 -8.658 -11.773 1.00 96.50 385 GLY A O 1
ATOM 2860 N N . VAL A 1 386 ? 2.718 -8.917 -11.835 1.00 93.81 386 VAL A N 1
ATOM 2861 C CA . VAL A 1 386 ? 2.587 -9.111 -13.281 1.00 93.81 386 VAL A CA 1
ATOM 2862 C C . VAL A 1 386 ? 1.596 -8.070 -13.805 1.00 93.81 386 VAL A C 1
ATOM 2864 O O . VAL A 1 386 ? 0.535 -7.898 -13.201 1.00 93.81 386 VAL A O 1
ATOM 2867 N N . PRO A 1 387 ? 1.906 -7.356 -14.901 1.00 93.25 387 PRO A N 1
ATOM 2868 C CA . PRO A 1 387 ? 1.057 -6.273 -15.368 1.00 93.25 387 PRO A CA 1
ATOM 2869 C C . PRO A 1 387 ? -0.178 -6.815 -16.094 1.00 93.25 387 PRO A C 1
ATOM 2871 O O . PRO A 1 387 ? -0.070 -7.628 -17.009 1.00 93.25 387 PRO A O 1
ATOM 2874 N N . TYR A 1 388 ? -1.355 -6.308 -15.728 1.00 91.31 388 TYR A N 1
ATOM 2875 C CA . TYR A 1 388 ? -2.617 -6.529 -16.456 1.00 91.31 388 TYR A CA 1
ATOM 2876 C C . TYR A 1 388 ? -2.908 -5.359 -17.412 1.00 91.31 388 TYR A C 1
ATOM 2878 O O . TYR A 1 388 ? -4.049 -4.974 -17.653 1.00 91.31 388 TYR A O 1
ATOM 2886 N N . TYR A 1 389 ? -1.841 -4.765 -17.943 1.00 90.19 389 TYR A N 1
ATOM 2887 C CA . TYR A 1 389 ? -1.861 -3.651 -18.879 1.00 90.19 389 TYR A CA 1
ATOM 2888 C C . TYR A 1 389 ? -0.685 -3.780 -19.853 1.00 90.19 389 TYR A C 1
ATOM 2890 O O . TYR A 1 389 ? 0.228 -4.583 -19.659 1.00 90.19 389 TYR A O 1
ATOM 2898 N N . GLY A 1 390 ? -0.702 -2.965 -20.904 1.00 88.00 390 GLY A N 1
ATOM 2899 C CA . GLY A 1 390 ? 0.419 -2.784 -21.820 1.00 88.00 390 GLY A CA 1
ATOM 2900 C C . GLY A 1 390 ? 0.732 -1.303 -22.000 1.00 88.00 390 GLY A C 1
ATOM 2901 O O . GLY A 1 390 ? -0.064 -0.439 -21.633 1.00 88.00 390 GLY A O 1
ATOM 2902 N N . ARG A 1 391 ? 1.889 -1.003 -22.592 1.00 82.81 391 ARG A N 1
ATOM 2903 C CA . ARG A 1 391 ? 2.215 0.342 -23.082 1.00 82.81 391 ARG A CA 1
ATOM 2904 C C . ARG A 1 391 ? 2.197 0.334 -24.609 1.00 82.81 391 ARG A C 1
ATOM 2906 O O . ARG A 1 391 ? 2.487 -0.686 -25.227 1.00 82.81 391 ARG A O 1
ATOM 2913 N N . ALA A 1 392 ? 1.818 1.463 -25.197 1.00 81.50 392 ALA A N 1
ATOM 2914 C CA . ALA A 1 392 ? 1.840 1.686 -26.636 1.00 81.50 392 ALA A CA 1
ATOM 2915 C C . ALA A 1 392 ? 2.935 2.708 -26.977 1.00 81.50 392 ALA A C 1
ATOM 2917 O O . ALA A 1 392 ? 3.174 3.635 -26.202 1.00 81.50 392 ALA A O 1
ATOM 2918 N N . TRP A 1 393 ? 3.581 2.533 -28.131 1.00 80.69 393 TRP A N 1
ATOM 2919 C CA . TRP A 1 393 ? 4.605 3.430 -28.675 1.00 80.69 393 TRP A CA 1
ATOM 2920 C C . TRP A 1 393 ? 4.214 3.815 -30.104 1.00 80.69 393 TRP A C 1
ATOM 2922 O O . TRP A 1 393 ? 3.670 2.977 -30.827 1.00 80.69 393 TRP A O 1
ATOM 2932 N N . SER A 1 394 ? 4.483 5.062 -30.497 1.00 69.44 394 SER A N 1
ATOM 2933 C CA . SER A 1 394 ? 4.209 5.614 -31.832 1.00 69.44 394 SER A CA 1
ATOM 2934 C C . SER A 1 394 ? 5.395 6.390 -32.368 1.00 69.44 394 SER A C 1
ATOM 2936 O O . SER A 1 394 ? 5.961 7.154 -31.548 1.00 69.44 394 SER A O 1
#

Radius of gyration: 27.08 Å; chains: 1; bounding box: 78×54×94 Å

Foldseek 3Di:
DDDDDDDDDDDDDDDDDDDDDDDDDDDDDDDDDPPDPDPDPPPCPPDADDPLVVVCVVCQPPPQPFAFAFWQQFKAAAAPQQAQDFLNHGAGIGGTAQGTLVCVLVDDDDQDDFDCVLLDQDPPPPPPPPPPPPDPPPPDPPPPPPVPPPQPPRADNDADEEEDELVNLSDPVDDDDLSRHQEYEYRAWEAWLQQDTQQADPVRHGGSRSSSLRGNSVSVVCNVNRVSNHFYAHEYEQEDNDPVSLVGLCSQLVDSSSLLSNLLNRLCSCRNRSGQAYEYEYPPPRPPRQSSVLSSQLSNLVNNVVSPGNRAYEYEYELDNPSHPLQSQCPNSHHSAYEYAQFQPDPQPDPDDDGRAACDDPDDHNVNSCVVVCVRDPPSRYDYDDDPDGDDYD

Sequence (394 aa):
MSSLRRHPFARPVIGRSVALGLGLVVLLGLAPGSAAMAASPKVEARLQPTIHYEQAQAHAGDRTDFKAGDRVTVPFRPRTGDRWKVGGQAPRTLPAGRASGREMRLSKEAKPTPDATIDRPSVDPSETVDAVDASWIAGTNGDEVELTAAVGSGGLRREIFGFLPYWELSDTSTRLDWEKLSTVAYFGVGADGQGNLQKTNSSGSTTVGWSGWTSSRMTNVINAAHASGARVVLTVQSFAWSSAGQTRQKALLGSSTARANLAAQIARAVRDRGADGVNLDFEPLVTGYADEYTALVRKVRSALDASARGYQLTFDTTGYIGNYPIEDATAAGGADAIMIMGYDYRTARSSVAGSIAPLAGPTYDIGNTLSAFLARVPASKVILGVPYYGRAWS

pLDDT: mean 80.17, std 24.8, range [26.02, 98.94]